Protein 6QZY (pdb70)

Radius of gyration: 25.64 Å; Cα contacts (8 Å, |Δi|>4): 672; chains: 2; bounding box: 55×68×58 Å

Sequence (393 aa):
TKAGSLTIVGTGIESIGQMTLQALSYIEAAAKKVFYCVIDPATEAFILTKNKNCVDLYQYYDNGKSRLNTYTQMSSELMVREVRKGLDVVGVFYGHPGVFVNPSHRALAIAKSEGYRRARMLPGVSAEDCLFADLCIDPSNPGCLTYEASDFLIRDRPVSIHSHLVLFQVGCVGIADFNFTGFDNNKFGVLVDRLEQEYGAEHPVVHYIAAMMPHQDPVTDKYTVAQLREPEIAKRVGGVSTFYIPPKARKASNLDIIRRLELLPAGQVPDKKARIYPANQWEPDVPEVEPYRPSDQAAIAQLADHAPPEQYQPLATSKAMSSDVMTKLALDPKALADYKADHRAFAQSVPDLTPQERAALELGDSWAIRCCAMKNNMMPPSSSSLLLLDDAAAARRENGFPWIVGPIG

InterPro domains:
  IPR000878 Tetrapyrrole methylase [PF00590] (12-148)
  IPR014777 Tetrapyrrole methylase, subdomain 1 [G3DSA:3.40.1010.10] (1-129)
  IPR035996 Tetrapyrrole methylase superfamily [SSF53790] (10-252)
  IPR060779 RiPP cyclopeptide precursor peptide region [NF038374] (378-417)

B-factor: mean 39.1, std 14.2, range [20.51, 120.55]

Foldseek 3Di:
DAFFEEEEEACAQAANPQGDLLLLLLLLVWPAEEEEHDDVNNVVVSCVRDVHYHYLVVLADVPAFVVSSLVVSLCVQLVVRNVRTHYYYYYYAFCPVPHDNLVVNQVVCVVVPHHHYYDGTHHPVNLVCVQLVHDCVQPHEAEEALQCCQVVVPDDDLAGKYKYAQLAQHPHRGDDPVFDQSVCSVSSLVSCCVRPNQQFWKFWWAGHRYPVDRIRGDIDGSVCCPPSVNVRVAGNRIMIMGGRADHDDDDVVVCVVVVVDPDDDDDDSLLDDPDDSPRHPPRDHHDPCDVVNVVVVVCVVVDDPDPQDKAWDADPLLVVLVVCCSNHVVLVVVCVVAQLVSLVPRPPHDPQSSVLSNVVDPVSNVVNGIRGDPVVVVVVVD/DPDDDDDDPPD

Solvent-accessible surface area: 21891 Å² total

Secondary structure (DSSP, 8-state):
--S-EEEEEE-BSSTTTTS-HHHHHHHHH-SEEEEE-S-HHHHHHHHHH-SSEEEGGGG--TT--HHHHHHHHHHHHHHHHHTT-EEEEEESB-TTSS-HHHHHHHHHHHHTT-EEEE-----HHHHHHHHHT--TTTT-EEEEEHHHHHHTT----TTSEEEEE-TTSTT--S--TT----TTHHHHHHHHHHHH-TTSEEEEEE--SSTTPPPEEEEEETGGGGSHHHHTT--TT-EEEE--SSPPPPPHHHHHHTT--SSS--S-S--PPSSP-TTSTTPPPPPSS-HHHHHHHHGGGG----TT---B---HHHHHHHHHHHH-HHHHHHHHH-HHHHHHTSTT--HHHHHHHHHT-HHHHHHHHB---GGG--SS--/-----------

Structure (mmCIF, N/CA/C/O backbone):
data_6QZY
#
_entry.id   6QZY
#
_cell.length_a   86.047
_cell.length_b   92.447
_cell.length_c   162.763
_cell.angle_alpha   90.00
_cell.angle_beta   90.00
_cell.angle_gamma   90.00
#
_symmetry.space_group_name_H-M   'I 2 2 2'
#
loop_
_entity.id
_entity.type
_entity.pdbx_description
1 polymer 'Peptide N-methyltransferase'
2 polymer ASN-GLY-PHE-PRO-TRP-MVA-ILE-MVA-VAL-GLY-PRO-ILE-GLY
3 non-polymer S-ADENOSYL-L-HOMOCYSTEINE
4 non-polymer 'THIOCYANATE ION'
5 non-polymer 'MAGNESIUM ION'
6 water water
#
loop_
_atom_site.group_PDB
_atom_site.id
_atom_site.type_symbol
_atom_site.label_atom_id
_atom_site.label_alt_id
_atom_site.label_comp_id
_atom_site.label_asym_id
_atom_site.label_entity_id
_atom_site.label_seq_id
_atom_site.pdbx_PDB_ins_code
_atom_site.Cartn_x
_atom_site.Cartn_y
_atom_site.Cartn_z
_atom_site.occupancy
_atom_site.B_iso_or_equiv
_atom_site.auth_seq_id
_atom_site.auth_comp_id
_atom_site.auth_asym_id
_atom_site.auth_atom_id
_atom_site.pdbx_PDB_model_num
ATOM 1 N N . THR A 1 6 ? 26.351 11.063 39.290 1.00 64.85 7 THR A N 1
ATOM 2 C CA . THR A 1 6 ? 27.162 11.997 40.126 1.00 64.79 7 THR A CA 1
ATOM 3 C C . THR A 1 6 ? 26.425 13.332 40.301 1.00 61.50 7 THR A C 1
ATOM 4 O O . THR A 1 6 ? 26.403 13.837 41.438 1.00 60.88 7 THR A O 1
ATOM 8 N N . LYS A 1 7 ? 25.837 13.869 39.224 1.00 57.69 8 LYS A N 1
ATOM 9 C CA . LYS A 1 7 ? 25.290 15.254 39.146 1.00 53.88 8 LYS A CA 1
ATOM 10 C C . LYS A 1 7 ? 23.954 15.343 39.901 1.00 49.15 8 LYS A C 1
ATOM 11 O O . LYS A 1 7 ? 23.128 14.426 39.758 1.00 45.58 8 LYS A O 1
ATOM 17 N N . ALA A 1 8 ? 23.741 16.411 40.677 1.00 45.82 9 ALA A N 1
ATOM 18 C CA . ALA A 1 8 ? 22.545 16.567 41.532 1.00 42.55 9 ALA A CA 1
ATOM 19 C C . ALA A 1 8 ? 21.331 16.840 40.644 1.00 39.98 9 ALA A C 1
ATOM 20 O O . ALA A 1 8 ? 21.429 17.652 39.706 1.00 39.65 9 ALA A O 1
ATOM 22 N N . GLY A 1 9 ? 20.216 16.204 40.966 1.00 37.95 10 GLY A N 1
ATOM 23 C CA . GLY A 1 9 ? 18.932 16.472 40.299 1.00 35.69 10 GLY A CA 1
ATOM 24 C C . GLY A 1 9 ? 18.567 15.338 39.380 1.00 34.26 10 GLY A C 1
ATOM 25 O O . GLY A 1 9 ? 19.456 14.726 38.758 1.00 34.17 10 GLY A O 1
ATOM 26 N N . SER A 1 10 ? 17.282 15.032 39.308 1.00 31.76 11 SER A N 1
ATOM 27 C CA . SER A 1 10 ? 16.784 13.922 38.474 1.00 30.65 11 SER A CA 1
ATOM 28 C C . SER A 1 10 ? 15.359 14.249 38.047 1.00 28.72 11 SER A C 1
ATOM 29 O O . SER A 1 10 ? 14.678 15.011 38.760 1.00 27.87 11 SER A O 1
ATOM 32 N N . LEU A 1 11 ? 14.973 13.722 36.892 1.00 27.23 12 LEU A N 1
ATOM 33 C CA . LEU A 1 11 ? 13.588 13.821 36.382 1.00 26.29 12 LEU A CA 1
ATOM 34 C C . LEU A 1 11 ? 13.083 12.405 36.143 1.00 25.41 12 LEU A C 1
ATOM 35 O O . LEU A 1 11 ? 13.704 11.652 35.366 1.00 26.15 12 LEU A O 1
ATOM 40 N N . THR A 1 12 ? 12.016 12.043 36.837 1.00 24.91 13 THR A N 1
ATOM 41 C CA . THR A 1 12 ? 11.284 10.783 36.620 1.00 24.60 13 THR A CA 1
ATOM 42 C C . THR A 1 12 ? 9.877 11.165 36.191 1.00 24.43 13 THR A C 1
ATOM 43 O O . THR A 1 12 ? 9.212 11.872 36.946 1.00 24.30 13 THR A O 1
ATOM 47 N N . ILE A 1 13 ? 9.461 10.740 35.002 1.00 23.80 14 ILE A N 1
ATOM 48 C CA . ILE A 1 13 ? 8.085 11.015 34.528 1.00 24.14 14 ILE A CA 1
ATOM 49 C C . ILE A 1 13 ? 7.298 9.721 34.650 1.00 23.18 14 ILE A C 1
ATOM 50 O O . ILE A 1 13 ? 7.782 8.670 34.152 1.00 23.24 14 ILE A O 1
ATOM 55 N N . VAL A 1 14 ? 6.127 9.811 35.269 1.00 22.34 15 VAL A N 1
ATOM 56 C CA . VAL A 1 14 ? 5.273 8.629 35.558 1.00 21.45 15 VAL A CA 1
ATOM 57 C C . VAL A 1 14 ? 3.853 8.898 35.075 1.00 21.16 15 VAL A C 1
ATOM 58 O O . VAL A 1 14 ? 3.489 10.055 34.805 1.00 20.51 15 VAL A O 1
ATOM 62 N N . GLY A 1 15 ? 3.066 7.828 34.997 1.00 21.43 16 GLY A N 1
ATOM 63 C CA . GLY A 1 15 ? 1.659 7.903 34.589 1.00 22.35 16 GLY A CA 1
ATOM 64 C C . GLY A 1 15 ? 0.719 7.599 35.725 1.00 22.62 16 GLY A C 1
ATOM 65 O O . GLY A 1 15 ? 1.156 7.096 36.795 1.00 24.53 16 GLY A O 1
ATOM 66 N N . THR A 1 16 ? -0.550 7.936 35.549 1.00 23.17 17 THR A N 1
ATOM 67 C CA . THR A 1 16 ? -1.604 7.564 36.520 1.00 23.76 17 THR A CA 1
ATOM 68 C C . THR A 1 16 ? -2.495 6.460 35.960 1.00 23.85 17 THR A C 1
ATOM 69 O O . THR A 1 16 ? -3.377 6.016 36.694 1.00 24.65 17 THR A O 1
ATOM 73 N N . GLY A 1 17 ? -2.314 6.055 34.705 1.00 23.41 18 GLY A N 1
ATOM 74 C CA . GLY A 1 17 ? -3.344 5.257 34.027 1.00 23.51 18 GLY A CA 1
ATOM 75 C C . GLY A 1 17 ? -4.593 6.078 33.794 1.00 24.10 18 GLY A C 1
ATOM 76 O O . GLY A 1 17 ? -4.575 7.311 34.016 1.00 23.55 18 GLY A O 1
ATOM 77 N N . ILE A 1 18 ? -5.666 5.450 33.332 1.00 23.97 19 ILE A N 1
ATOM 78 C CA . ILE A 1 18 ? -6.873 6.180 32.857 1.00 23.87 19 ILE A CA 1
ATOM 79 C C . ILE A 1 18 ? -7.920 6.198 33.973 1.00 24.45 19 ILE A C 1
ATOM 80 O O . ILE A 1 18 ? -8.462 7.280 34.280 1.00 26.15 19 ILE A O 1
ATOM 85 N N . GLU A 1 19 ? -8.231 5.041 34.551 1.00 25.10 20 GLU A N 1
ATOM 86 C CA . GLU A 1 19 ? -9.261 4.936 35.609 1.00 25.83 20 GLU A CA 1
ATOM 87 C C . GLU A 1 19 ? -8.687 5.480 36.918 1.00 25.97 20 GLU A C 1
ATOM 88 O O . GLU A 1 19 ? -7.602 5.030 37.342 1.00 26.75 20 GLU A O 1
ATOM 94 N N . SER A 1 20 ? -9.443 6.370 37.557 1.00 26.21 21 SER A N 1
ATOM 95 C CA . SER A 1 20 ? -9.059 7.133 38.767 1.00 27.67 21 SER A CA 1
ATOM 96 C C . SER A 1 20 ? -8.362 6.249 39.801 1.00 27.06 21 SER A C 1
ATOM 97 O O . SER A 1 20 ? -9.002 5.305 40.273 1.00 26.51 21 SER A O 1
ATOM 100 N N . ILE A 1 21 ? -7.096 6.559 40.102 1.00 26.27 22 ILE A N 1
ATOM 101 C CA . ILE A 1 21 ? -6.272 6.035 41.226 1.00 26.66 22 ILE A CA 1
ATOM 102 C C . ILE A 1 21 ? -5.864 4.588 40.956 1.00 26.00 22 ILE A C 1
ATOM 103 O O . ILE A 1 21 ? -4.654 4.308 40.998 1.00 28.00 22 ILE A O 1
ATOM 108 N N . GLY A 1 22 ? -6.828 3.700 40.709 1.00 24.94 23 GLY A N 1
ATOM 109 C CA . GLY A 1 22 ? -6.595 2.246 40.624 1.00 24.97 23 GLY A CA 1
ATOM 110 C C . GLY A 1 22 ? -5.608 1.857 39.536 1.00 23.78 23 GLY A C 1
ATOM 111 O O . GLY A 1 22 ? -4.934 0.812 39.693 1.00 23.99 23 GLY A O 1
ATOM 112 N N . GLN A 1 23 ? -5.484 2.634 38.456 1.00 22.84 24 GLN A N 1
ATOM 113 C CA . GLN A 1 23 ? -4.622 2.241 37.307 1.00 22.52 24 GLN A CA 1
ATOM 114 C C . GLN A 1 23 ? -3.223 2.847 37.427 1.00 22.44 24 GLN A C 1
ATOM 115 O O . GLN A 1 23 ? -2.422 2.663 36.505 1.00 23.37 24 GLN A O 1
ATOM 121 N N . MET A 1 24 ? -2.914 3.479 38.549 1.00 22.81 25 MET A N 1
ATOM 122 C CA . MET A 1 24 ? -1.535 3.906 38.861 1.00 22.28 25 MET A CA 1
ATOM 123 C C . MET A 1 24 ? -0.723 2.650 39.205 1.00 22.34 25 MET A C 1
ATOM 124 O O . MET A 1 24 ? -1.236 1.798 39.935 1.00 22.84 25 MET A O 1
ATOM 129 N N . THR A 1 25 ? 0.517 2.571 38.753 1.00 21.89 26 THR A N 1
ATOM 130 C CA . THR A 1 25 ? 1.416 1.447 39.132 1.00 22.06 26 THR A CA 1
ATOM 131 C C . THR A 1 25 ? 1.986 1.687 40.535 1.00 22.93 26 THR A C 1
ATOM 132 O O . THR A 1 25 ? 2.120 2.852 40.997 1.00 22.34 26 THR A O 1
ATOM 136 N N . LEU A 1 26 ? 2.381 0.604 41.201 1.00 23.06 27 LEU A N 1
ATOM 137 C CA . LEU A 1 26 ? 3.005 0.704 42.530 1.00 23.35 27 LEU A CA 1
ATOM 138 C C . LEU A 1 26 ? 4.261 1.576 42.422 1.00 23.36 27 LEU A C 1
ATOM 139 O O . LEU A 1 26 ? 4.515 2.356 43.364 1.00 23.44 27 LEU A O 1
ATOM 144 N N . GLN A 1 27 ? 5.053 1.436 41.355 1.00 23.46 28 GLN A N 1
ATOM 145 C CA . GLN A 1 27 ? 6.313 2.214 41.250 1.00 24.53 28 GLN A CA 1
ATOM 146 C C . GLN A 1 27 ? 5.979 3.688 40.999 1.00 23.51 28 GLN A C 1
ATOM 147 O O . GLN A 1 27 ? 6.696 4.538 41.543 1.00 24.58 28 GLN A O 1
ATOM 153 N N . ALA A 1 28 ? 4.956 4.001 40.203 1.00 23.14 29 ALA A N 1
ATOM 154 C CA . ALA A 1 28 ? 4.562 5.419 39.986 1.00 23.27 29 ALA A CA 1
ATOM 155 C C . ALA A 1 28 ? 4.262 6.046 41.354 1.00 23.49 29 ALA A C 1
ATOM 156 O O . ALA A 1 28 ? 4.765 7.157 41.640 1.00 23.06 29 ALA A O 1
ATOM 158 N N . LEU A 1 29 ? 3.462 5.372 42.174 1.00 23.22 30 LEU A N 1
ATOM 159 C CA . LEU A 1 29 ? 3.103 5.860 43.531 1.00 25.00 30 LEU A CA 1
ATOM 160 C C . LEU A 1 29 ? 4.376 6.055 44.366 1.00 24.62 30 LEU A C 1
ATOM 161 O O . LEU A 1 29 ? 4.520 7.117 45.008 1.00 25.08 30 LEU A O 1
ATOM 166 N N . SER A 1 30 ? 5.293 5.082 44.378 1.00 24.84 31 SER A N 1
ATOM 167 C CA . SER A 1 30 ? 6.521 5.161 45.207 1.00 25.72 31 SER A CA 1
ATOM 168 C C . SER A 1 30 ? 7.365 6.378 44.788 1.00 25.03 31 SER A C 1
ATOM 169 O O . SER A 1 30 ? 7.899 7.051 45.676 1.00 25.67 31 SER A O 1
ATOM 172 N N . TYR A 1 31 ? 7.473 6.683 43.493 1.00 24.49 32 TYR A N 1
ATOM 173 C CA . TYR A 1 31 ? 8.275 7.840 43.015 1.00 25.05 32 TYR A CA 1
ATOM 174 C C . TYR A 1 31 ? 7.549 9.150 43.366 1.00 24.58 32 TYR A C 1
ATOM 175 O O . TYR A 1 31 ? 8.217 10.104 43.777 1.00 25.33 32 TYR A O 1
ATOM 184 N N . ILE A 1 32 ? 6.223 9.187 43.249 1.00 23.85 33 ILE A N 1
ATOM 185 C CA . ILE A 1 32 ? 5.447 10.396 43.655 1.00 24.63 33 ILE A CA 1
ATOM 186 C C . ILE A 1 32 ? 5.711 10.660 45.147 1.00 25.95 33 ILE A C 1
ATOM 187 O O . ILE A 1 32 ? 5.967 11.826 45.516 1.00 26.57 33 ILE A O 1
ATOM 192 N N . GLU A 1 33 ? 5.700 9.622 45.984 1.00 26.60 34 GLU A N 1
ATOM 193 C CA . GLU A 1 33 ? 5.928 9.795 47.447 1.00 28.95 34 GLU A CA 1
ATOM 194 C C . GLU A 1 33 ? 7.358 10.268 47.726 1.00 29.07 34 GLU A C 1
ATOM 195 O O . GLU A 1 33 ? 7.508 11.102 48.643 1.00 30.17 34 GLU A O 1
ATOM 201 N N . ALA A 1 34 ? 8.360 9.762 46.993 1.00 28.92 35 ALA A N 1
ATOM 202 C CA . ALA A 1 34 ? 9.802 10.027 47.222 1.00 30.18 35 ALA A CA 1
ATOM 203 C C . ALA A 1 34 ? 10.237 11.405 46.700 1.00 29.86 35 ALA A C 1
ATOM 204 O O . ALA A 1 34 ? 11.286 11.910 47.160 1.00 29.88 35 ALA A O 1
ATOM 206 N N . ALA A 1 35 ? 9.497 11.994 45.760 1.00 28.72 36 ALA A N 1
ATOM 207 C CA . ALA A 1 35 ? 9.909 13.217 45.027 1.00 28.96 36 ALA A CA 1
ATOM 208 C C . ALA A 1 35 ? 10.081 14.407 45.976 1.00 29.69 36 ALA A C 1
ATOM 209 O O . ALA A 1 35 ? 9.305 14.535 46.945 1.00 30.22 36 ALA A O 1
ATOM 211 N N . ALA A 1 36 ? 11.008 15.308 45.646 1.00 30.21 37 ALA A N 1
ATOM 212 C CA . ALA A 1 36 ? 11.128 16.639 46.278 1.00 30.79 37 ALA A CA 1
ATOM 213 C C . ALA A 1 36 ? 10.021 17.561 45.751 1.00 30.01 37 ALA A C 1
ATOM 214 O O . ALA A 1 36 ? 9.499 18.371 46.535 1.00 30.53 37 ALA A O 1
ATOM 216 N N A LYS A 1 37 ? 9.691 17.445 44.457 0.50 29.17 38 LYS A N 1
ATOM 217 N N B LYS A 1 37 ? 9.680 17.452 44.465 0.50 29.06 38 LYS A N 1
ATOM 218 C CA A LYS A 1 37 ? 8.682 18.283 43.754 0.50 29.08 38 LYS A CA 1
ATOM 219 C CA B LYS A 1 37 ? 8.598 18.263 43.856 0.50 28.86 38 LYS A CA 1
ATOM 220 C C A LYS A 1 37 ? 7.880 17.387 42.803 0.50 27.11 38 LYS A C 1
ATOM 221 C C B LYS A 1 37 ? 7.881 17.431 42.793 0.50 27.03 38 LYS A C 1
ATOM 222 O O A LYS A 1 37 ? 8.498 16.510 42.168 0.50 26.72 38 LYS A O 1
ATOM 223 O O B LYS A 1 37 ? 8.555 16.670 42.073 0.50 26.78 38 LYS A O 1
ATOM 234 N N . VAL A 1 38 ? 6.558 17.579 42.740 1.00 26.27 39 VAL A N 1
ATOM 235 C CA . VAL A 1 38 ? 5.664 16.830 41.818 1.00 25.36 39 VAL A CA 1
ATOM 236 C C . VAL A 1 38 ? 4.942 17.838 40.921 1.00 25.35 39 VAL A C 1
ATOM 237 O O . VAL A 1 38 ? 4.390 18.820 41.438 1.00 27.20 39 VAL A O 1
ATOM 241 N N . PHE A 1 39 ? 4.988 17.619 39.615 1.00 23.78 40 PHE A N 1
ATOM 242 C CA . PHE A 1 39 ? 4.226 18.394 38.613 1.00 23.70 40 PHE A CA 1
ATOM 243 C C . PHE A 1 39 ? 3.244 17.439 37.960 1.00 23.38 40 PHE A C 1
ATOM 244 O O . PHE A 1 39 ? 3.685 16.362 37.568 1.00 23.98 40 PHE A O 1
ATOM 252 N N . TYR A 1 40 ? 1.962 17.774 37.899 1.00 23.22 41 TYR A N 1
ATOM 253 C CA . TYR A 1 40 ? 0.973 16.779 37.423 1.00 23.20 41 TYR A CA 1
ATOM 254 C C . TYR A 1 40 ? 0.015 17.391 36.409 1.00 22.74 41 TYR A C 1
ATOM 255 O O . TYR A 1 40 ? -0.259 18.586 36.438 1.00 23.04 41 TYR A O 1
ATOM 264 N N . CYS A 1 41 ? -0.486 16.525 35.534 1.00 23.47 42 CYS A N 1
ATOM 265 C CA . CYS A 1 41 ? -1.511 16.847 34.515 1.00 24.23 42 CYS A CA 1
ATOM 266 C C . CYS A 1 41 ? -2.458 15.649 34.409 1.00 23.69 42 CYS A C 1
ATOM 267 O O . CYS A 1 41 ? -2.088 14.665 33.768 1.00 23.94 42 CYS A O 1
ATOM 270 N N . VAL A 1 42 ? -3.587 15.692 35.107 1.00 24.27 43 VAL A N 1
ATOM 271 C CA . VAL A 1 42 ? -4.476 14.501 35.219 1.00 25.53 43 VAL A CA 1
ATOM 272 C C . VAL A 1 42 ? -5.886 14.845 34.756 1.00 28.79 43 VAL A C 1
ATOM 273 O O . VAL A 1 42 ? -6.151 16.025 34.510 1.00 31.37 43 VAL A O 1
ATOM 277 N N . ILE A 1 43 ? -6.721 13.806 34.686 1.00 32.38 44 ILE A N 1
ATOM 278 C CA . ILE A 1 43 ? -8.006 13.737 33.934 1.00 36.31 44 ILE A CA 1
ATOM 279 C C . ILE A 1 43 ? -9.188 13.578 34.905 1.00 35.93 44 ILE A C 1
ATOM 280 O O . ILE A 1 43 ? -10.331 13.478 34.408 1.00 39.35 44 ILE A O 1
ATOM 285 N N . ASP A 1 44 ? -8.957 13.542 36.223 1.00 31.16 45 ASP A N 1
ATOM 286 C CA . ASP A 1 44 ? -10.079 13.534 37.197 1.00 30.77 45 ASP A CA 1
ATOM 287 C C . ASP A 1 44 ? -9.612 14.047 38.552 1.00 28.73 45 ASP A C 1
ATOM 288 O O . ASP A 1 44 ? -8.464 13.859 38.945 1.00 27.35 45 ASP A O 1
ATOM 293 N N . PRO A 1 45 ? -10.518 14.694 39.310 1.00 28.60 46 PRO A N 1
ATOM 294 C CA . PRO A 1 45 ? -10.156 15.297 40.594 1.00 29.04 46 PRO A CA 1
ATOM 295 C C . PRO A 1 45 ? -9.863 14.313 41.731 1.00 27.21 46 PRO A C 1
ATOM 296 O O . PRO A 1 45 ? -9.177 14.696 42.660 1.00 27.01 46 PRO A O 1
ATOM 300 N N . ALA A 1 46 ? -10.374 13.079 41.676 1.00 26.43 47 ALA A N 1
ATOM 301 C CA . ALA A 1 46 ? -10.076 12.078 42.720 1.00 26.10 47 ALA A CA 1
ATOM 302 C C . ALA A 1 46 ? -8.599 11.682 42.597 1.00 25.31 47 ALA A C 1
ATOM 303 O O . ALA A 1 46 ? -7.905 11.607 43.630 1.00 24.99 47 ALA A O 1
ATOM 305 N N . THR A 1 47 ? -8.098 11.502 41.372 1.00 24.52 48 THR A N 1
ATOM 306 C CA . THR A 1 47 ? -6.648 11.238 41.157 1.00 24.38 48 THR A CA 1
ATOM 307 C C . THR A 1 47 ? -5.820 12.437 41.637 1.00 24.05 48 THR A C 1
ATOM 308 O O . THR A 1 47 ? -4.805 12.237 42.321 1.00 23.56 48 THR A O 1
ATOM 312 N N . GLU A 1 48 ? -6.251 13.654 41.318 1.00 23.63 49 GLU A N 1
ATOM 313 C CA . GLU A 1 48 ? -5.527 14.873 41.765 1.00 24.18 49 GLU A CA 1
ATOM 314 C C . GLU A 1 48 ? -5.478 14.896 43.298 1.00 24.12 49 GLU A C 1
ATOM 315 O O . GLU A 1 48 ? -4.401 15.111 43.859 1.00 24.13 49 GLU A O 1
ATOM 321 N N . ALA A 1 49 ? -6.614 14.695 43.963 1.00 25.10 50 ALA A N 1
ATOM 322 C CA . ALA A 1 49 ? -6.704 14.712 45.440 1.00 25.60 50 ALA A CA 1
ATOM 323 C C . ALA A 1 49 ? -5.766 13.645 46.022 1.00 25.61 50 ALA A C 1
ATOM 324 O O . ALA A 1 49 ? -5.040 13.937 46.997 1.00 25.99 50 ALA A O 1
ATOM 326 N N . PHE A 1 50 ? -5.770 12.451 45.428 1.00 25.10 51 PHE A N 1
ATOM 327 C CA . PHE A 1 50 ? -4.920 11.309 45.842 1.00 25.27 51 PHE A CA 1
ATOM 328 C C . PHE A 1 50 ? -3.447 11.732 45.779 1.00 24.80 51 PHE A C 1
ATOM 329 O O . PHE A 1 50 ? -2.732 11.565 46.777 1.00 25.91 51 PHE A O 1
ATOM 337 N N . ILE A 1 51 ? -3.007 12.299 44.653 1.00 24.01 52 ILE A N 1
ATOM 338 C CA . ILE A 1 51 ? -1.598 12.757 44.487 1.00 24.08 52 ILE A CA 1
ATOM 339 C C . ILE A 1 51 ? -1.245 13.757 45.600 1.00 25.66 52 ILE A C 1
ATOM 340 O O . ILE A 1 51 ? -0.157 13.631 46.208 1.00 26.08 52 ILE A O 1
ATOM 345 N N . LEU A 1 52 ? -2.120 14.723 45.868 1.00 26.39 53 LEU A N 1
ATOM 346 C CA . LEU A 1 52 ? -1.847 15.771 46.885 1.00 28.51 53 LEU A CA 1
ATOM 347 C C . LEU A 1 52 ? -1.744 15.157 48.285 1.00 29.35 53 LEU A C 1
ATOM 348 O O . LEU A 1 52 ? -1.070 15.786 49.105 1.00 31.05 53 LEU A O 1
ATOM 353 N N . THR A 1 53 ? -2.343 13.991 48.552 1.00 29.22 54 THR A N 1
ATOM 354 C CA . THR A 1 53 ? -2.183 13.286 49.862 1.00 30.60 54 THR A CA 1
ATOM 355 C C . THR A 1 53 ? -0.817 12.593 49.939 1.00 30.56 54 THR A C 1
ATOM 356 O O . THR A 1 53 ? -0.407 12.240 51.062 1.00 30.83 54 THR A O 1
ATOM 360 N N . LYS A 1 54 ? -0.132 12.391 48.808 1.00 28.84 55 LYS A N 1
ATOM 361 C CA . LYS A 1 54 ? 1.099 11.559 48.743 1.00 29.66 55 LYS A CA 1
ATOM 362 C C . LYS A 1 54 ? 2.363 12.422 48.721 1.00 29.65 55 LYS A C 1
ATOM 363 O O . LYS A 1 54 ? 3.455 11.874 48.979 1.00 29.95 55 LYS A O 1
ATOM 369 N N . ASN A 1 55 ? 2.255 13.707 48.395 1.00 29.21 56 ASN A N 1
ATOM 370 C CA . ASN A 1 55 ? 3.421 14.620 48.357 1.00 29.68 56 ASN A CA 1
ATOM 371 C C . ASN A 1 55 ? 2.960 16.028 48.742 1.00 30.63 56 ASN A C 1
ATOM 372 O O . ASN A 1 55 ? 1.882 16.449 48.294 1.00 30.60 56 ASN A O 1
ATOM 377 N N . LYS A 1 56 ? 3.761 16.709 49.556 1.00 33.18 57 LYS A N 1
ATOM 378 C CA . LYS A 1 56 ? 3.421 18.043 50.113 1.00 35.14 57 LYS A CA 1
ATOM 379 C C . LYS A 1 56 ? 3.741 19.162 49.118 1.00 33.67 57 LYS A C 1
ATOM 380 O O . LYS A 1 56 ? 3.338 20.301 49.393 1.00 32.96 57 LYS A O 1
ATOM 386 N N . ASN A 1 57 ? 4.443 18.875 48.019 1.00 31.59 58 ASN A N 1
ATOM 387 C CA . ASN A 1 57 ? 4.980 19.907 47.093 1.00 32.11 58 ASN A CA 1
ATOM 388 C C . ASN A 1 57 ? 4.563 19.575 45.661 1.00 31.02 58 ASN A C 1
ATOM 389 O O . ASN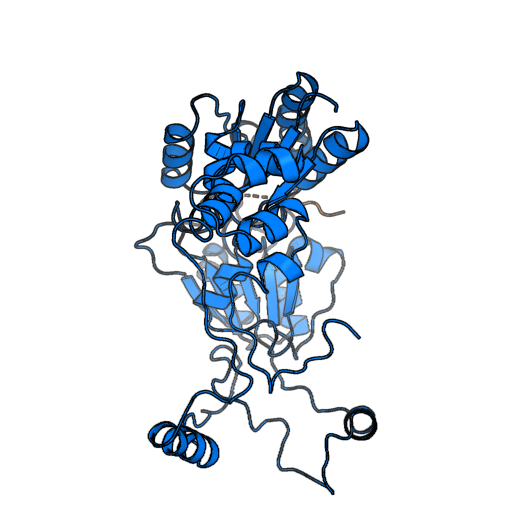 A 1 57 ? 5.406 19.076 44.916 1.00 31.16 58 ASN A O 1
ATOM 394 N N . CYS A 1 58 ? 3.305 19.850 45.317 1.00 28.99 59 CYS A N 1
ATOM 395 C CA . CYS A 1 58 ? 2.719 19.524 43.994 1.00 28.13 59 CYS A CA 1
ATOM 396 C C . CYS A 1 58 ? 2.310 20.805 43.273 1.00 27.71 59 CYS A C 1
ATOM 397 O O . CYS A 1 58 ? 1.853 21.767 43.934 1.00 28.83 59 CYS A O 1
ATOM 400 N N . VAL A 1 59 ? 2.463 20.792 41.952 1.00 26.63 60 VAL A N 1
ATOM 401 C CA . VAL A 1 59 ? 2.038 21.883 41.038 1.00 26.49 60 VAL A CA 1
ATOM 402 C C . VAL A 1 59 ? 1.162 21.293 39.939 1.00 25.72 60 VAL A C 1
ATOM 403 O O . VAL A 1 59 ? 1.604 20.356 39.266 1.00 24.94 60 VAL A O 1
ATOM 407 N N . ASP A 1 60 ? -0.022 21.859 39.746 1.00 25.55 61 ASP A N 1
ATOM 408 C CA . ASP A 1 60 ? -0.914 21.471 38.624 1.00 25.65 61 ASP A CA 1
ATOM 409 C C . ASP A 1 60 ? -0.426 22.145 37.336 1.00 25.49 61 ASP A C 1
ATOM 410 O O . ASP A 1 60 ? -0.514 23.378 37.236 1.00 26.53 61 ASP A O 1
ATOM 415 N N . LEU A 1 61 ? 0.005 21.356 36.357 1.00 24.79 62 LEU A N 1
ATOM 416 C CA . LEU A 1 61 ? 0.444 21.854 35.031 1.00 25.26 62 LEU A CA 1
ATOM 417 C C . LEU A 1 61 ? -0.752 22.329 34.198 1.00 26.33 62 LEU A C 1
ATOM 418 O O . LEU A 1 61 ? -0.537 23.093 33.259 1.00 25.94 62 LEU A O 1
ATOM 423 N N . TYR A 1 62 ? -1.983 21.921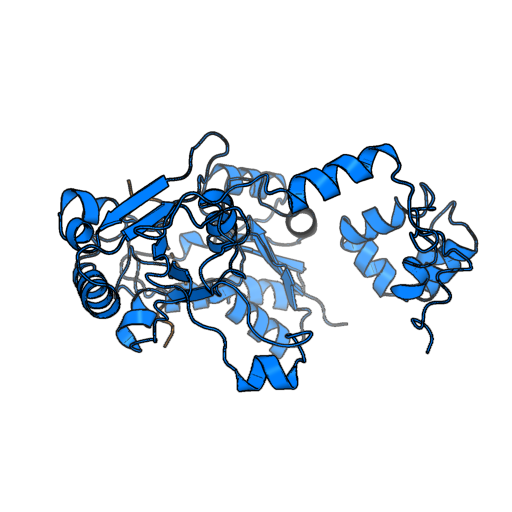 34.516 1.00 26.22 63 TYR A N 1
ATOM 424 C CA . TYR A 1 62 ? -3.161 22.281 33.683 1.00 27.24 63 TYR A CA 1
ATOM 425 C C . TYR A 1 62 ? -3.372 23.802 33.667 1.00 28.18 63 TYR A C 1
ATOM 426 O O . TYR A 1 62 ? -3.930 24.309 32.683 1.00 28.71 63 TYR A O 1
ATOM 435 N N . GLN A 1 63 ? -2.927 24.523 34.705 1.00 27.75 64 GLN A N 1
ATOM 436 C CA . GLN A 1 63 ? -3.100 25.997 34.791 1.00 28.62 64 GLN A CA 1
ATOM 437 C C . GLN A 1 63 ? -2.293 26.718 33.701 1.00 28.47 64 GLN A C 1
ATOM 438 O O . GLN A 1 63 ? -2.490 27.939 33.564 1.00 28.77 64 GLN A O 1
ATOM 444 N N . TYR A 1 64 ? -1.426 26.022 32.949 1.00 27.70 65 TYR A N 1
ATOM 445 C CA . TYR A 1 64 ? -0.581 26.651 31.895 1.00 28.55 65 TYR A CA 1
ATOM 446 C C . TYR A 1 64 ? -1.231 26.554 30.514 1.00 29.07 65 TYR A C 1
ATOM 447 O O . TYR A 1 64 ? -0.641 27.082 29.539 1.00 30.30 65 TYR A O 1
ATOM 456 N N . TYR A 1 65 ? -2.410 25.939 30.407 1.00 28.38 66 TYR A N 1
ATOM 457 C CA . TYR A 1 65 ? -3.287 26.108 29.222 1.00 28.66 66 TYR A CA 1
ATOM 458 C C . TYR A 1 65 ? -3.992 27.464 29.333 1.00 30.09 66 TYR A C 1
ATOM 459 O O . TYR A 1 65 ? -4.161 27.991 30.448 1.00 29.31 66 TYR A O 1
ATOM 468 N N . ASP A 1 66 ? -4.421 28.009 28.196 1.00 31.51 67 ASP A N 1
ATOM 469 C CA . ASP A 1 66 ? -5.337 29.175 28.180 1.00 33.75 67 ASP A CA 1
ATOM 470 C C . ASP A 1 66 ? -6.068 29.235 26.840 1.00 35.03 67 ASP A C 1
ATOM 471 O O . ASP A 1 66 ? -5.590 28.649 25.844 1.00 34.63 67 ASP A O 1
ATOM 476 N N . ASN A 1 67 ? -7.222 29.899 26.836 1.00 36.64 68 ASN A N 1
ATOM 477 C CA . ASN A 1 67 ? -8.055 30.078 25.622 1.00 38.14 68 ASN A CA 1
ATOM 478 C C . ASN A 1 67 ? -7.210 30.735 24.527 1.00 38.57 68 ASN A C 1
ATOM 479 O O . ASN A 1 67 ? -6.561 31.751 24.816 1.00 39.99 68 ASN A O 1
ATOM 484 N N . GLY A 1 68 ? -7.208 30.136 23.333 1.00 40.24 69 GLY A N 1
ATOM 485 C CA . GLY A 1 68 ? -6.501 30.616 22.131 1.00 42.15 69 GLY A CA 1
ATOM 486 C C . GLY A 1 68 ? -4.983 30.577 22.259 1.00 43.66 69 GLY A C 1
ATOM 487 O O . GLY A 1 68 ? -4.323 31.071 21.328 1.00 44.13 69 GLY A O 1
ATOM 488 N N . LYS A 1 69 ? -4.441 30.014 23.352 1.00 42.30 70 LYS A N 1
ATOM 489 C CA . LYS A 1 69 ? -2.975 29.847 23.581 1.00 41.96 70 LYS A CA 1
ATOM 490 C C . LYS A 1 69 ? -2.528 28.569 22.871 1.00 39.68 70 LYS A C 1
ATOM 491 O O . LYS A 1 69 ? -3.141 27.512 23.123 1.00 40.18 70 LYS A O 1
ATOM 497 N N . SER A 1 70 ? -1.534 28.670 21.982 1.00 39.12 71 SER A N 1
ATOM 498 C CA . SER A 1 70 ? -0.950 27.521 21.251 1.00 38.74 71 SER A CA 1
ATOM 499 C C . SER A 1 70 ? -0.610 26.445 22.280 1.00 35.48 71 SER A C 1
ATOM 500 O O . SER A 1 70 ? -0.002 26.810 23.291 1.00 34.98 71 SER A O 1
ATOM 503 N N . ARG A 1 71 ? -1.010 25.197 22.037 1.00 35.39 72 ARG A N 1
ATOM 504 C CA . ARG A 1 71 ? -0.647 24.072 22.933 1.00 33.36 72 ARG A CA 1
ATOM 505 C C . ARG A 1 71 ? 0.884 23.957 22.944 1.00 33.41 72 ARG A C 1
ATOM 506 O O . ARG A 1 71 ? 1.428 23.643 24.006 1.00 31.47 72 ARG A O 1
ATOM 514 N N . LEU A 1 72 ? 1.561 24.258 21.830 1.00 34.27 73 LEU A N 1
ATOM 515 C CA . LEU A 1 72 ? 3.050 24.202 21.762 1.00 35.51 73 LEU A CA 1
ATOM 516 C C . LEU A 1 72 ? 3.658 25.120 22.835 1.00 34.35 73 LEU A C 1
ATOM 517 O O . LEU A 1 72 ? 4.642 24.714 23.472 1.00 33.85 73 LEU A O 1
ATOM 522 N N . ASN A 1 73 ? 3.106 26.315 23.050 1.00 34.12 74 ASN A N 1
ATOM 523 C CA . ASN A 1 73 ? 3.626 27.255 24.077 1.00 33.78 74 ASN A CA 1
ATOM 524 C C . ASN A 1 73 ? 3.385 26.680 25.477 1.00 31.87 74 ASN A C 1
ATOM 525 O O . ASN A 1 73 ? 4.293 26.774 26.333 1.00 30.94 74 ASN A O 1
ATOM 530 N N . THR A 1 74 ? 2.207 26.109 25.710 1.00 30.55 75 THR A N 1
ATOM 531 C CA . THR A 1 74 ? 1.893 25.414 26.984 1.00 29.88 75 THR A CA 1
ATOM 532 C C . THR A 1 74 ? 2.926 24.302 27.211 1.00 28.95 75 THR A C 1
ATOM 533 O O . THR A 1 74 ? 3.422 24.197 28.353 1.00 29.47 75 THR A O 1
ATOM 537 N N . TYR A 1 75 ? 3.219 23.481 26.200 1.00 29.66 76 TYR A N 1
ATOM 538 C CA . TYR A 1 75 ? 4.117 22.304 26.354 1.00 29.17 76 TYR A CA 1
ATOM 539 C C . TYR A 1 75 ? 5.520 22.802 26.734 1.00 28.83 76 TYR A C 1
ATOM 540 O O . TYR A 1 75 ? 6.188 22.195 27.598 1.00 27.77 76 TYR A O 1
ATOM 549 N N . THR A 1 76 ? 5.988 23.868 26.094 1.00 28.65 77 THR A N 1
ATOM 550 C CA . THR A 1 76 ? 7.323 24.441 26.396 1.00 29.69 77 THR A CA 1
ATOM 551 C C . THR A 1 76 ? 7.368 24.856 27.869 1.00 29.17 77 THR A C 1
ATOM 552 O O . THR A 1 76 ? 8.364 24.545 28.542 1.00 29.42 77 THR A O 1
ATOM 556 N N . GLN A 1 77 ? 6.318 25.518 28.352 1.00 29.04 78 GLN A N 1
ATOM 557 C CA . GLN A 1 77 ? 6.225 26.020 29.744 1.00 28.59 78 GLN A CA 1
ATOM 558 C C . GLN A 1 77 ? 6.178 24.832 30.712 1.00 27.80 78 GLN A C 1
ATOM 559 O O . GLN A 1 77 ? 6.933 24.862 31.692 1.00 27.94 78 GLN A O 1
ATOM 565 N N . MET A 1 78 ? 5.337 23.829 30.451 1.00 27.03 79 MET A N 1
ATOM 566 C CA . MET A 1 78 ? 5.217 22.624 31.316 1.00 26.40 79 MET A CA 1
ATOM 567 C C . MET A 1 78 ? 6.605 21.989 31.473 1.00 26.67 79 MET A C 1
ATOM 568 O O . MET A 1 78 ? 7.025 21.705 32.606 1.00 27.29 79 MET A O 1
ATOM 573 N N A SER A 1 79 ? 7.305 21.774 30.358 0.50 26.47 80 SER A N 1
ATOM 574 N N B SER A 1 79 ? 7.294 21.767 30.356 0.50 26.76 80 SER A N 1
ATOM 575 C CA A SER A 1 79 ? 8.648 21.140 30.332 0.50 26.71 80 SER A CA 1
ATOM 576 C CA B SER A 1 79 ? 8.639 21.145 30.334 0.50 27.17 80 SER A CA 1
ATOM 577 C C A SER A 1 79 ? 9.636 21.999 31.134 0.50 27.33 80 SER A C 1
ATOM 578 C C B SER A 1 79 ? 9.608 22.001 31.160 0.50 27.58 80 SER A C 1
ATOM 579 O O A SER A 1 79 ? 10.432 21.435 31.907 0.50 27.64 80 SER A O 1
ATOM 580 O O B SER A 1 79 ? 10.351 21.439 31.985 0.50 27.87 80 SER A O 1
ATOM 585 N N . GLU A 1 80 ? 9.587 23.317 30.960 1.00 27.45 81 GLU A N 1
ATOM 586 C CA . GLU A 1 80 ? 10.564 24.226 31.612 1.00 28.88 81 GLU A CA 1
ATOM 587 C C . GLU A 1 80 ? 10.335 24.259 33.129 1.00 28.80 81 GLU A C 1
ATOM 588 O O . GLU A 1 80 ? 11.318 24.305 33.864 1.00 28.86 81 GLU A O 1
ATOM 594 N N . LEU A 1 81 ? 9.089 24.215 33.588 1.00 28.44 82 LEU A N 1
ATOM 595 C CA . LEU A 1 81 ? 8.804 24.222 35.045 1.00 29.34 82 LEU A CA 1
ATOM 596 C C . LEU A 1 81 ? 9.480 23.004 35.691 1.00 28.56 82 LEU A C 1
ATOM 597 O O . LEU A 1 81 ? 10.041 23.163 36.781 1.00 29.31 82 LEU A O 1
ATOM 602 N N . MET A 1 82 ? 9.462 21.846 35.034 1.00 27.24 83 MET A N 1
ATOM 603 C CA . MET A 1 82 ? 10.061 20.610 35.590 1.00 27.22 83 MET A CA 1
ATOM 604 C C . MET A 1 82 ? 11.590 20.721 35.534 1.00 27.99 83 MET A C 1
ATOM 605 O O . MET A 1 82 ? 12.234 20.475 36.560 1.00 28.50 83 MET A O 1
ATOM 610 N N . VAL A 1 83 ? 12.154 21.087 34.387 1.00 27.95 84 VAL A N 1
ATOM 611 C CA . VAL A 1 83 ? 13.633 21.088 34.192 1.00 29.05 84 VAL A CA 1
ATOM 612 C C . VAL A 1 83 ? 14.261 22.167 35.090 1.00 29.95 84 VAL A C 1
ATOM 613 O O . VAL A 1 83 ? 15.364 21.928 35.596 1.00 31.32 84 VAL A O 1
ATOM 617 N N . ARG A 1 84 ? 13.607 23.310 35.306 1.00 29.95 85 ARG A N 1
ATOM 618 C CA . ARG A 1 84 ? 14.115 24.338 36.255 1.00 31.52 85 ARG A CA 1
ATOM 619 C C . ARG A 1 84 ? 14.425 23.714 37.620 1.00 32.21 85 ARG A C 1
ATOM 620 O O . ARG A 1 84 ? 15.476 24.066 38.196 1.00 33.50 85 ARG A O 1
ATOM 628 N N . GLU A 1 85 ? 13.548 22.849 38.134 1.00 31.73 86 GLU A N 1
ATOM 629 C CA . GLU A 1 85 ? 13.693 22.246 39.489 1.00 31.95 86 GLU A CA 1
ATOM 630 C C . GLU A 1 85 ? 14.774 21.162 39.448 1.00 31.82 86 GLU A C 1
ATOM 631 O O . GLU A 1 85 ? 15.513 21.004 40.449 1.00 32.49 86 GLU A O 1
ATOM 637 N N . VAL A 1 86 ? 14.912 20.465 38.323 1.00 30.94 87 VAL A N 1
ATOM 638 C CA . VAL A 1 86 ? 16.009 19.476 38.123 1.00 30.94 87 VAL A CA 1
ATOM 639 C C . VAL A 1 86 ? 17.347 20.219 38.223 1.00 32.18 87 VAL A C 1
ATOM 640 O O . VAL A 1 86 ? 18.245 19.741 38.936 1.00 32.84 87 VAL A O 1
ATOM 644 N N . ARG A 1 87 ? 17.474 21.357 37.545 1.00 32.52 88 ARG A N 1
ATOM 645 C CA . ARG A 1 87 ? 18.748 22.127 37.483 1.00 35.21 88 ARG A CA 1
ATOM 646 C C . ARG A 1 87 ? 19.136 22.612 38.890 1.00 36.70 88 ARG A C 1
ATOM 647 O O . ARG A 1 87 ? 20.342 22.802 39.125 1.00 39.15 88 ARG A O 1
ATOM 655 N N . LYS A 1 88 ? 18.163 22.785 39.793 1.00 37.32 89 LYS A N 1
ATOM 656 C CA . LYS A 1 88 ? 18.371 23.216 41.206 1.00 39.17 89 LYS A CA 1
ATOM 657 C C . LYS A 1 88 ? 18.794 22.025 42.081 1.00 39.11 89 LYS A C 1
ATOM 658 O O . LYS A 1 88 ? 19.026 22.240 43.290 1.00 40.45 89 LYS A O 1
ATOM 664 N N . GLY A 1 89 ? 18.890 20.826 41.505 1.00 37.53 90 GLY A N 1
ATOM 665 C CA . GLY A 1 89 ? 19.389 19.610 42.173 1.00 37.52 90 GLY A CA 1
ATOM 666 C C . GLY A 1 89 ? 18.290 18.829 42.873 1.00 36.90 90 GLY A C 1
ATOM 667 O O . GLY A 1 89 ? 18.620 17.982 43.714 1.00 37.34 90 GLY A O 1
ATOM 668 N N . LEU A 1 90 ? 17.024 19.052 42.519 1.00 35.22 91 LEU A N 1
ATOM 669 C CA . LEU A 1 90 ? 15.884 18.334 43.146 1.00 35.34 91 LEU A CA 1
ATOM 670 C C . LEU A 1 90 ? 15.577 17.039 42.384 1.00 33.60 91 LEU A C 1
ATOM 671 O O . LEU A 1 90 ? 15.826 16.978 41.160 1.00 32.89 91 LEU A O 1
ATOM 676 N N . ASP A 1 91 ? 15.069 16.043 43.108 1.00 32.57 92 ASP A N 1
ATOM 677 C CA . ASP A 1 91 ? 14.452 14.830 42.524 1.00 32.25 92 ASP A CA 1
ATOM 678 C C . ASP A 1 91 ? 13.013 15.210 42.162 1.00 30.10 92 ASP A C 1
ATOM 679 O O . ASP A 1 91 ? 12.173 15.341 43.058 1.00 30.04 92 ASP A O 1
ATOM 684 N N . VAL A 1 92 ? 12.773 15.429 40.877 1.00 28.37 93 VAL A N 1
ATOM 685 C CA . VAL A 1 92 ? 11.486 15.952 40.339 1.00 26.99 93 VAL A CA 1
ATOM 686 C C . VAL A 1 92 ? 10.716 14.788 39.730 1.00 25.60 93 VAL A C 1
ATOM 687 O O . VAL A 1 92 ? 11.333 13.974 39.019 1.00 25.06 93 VAL A O 1
ATOM 691 N N . VAL A 1 93 ? 9.417 14.718 39.999 1.00 25.53 94 VAL A N 1
ATOM 692 C CA . VAL A 1 93 ? 8.536 13.730 39.331 1.00 24.77 94 VAL A CA 1
ATOM 693 C C . VAL A 1 93 ? 7.473 14.509 38.558 1.00 24.37 94 VAL A C 1
ATOM 694 O O . VAL A 1 93 ? 6.847 15.400 39.137 1.00 25.18 94 VAL A O 1
ATOM 698 N N . GLY A 1 94 ? 7.342 14.217 37.267 1.00 23.49 95 GLY A N 1
ATOM 699 C CA . GLY A 1 94 ? 6.226 14.690 36.441 1.00 23.28 95 GLY A CA 1
ATOM 700 C C . GLY A 1 94 ? 5.210 13.583 36.306 1.00 23.13 95 GLY A C 1
ATOM 701 O O . GLY A 1 94 ? 5.614 12.410 36.216 1.00 24.26 95 GLY A O 1
ATOM 702 N N . VAL A 1 95 ? 3.931 13.920 36.360 1.00 22.38 96 VAL A N 1
ATOM 703 C CA . VAL A 1 95 ? 2.843 12.913 36.383 1.00 22.42 96 VAL A CA 1
ATOM 704 C C . VAL A 1 95 ? 1.876 13.299 35.271 1.00 22.57 96 VAL A C 1
ATOM 705 O O . VAL A 1 95 ? 1.340 14.416 35.312 1.00 22.75 96 VAL A O 1
ATOM 709 N N . PHE A 1 96 ? 1.651 12.404 34.319 1.00 22.15 97 PHE A N 1
ATOM 710 C CA . PHE A 1 96 ? 0.677 12.624 33.231 1.00 22.24 97 PHE A CA 1
ATOM 711 C C . PHE A 1 96 ? -0.296 11.463 33.251 1.00 22.92 97 PHE A C 1
ATOM 712 O O . PHE A 1 96 ? 0.106 10.317 33.548 1.00 24.21 97 PHE A O 1
ATOM 720 N N . TYR A 1 97 ? -1.544 11.744 32.973 1.00 22.96 98 TYR A N 1
ATOM 721 C CA . TYR A 1 97 ? -2.527 10.647 32.990 1.00 22.77 98 TYR A CA 1
ATOM 722 C C . TYR A 1 97 ? -2.225 9.645 31.875 1.00 22.18 98 TYR A C 1
ATOM 723 O O . TYR A 1 97 ? -1.599 9.935 30.825 1.00 21.29 98 TYR A O 1
ATOM 732 N N . GLY A 1 98 ? -2.702 8.433 32.123 1.00 21.77 99 GLY A N 1
ATOM 733 C CA . GLY A 1 98 ? -2.438 7.268 31.266 1.00 22.03 99 GLY A CA 1
ATOM 734 C C . GLY A 1 98 ? -0.982 6.862 31.321 1.00 21.01 99 GLY A C 1
ATOM 735 O O . GLY A 1 98 ? -0.435 6.693 32.413 1.00 20.94 99 GLY A O 1
ATOM 736 N N . HIS A 1 99 ? -0.403 6.647 30.150 1.00 21.31 100 HIS A N 1
ATOM 737 C CA . HIS A 1 99 ? 1.046 6.456 29.929 1.00 21.45 100 HIS A CA 1
ATOM 738 C C . HIS A 1 99 ? 1.620 7.831 29.625 1.00 21.34 100 HIS A C 1
ATOM 739 O O . HIS A 1 99 ? 1.140 8.502 28.702 1.00 21.79 100 HIS A O 1
ATOM 746 N N . PRO A 1 100 ? 2.652 8.283 30.362 1.00 21.80 101 PRO A N 1
ATOM 747 C CA . PRO A 1 100 ? 3.100 9.670 30.221 1.00 21.90 101 PRO A CA 1
ATOM 748 C C . PRO A 1 100 ? 3.886 9.961 28.943 1.00 23.42 101 PRO A C 1
ATOM 749 O O . PRO A 1 100 ? 4.240 11.099 28.730 1.00 23.50 101 PRO A O 1
ATOM 753 N N . GLY A 1 101 ? 4.147 8.936 28.121 1.00 23.27 102 GLY A N 1
ATOM 754 C CA . GLY A 1 101 ? 4.856 9.079 26.837 1.00 24.65 102 GLY A CA 1
ATOM 755 C C . GLY A 1 101 ? 3.991 8.731 25.639 1.00 24.90 102 GLY A C 1
ATOM 756 O O . GLY A 1 101 ? 4.515 8.759 24.510 1.00 26.36 102 GLY A O 1
ATOM 757 N N . VAL A 1 102 ? 2.719 8.419 25.860 1.00 24.57 103 VAL A N 1
ATOM 758 C CA . VAL A 1 102 ? 1.776 8.007 24.778 1.00 25.69 103 VAL A CA 1
ATOM 759 C C . VAL A 1 102 ? 0.892 9.213 24.506 1.00 25.52 103 VAL A C 1
ATOM 760 O O . VAL A 1 102 ? 0.058 9.582 25.353 1.00 24.78 103 VAL A O 1
ATOM 764 N N . PHE A 1 103 ? 1.106 9.849 23.361 1.00 26.08 104 PHE A N 1
ATOM 765 C CA . PHE A 1 103 ? 0.361 11.060 22.962 1.00 26.05 104 PHE A CA 1
ATOM 766 C C . PHE A 1 103 ? 0.601 12.157 24.010 1.00 26.07 104 PHE A C 1
ATOM 767 O O . PHE A 1 103 ? -0.362 12.786 24.435 1.00 26.36 104 PHE A O 1
ATOM 775 N N . VAL A 1 104 ? 1.861 12.387 24.391 1.00 26.12 105 VAL A N 1
ATOM 776 C CA . VAL A 1 104 ? 2.264 13.480 25.321 1.00 26.17 105 VAL A CA 1
ATOM 777 C C . VAL A 1 104 ? 3.531 14.152 24.773 1.00 27.36 105 VAL A C 1
ATOM 778 O O . VAL A 1 104 ? 4.550 13.481 24.635 1.00 28.85 105 VAL A O 1
ATOM 782 N N . ASN A 1 105 ? 3.483 15.466 24.553 1.00 27.19 106 ASN A N 1
ATOM 783 C CA . ASN A 1 105 ? 4.641 16.246 24.052 1.00 29.15 106 ASN A CA 1
ATOM 784 C C . ASN A 1 105 ? 5.610 16.605 25.185 1.00 27.97 106 ASN A C 1
ATOM 785 O O . ASN A 1 105 ? 6.808 16.340 25.060 1.00 28.73 106 ASN A O 1
ATOM 790 N N . PRO A 1 106 ? 5.175 17.282 26.275 1.00 26.52 107 PRO A N 1
ATOM 791 C CA . PRO A 1 106 ? 6.112 17.880 27.237 1.00 26.55 107 PRO A CA 1
ATOM 792 C C . PRO A 1 106 ? 6.961 16.897 28.058 1.00 25.95 107 PRO A C 1
ATOM 793 O O . PRO A 1 106 ? 8.043 17.275 28.488 1.00 26.48 107 PRO A O 1
ATOM 797 N N . SER A 1 107 ? 6.500 15.661 28.240 1.00 25.26 108 SER A N 1
ATOM 798 C CA . SER A 1 107 ? 7.295 14.620 28.938 1.00 25.48 108 SER A CA 1
ATOM 799 C C . SER A 1 107 ? 8.559 14.332 28.129 1.00 26.15 108 SER A C 1
ATOM 800 O O . SER A 1 107 ? 9.660 14.398 28.690 1.00 26.49 108 SER A O 1
ATOM 803 N N . HIS A 1 108 ? 8.413 13.994 26.845 1.00 26.86 109 HIS A N 1
ATOM 804 C CA . HIS A 1 108 ? 9.556 13.682 25.950 1.00 27.61 109 HIS A CA 1
ATOM 805 C C . HIS A 1 108 ? 10.483 14.901 25.876 1.00 27.42 109 HIS A C 1
ATOM 806 O O . HIS A 1 108 ? 11.709 14.725 25.885 1.00 27.54 109 HIS A O 1
ATOM 813 N N . ARG A 1 109 ? 9.921 16.103 25.776 1.00 27.35 110 ARG A N 1
ATOM 814 C CA . ARG A 1 109 ? 10.724 17.351 25.701 1.00 27.91 110 ARG A CA 1
ATOM 815 C C . ARG A 1 109 ? 11.579 17.490 26.971 1.00 27.53 110 ARG A C 1
ATOM 816 O O . ARG A 1 109 ? 12.801 17.700 26.843 1.00 28.56 110 ARG A O 1
ATOM 824 N N . ALA A 1 110 ? 10.959 17.421 28.144 1.00 26.72 111 ALA A N 1
ATOM 825 C CA . ALA A 1 110 ? 11.615 17.657 29.449 1.00 26.32 111 ALA A CA 1
ATOM 826 C C . ALA A 1 110 ? 12.693 16.596 29.688 1.00 27.09 111 ALA A C 1
ATOM 827 O O . ALA A 1 110 ? 13.807 16.932 30.132 1.00 28.13 111 ALA A O 1
ATOM 829 N N . LEU A 1 111 ? 12.395 15.341 29.374 1.00 25.94 112 LEU A N 1
ATOM 830 C CA . LEU A 1 111 ? 13.381 14.248 29.567 1.00 27.22 112 LEU A CA 1
ATOM 831 C C . LEU A 1 111 ? 14.572 14.429 28.630 1.00 28.02 112 LEU A C 1
ATOM 832 O O . LEU A 1 111 ? 15.706 14.184 29.073 1.00 28.64 112 LEU A O 1
ATOM 837 N N . ALA A 1 112 ? 14.349 14.823 27.373 1.00 28.24 113 ALA A N 1
ATOM 838 C CA . ALA A 1 112 ? 15.451 14.986 26.397 1.00 29.09 113 ALA A CA 1
ATOM 839 C C . ALA A 1 112 ? 16.365 16.129 26.856 1.00 29.97 113 ALA A C 1
ATOM 840 O O . ALA A 1 112 ? 17.597 15.991 26.741 1.00 30.79 113 ALA A O 1
ATOM 842 N N . ILE A 1 113 ? 15.788 17.222 27.357 1.00 29.64 114 ILE A N 1
ATOM 843 C CA . ILE A 1 113 ? 16.579 18.393 27.840 1.00 30.95 114 ILE A CA 1
ATOM 844 C C . ILE A 1 113 ? 17.395 17.953 29.060 1.00 31.76 114 ILE A C 1
ATOM 845 O O . ILE A 1 113 ? 18.627 18.174 29.051 1.00 33.29 114 ILE A O 1
ATOM 850 N N . ALA A 1 114 ? 16.748 17.328 30.048 1.00 31.70 115 ALA A N 1
ATOM 851 C CA . ALA A 1 114 ? 17.401 16.813 31.274 1.00 33.05 115 ALA A CA 1
ATOM 852 C C . ALA A 1 114 ? 18.553 15.873 30.896 1.00 35.09 115 ALA A C 1
ATOM 853 O O . ALA A 1 114 ? 19.671 16.056 31.430 1.00 35.28 115 ALA A O 1
ATOM 855 N N . LYS A 1 115 ? 18.303 14.918 29.999 1.00 35.94 116 LYS A N 1
ATOM 856 C CA . LYS A 1 115 ? 19.334 13.934 29.575 1.00 38.54 116 LYS A CA 1
ATOM 857 C C . LYS A 1 115 ? 20.496 14.672 28.898 1.00 39.59 116 LYS A C 1
ATOM 858 O O . LYS A 1 115 ? 21.660 14.358 29.228 1.00 40.64 116 LYS A O 1
ATOM 864 N N . SER A 1 116 ? 20.205 15.620 28.002 1.00 39.62 117 SER A N 1
ATOM 865 C CA . SER A 1 116 ? 21.210 16.356 27.190 1.00 41.65 117 SER A CA 1
ATOM 866 C C . SER A 1 116 ? 22.117 17.203 28.095 1.00 42.02 117 SER A C 1
ATOM 867 O O . SER A 1 116 ? 23.271 17.458 27.689 1.00 44.18 117 SER A O 1
ATOM 870 N N . GLU A 1 117 ? 21.616 17.638 29.259 1.00 39.97 118 GLU A N 1
ATOM 871 C CA . GLU A 1 117 ? 22.353 18.499 30.223 1.00 40.73 118 GLU A CA 1
ATOM 872 C C . GLU A 1 117 ? 23.056 17.646 31.292 1.00 40.46 118 GLU A C 1
ATOM 873 O O . GLU A 1 117 ? 23.729 18.243 32.157 1.00 40.68 118 GLU A O 1
ATOM 879 N N . GLY A 1 118 ? 22.907 16.322 31.240 1.00 39.64 119 GLY A N 1
ATOM 880 C CA . GLY A 1 118 ? 23.682 15.362 32.048 1.00 39.97 119 GLY A CA 1
ATOM 881 C C . GLY A 1 118 ? 23.010 14.993 33.356 1.00 39.43 119 GLY A C 1
ATOM 882 O O . GLY A 1 118 ? 23.704 14.460 34.237 1.00 40.44 119 GLY A O 1
ATOM 883 N N . TYR A 1 119 ? 21.698 15.212 33.489 1.00 36.93 120 TYR A N 1
ATOM 884 C CA . TYR A 1 119 ? 20.920 14.793 34.683 1.00 35.72 120 TYR A CA 1
ATOM 885 C C . TYR A 1 119 ? 20.343 13.399 34.454 1.00 34.82 120 TYR A C 1
ATOM 886 O O . TYR A 1 119 ? 20.121 13.015 33.293 1.00 34.10 120 TYR A O 1
ATOM 895 N N A ARG A 1 120 ? 20.070 12.681 35.542 0.50 34.76 121 ARG A N 1
ATOM 896 N N B ARG A 1 120 ? 20.130 12.651 35.544 0.50 34.81 121 ARG A N 1
ATOM 897 C CA A ARG A 1 120 ? 19.380 11.367 35.519 0.50 33.94 121 ARG A CA 1
ATOM 898 C CA B ARG A 1 120 ? 19.369 11.374 35.536 0.50 33.95 121 ARG A CA 1
ATOM 899 C C A ARG A 1 120 ? 17.930 11.595 35.081 0.50 32.24 121 ARG A C 1
ATOM 900 C C B ARG A 1 120 ? 17.979 11.686 34.979 0.50 32.22 121 ARG A C 1
ATOM 901 O O A ARG A 1 120 ? 17.256 12.456 35.669 0.50 31.74 121 ARG A O 1
ATOM 902 O O B ARG A 1 120 ? 17.415 12.726 35.351 0.50 31.63 121 ARG A O 1
ATOM 917 N N . ALA A 1 121 ? 17.483 10.850 34.071 1.00 30.98 122 ALA A N 1
ATOM 918 C CA . ALA A 1 121 ? 16.198 11.092 33.383 1.00 29.95 122 ALA A CA 1
ATOM 919 C C . ALA A 1 121 ? 15.593 9.738 33.055 1.00 29.22 122 ALA A C 1
ATOM 920 O O . ALA A 1 121 ? 16.311 8.893 32.502 1.00 31.02 122 ALA A O 1
ATOM 922 N N . ARG A 1 122 ? 14.362 9.496 33.474 1.00 27.38 123 ARG A N 1
ATOM 923 C CA . ARG A 1 122 ? 13.699 8.207 33.173 1.00 27.61 123 ARG A CA 1
ATOM 924 C C . ARG A 1 122 ? 12.202 8.444 33.014 1.00 26.27 123 ARG A C 1
ATOM 925 O O . ARG A 1 122 ? 11.635 9.260 33.747 1.00 25.33 123 ARG A O 1
ATOM 933 N N . MET A 1 123 ? 11.599 7.718 32.085 1.00 25.31 124 MET A N 1
ATOM 934 C CA . MET A 1 123 ? 10.134 7.588 32.005 1.00 24.67 124 MET A CA 1
ATOM 935 C C . MET A 1 123 ? 9.735 6.187 32.493 1.00 24.77 124 MET A C 1
ATOM 936 O O . MET A 1 123 ? 10.345 5.178 32.061 1.00 24.30 124 MET A O 1
ATOM 941 N N . LEU A 1 124 ? 8.770 6.131 33.404 1.00 24.11 125 LEU A N 1
ATOM 942 C CA . LEU A 1 124 ? 8.132 4.871 33.840 1.00 24.28 125 LEU A CA 1
ATOM 943 C C . LEU A 1 124 ? 6.852 4.735 33.039 1.00 24.35 125 LEU A C 1
ATOM 944 O O . LEU A 1 124 ? 6.042 5.658 32.994 1.00 24.68 125 LEU A O 1
ATOM 949 N N . PRO A 1 125 ? 6.643 3.578 32.380 1.00 22.78 126 PRO A N 1
ATOM 950 C CA . PRO A 1 125 ? 5.441 3.370 31.595 1.00 22.51 126 PRO A CA 1
ATOM 951 C C . PRO A 1 125 ? 4.204 3.316 32.488 1.00 22.62 126 PRO A C 1
ATOM 952 O O . PRO A 1 125 ? 4.311 3.013 33.675 1.00 23.57 126 PRO A O 1
ATOM 956 N N . GLY A 1 126 ? 3.056 3.605 31.888 1.00 21.79 127 GLY A N 1
ATOM 957 C CA . GLY A 1 126 ? 1.753 3.481 32.540 1.00 21.87 127 GLY A CA 1
ATOM 958 C C . GLY A 1 126 ? 0.739 2.880 31.602 1.00 21.73 127 GLY A C 1
ATOM 959 O O . GLY A 1 126 ? 1.080 2.582 30.435 1.00 21.91 127 GLY A O 1
ATOM 960 N N . VAL A 1 127 ? -0.461 2.699 32.123 1.00 21.75 128 VAL A N 1
ATOM 961 C CA . VAL A 1 127 ? -1.611 2.134 31.380 1.00 21.95 128 VAL A CA 1
ATOM 962 C C . VAL A 1 127 ? -2.205 3.233 30.498 1.00 21.95 128 VAL A C 1
ATOM 963 O O . VAL A 1 127 ? -2.706 4.219 31.032 1.00 22.47 128 VAL A O 1
ATOM 967 N N . SER A 1 128 ? -2.150 3.062 29.188 1.00 21.54 129 SER A N 1
ATOM 968 C CA . SER A 1 128 ? -2.691 4.036 28.209 1.00 22.21 129 SER A CA 1
ATOM 969 C C . SER A 1 128 ? -4.176 3.800 27.920 1.00 21.93 129 SER A C 1
ATOM 970 O O . SER A 1 128 ? -4.752 2.737 28.275 1.00 22.28 129 SER A O 1
ATOM 973 N N . ALA A 1 129 ? -4.792 4.752 27.232 1.00 22.52 130 ALA A N 1
ATOM 974 C CA . ALA A 1 129 ? -6.177 4.622 26.740 1.00 23.00 130 ALA A CA 1
ATOM 975 C C . ALA A 1 129 ? -6.263 3.445 25.765 1.00 22.84 130 ALA A C 1
ATOM 976 O O . ALA A 1 129 ? -7.329 2.810 25.695 1.00 22.89 130 ALA A O 1
ATOM 978 N N . GLU A 1 130 ? -5.194 3.165 25.024 1.00 23.17 131 GLU A N 1
ATOM 979 C CA . GLU A 1 130 ? -5.186 2.026 24.079 1.00 24.28 131 GLU A CA 1
ATOM 980 C C . GLU A 1 130 ? -5.171 0.713 24.877 1.00 23.77 131 GLU A C 1
ATOM 981 O O . GLU A 1 130 ? -5.881 -0.237 24.492 1.00 23.14 131 GLU A O 1
ATOM 987 N N . ASP A 1 131 ? -4.390 0.654 25.954 1.00 22.38 132 ASP A N 1
ATOM 988 C CA . ASP A 1 131 ? -4.395 -0.509 26.883 1.00 21.88 132 ASP A CA 1
ATOM 989 C C . ASP A 1 131 ? -5.819 -0.739 27.395 1.00 22.05 132 ASP A C 1
ATOM 990 O O . ASP A 1 131 ? -6.267 -1.902 27.442 1.00 21.86 132 ASP A O 1
ATOM 995 N N . CYS A 1 132 ? -6.511 0.319 27.817 1.00 21.77 133 CYS A N 1
ATOM 996 C CA . CYS A 1 132 ? -7.913 0.223 28.287 1.00 22.60 133 CYS A CA 1
ATOM 997 C C . CYS A 1 132 ? -8.792 -0.296 27.152 1.00 22.71 133 CYS A C 1
ATOM 998 O O . CYS A 1 132 ? -9.644 -1.158 27.413 1.00 22.47 133 CYS A O 1
ATOM 1001 N N . LEU A 1 133 ? -8.610 0.224 25.939 1.00 22.41 134 LEU A N 1
ATOM 1002 C CA . LEU A 1 133 ? -9.405 -0.162 24.751 1.00 23.71 134 LEU A CA 1
ATOM 1003 C C . LEU A 1 133 ? -9.290 -1.674 24.532 1.00 23.39 134 LEU A C 1
ATOM 1004 O O . LEU A 1 133 ? -10.332 -2.331 24.364 1.00 23.96 134 LEU A O 1
ATOM 1009 N N . PHE A 1 134 ? -8.086 -2.231 24.553 1.00 23.34 135 PHE A N 1
ATOM 1010 C CA . PHE A 1 134 ? -7.915 -3.689 24.322 1.00 24.46 135 PHE A CA 1
ATOM 1011 C C . PHE A 1 134 ? -8.709 -4.456 25.383 1.00 24.86 135 PHE A C 1
ATOM 1012 O O . PHE A 1 134 ? -9.409 -5.436 25.046 1.00 25.26 135 PHE A O 1
ATOM 1020 N N . ALA A 1 135 ? -8.614 -4.028 26.644 1.00 23.28 136 ALA A N 1
ATOM 1021 C CA . ALA A 1 135 ? -9.279 -4.704 27.783 1.00 23.61 136 ALA A CA 1
ATOM 1022 C C . ALA A 1 135 ? -10.805 -4.626 27.657 1.00 25.18 136 ALA A C 1
ATOM 1023 O O . ALA A 1 135 ? -11.475 -5.637 27.943 1.00 26.33 136 ALA A O 1
ATOM 1025 N N . ASP A 1 136 ? -11.349 -3.461 27.307 1.00 24.55 137 ASP A N 1
ATOM 1026 C CA . ASP A 1 136 ? -12.814 -3.198 27.333 1.00 26.59 137 ASP A CA 1
ATOM 1027 C C . ASP A 1 136 ? -13.482 -3.712 26.053 1.00 28.17 137 ASP A C 1
ATOM 1028 O O . ASP A 1 136 ? -14.679 -4.102 26.113 1.00 30.10 137 ASP A O 1
ATOM 1033 N N . LEU A 1 137 ? -12.782 -3.682 24.918 1.00 27.74 138 LEU A N 1
ATOM 1034 C CA . LEU A 1 137 ? -13.380 -4.119 23.632 1.00 29.10 138 LEU A CA 1
ATOM 1035 C C . LEU A 1 137 ? -13.066 -5.601 23.416 1.00 30.07 138 LEU A C 1
ATOM 1036 O O . LEU A 1 137 ? -13.609 -6.169 22.463 1.00 30.63 138 LEU A O 1
ATOM 1041 N N . CYS A 1 138 ? -12.275 -6.216 24.303 1.00 30.36 139 CYS A N 1
ATOM 1042 C CA . CYS A 1 138 ? -11.954 -7.663 24.270 1.00 31.72 139 CYS A CA 1
ATOM 1043 C C . CYS A 1 138 ? -11.278 -7.996 22.943 1.00 30.75 139 CYS A C 1
ATOM 1044 O O . CYS A 1 138 ? -11.731 -8.915 22.248 1.00 31.28 139 CYS A O 1
ATOM 1047 N N . ILE A 1 139 ? -10.232 -7.254 22.608 1.00 29.09 140 ILE A N 1
ATOM 1048 C CA . ILE A 1 139 ? -9.412 -7.512 21.400 1.00 28.91 140 ILE A CA 1
ATOM 1049 C C . ILE A 1 139 ? -7.958 -7.581 21.832 1.00 27.78 140 ILE A C 1
ATOM 1050 O O . ILE A 1 139 ? -7.608 -7.054 22.921 1.00 27.18 140 ILE A O 1
ATOM 1055 N N . ASP A 1 140 ? -7.159 -8.251 21.015 1.00 27.36 141 ASP A N 1
ATOM 1056 C CA . ASP A 1 140 ? -5.708 -8.422 21.219 1.00 27.65 141 ASP A CA 1
ATOM 1057 C C . ASP A 1 140 ? -5.029 -7.757 20.037 1.00 27.58 141 ASP A C 1
ATOM 1058 O O . ASP A 1 140 ? -5.311 -8.151 18.904 1.00 28.48 141 ASP A O 1
ATOM 1063 N N . PRO A 1 141 ? -4.111 -6.786 20.239 1.00 26.59 142 PRO A N 1
ATOM 1064 C CA . PRO A 1 141 ? -3.434 -6.150 19.106 1.00 27.30 142 PRO A CA 1
ATOM 1065 C C . PRO A 1 141 ? -2.717 -7.156 18.194 1.00 28.07 142 PRO A C 1
ATOM 1066 O O . PRO A 1 141 ? -2.595 -6.876 17.010 1.00 28.60 142 PRO A O 1
ATOM 1070 N N . SER A 1 142 ? -2.287 -8.304 18.743 1.00 27.41 143 SER A N 1
ATOM 1071 C CA . SER A 1 142 ? -1.585 -9.387 18.004 1.00 28.85 143 SER A CA 1
ATOM 1072 C C . SER A 1 142 ? -2.490 -10.001 16.932 1.00 28.80 143 SER A C 1
ATOM 1073 O O . SER A 1 142 ? -1.959 -10.540 15.946 1.00 29.87 143 SER A O 1
ATOM 1076 N N . ASN A 1 143 ? -3.809 -9.949 17.111 1.00 29.25 144 ASN A N 1
ATOM 1077 C CA . ASN A 1 143 ? -4.776 -10.680 16.256 1.00 30.72 144 ASN A CA 1
ATOM 1078 C C . ASN A 1 143 ? -5.822 -9.699 15.745 1.00 31.02 144 ASN A C 1
ATOM 1079 O O . ASN A 1 143 ? -6.870 -9.555 16.367 1.00 29.61 144 ASN A O 1
ATOM 1084 N N . PRO A 1 144 ? -5.629 -9.044 14.571 1.00 30.81 145 PRO A N 1
ATOM 1085 C CA . PRO A 1 144 ? -4.576 -9.343 13.595 1.00 31.11 145 PRO A CA 1
ATOM 1086 C C . PRO A 1 144 ? -3.597 -8.205 13.236 1.00 30.72 145 PRO A C 1
ATOM 1087 O O . PRO A 1 144 ? -3.450 -7.849 12.054 1.00 31.70 145 PRO A O 1
ATOM 1091 N N . GLY A 1 145 ? -2.931 -7.653 14.250 1.00 28.74 146 GLY A N 1
ATOM 1092 C CA . GLY A 1 145 ? -2.012 -6.512 14.095 1.00 28.06 146 GLY A CA 1
ATOM 1093 C C . GLY A 1 145 ? -2.740 -5.221 14.407 1.00 27.09 146 GLY A C 1
ATOM 1094 O O . GLY A 1 145 ? -3.972 -5.209 14.333 1.00 27.02 146 GLY A O 1
ATOM 1095 N N . CYS A 1 146 ? -2.017 -4.162 14.761 1.00 26.88 147 CYS A N 1
ATOM 1096 C CA . CYS A 1 146 ? -2.657 -2.915 15.241 1.00 27.43 147 CYS A CA 1
ATOM 1097 C C . CYS A 1 146 ? -1.935 -1.688 14.686 1.00 27.60 147 CYS A C 1
ATOM 1098 O O . CYS A 1 146 ? -0.702 -1.617 14.806 1.00 28.02 147 CYS A O 1
ATOM 1101 N N . LEU A 1 147 ? -2.704 -0.790 14.061 1.00 27.92 148 LEU A N 1
ATOM 1102 C CA . LEU A 1 147 ? -2.249 0.540 13.584 1.00 28.67 148 LEU A CA 1
ATOM 1103 C C . LEU A 1 147 ? -2.842 1.599 14.507 1.00 27.75 148 LEU A C 1
ATOM 1104 O O . LEU A 1 147 ? -4.055 1.544 14.768 1.00 28.72 148 LEU A O 1
ATOM 1109 N N . THR A 1 148 ? -2.001 2.482 15.025 1.00 27.28 149 THR A N 1
ATOM 1110 C CA . THR A 1 148 ? -2.406 3.509 16.015 1.00 27.42 149 THR A CA 1
ATOM 1111 C C . THR A 1 148 ? -1.949 4.872 15.509 1.00 26.62 149 THR A C 1
ATOM 1112 O O . THR A 1 148 ? -0.740 5.040 15.275 1.00 26.86 149 THR A O 1
ATOM 1116 N N . TYR A 1 149 ? -2.885 5.812 15.384 1.00 27.57 150 TYR A N 1
ATOM 1117 C CA . TYR A 1 149 ? -2.606 7.177 14.881 1.00 27.45 150 TYR A CA 1
ATOM 1118 C C . TYR A 1 149 ? -3.340 8.244 15.702 1.00 27.79 150 TYR A C 1
ATOM 1119 O O . TYR A 1 149 ? -4.385 7.964 16.302 1.00 28.03 150 TYR A O 1
ATOM 1128 N N . GLU A 1 150 ? -2.780 9.451 15.694 1.00 28.55 151 GLU A N 1
ATOM 1129 C CA . GLU A 1 150 ? -3.472 10.716 16.058 1.00 29.27 151 GLU A CA 1
ATOM 1130 C C . GLU A 1 150 ? -4.366 11.108 14.866 1.00 28.96 151 GLU A C 1
ATOM 1131 O O . GLU A 1 150 ? -3.869 11.101 13.742 1.00 28.96 151 GLU A O 1
ATOM 1137 N N . ALA A 1 151 ? -5.642 11.422 15.103 1.00 29.08 152 ALA A N 1
ATOM 1138 C CA . ALA A 1 151 ? -6.684 11.596 14.059 1.00 30.61 152 ALA A CA 1
ATOM 1139 C C . ALA A 1 151 ? -6.308 12.713 13.076 1.00 31.34 152 ALA A C 1
ATOM 1140 O O . ALA A 1 151 ? -6.490 12.500 11.865 1.00 31.83 152 ALA A O 1
ATOM 1142 N N . SER A 1 152 ? -5.802 13.855 13.550 1.00 31.08 153 SER A N 1
ATOM 1143 C CA . SER A 1 152 ? -5.426 14.988 12.660 1.00 32.13 153 SER A CA 1
ATOM 1144 C C . SER A 1 152 ? -4.214 14.589 11.810 1.00 32.29 153 SER A C 1
ATOM 1145 O O . SER A 1 152 ? -4.253 14.810 10.578 1.00 32.65 153 SER A O 1
ATOM 1148 N N . ASP A 1 153 ? -3.207 13.967 12.426 1.00 31.18 154 ASP A N 1
ATOM 1149 C CA . ASP A 1 153 ? -1.977 13.497 11.738 1.00 32.07 154 ASP A CA 1
ATOM 1150 C C . ASP A 1 153 ? -2.358 12.440 10.693 1.00 32.10 154 ASP A C 1
ATOM 1151 O O . ASP A 1 153 ? -1.781 12.457 9.580 1.00 32.64 154 ASP A O 1
ATOM 1156 N N . PHE A 1 154 ? -3.274 11.539 11.048 1.00 31.11 155 PHE A N 1
ATOM 1157 C CA . PHE A 1 154 ? -3.831 10.487 10.159 1.00 31.77 155 PHE A CA 1
ATOM 1158 C C . PHE A 1 154 ? -4.294 11.125 8.842 1.00 33.48 155 PHE A C 1
ATOM 1159 O O . PHE A 1 154 ? -3.983 10.590 7.746 1.00 32.69 155 PHE A O 1
ATOM 1167 N N . LEU A 1 155 ? -5.008 12.250 8.949 1.00 33.25 156 LEU A N 1
ATOM 1168 C CA . LEU A 1 155 ? -5.593 12.967 7.779 1.00 35.01 156 LEU A CA 1
ATOM 1169 C C . LEU A 1 155 ? -4.520 13.786 7.057 1.00 35.31 156 LEU A C 1
ATOM 1170 O O . LEU A 1 155 ? -4.408 13.647 5.822 1.00 35.21 156 LEU A O 1
ATOM 1175 N N . ILE A 1 156 ? -3.759 14.598 7.792 1.00 35.30 157 ILE A N 1
ATOM 1176 C CA . ILE A 1 156 ? -2.818 15.605 7.214 1.00 36.41 157 ILE A CA 1
ATOM 1177 C C . ILE A 1 156 ? -1.693 14.873 6.477 1.00 36.99 157 ILE A C 1
ATOM 1178 O O . ILE A 1 156 ? -1.288 15.349 5.404 1.00 37.32 157 ILE A O 1
ATOM 1183 N N . ARG A 1 157 ? -1.206 13.752 7.014 1.00 36.00 158 ARG A N 1
ATOM 1184 C CA . ARG A 1 157 ? -0.102 12.981 6.390 1.00 37.76 158 ARG A CA 1
ATOM 1185 C C . ARG A 1 157 ? -0.666 11.793 5.601 1.00 37.78 158 ARG A C 1
ATOM 1186 O O . ARG A 1 157 ? 0.149 10.995 5.130 1.00 38.99 158 ARG A O 1
ATOM 1194 N N . ASP A 1 158 ? -1.991 11.678 5.478 1.00 37.97 159 ASP A N 1
ATOM 1195 C CA . ASP A 1 158 ? -2.661 10.604 4.696 1.00 39.54 159 ASP A CA 1
ATOM 1196 C C . ASP A 1 158 ? -2.020 9.265 5.083 1.00 38.91 159 ASP A C 1
ATOM 1197 O O . ASP A 1 158 ? -1.527 8.546 4.198 1.00 39.05 159 ASP A O 1
ATOM 1202 N N . ARG A 1 159 ? -1.994 8.958 6.382 1.00 36.42 160 ARG A N 1
ATOM 1203 C CA . ARG A 1 159 ? -1.364 7.720 6.918 1.00 36.51 160 ARG A CA 1
ATOM 1204 C C . ARG A 1 159 ? -2.147 6.518 6.399 1.00 36.63 160 ARG A C 1
ATOM 1205 O O . ARG A 1 159 ? -3.374 6.558 6.340 1.00 36.21 160 ARG A O 1
ATOM 1213 N N . PRO A 1 160 ? -1.467 5.419 6.005 1.00 37.64 161 PRO A N 1
ATOM 1214 C CA . PRO A 1 160 ? -2.160 4.254 5.449 1.00 38.15 161 PRO A CA 1
ATOM 1215 C C . PRO A 1 160 ? -3.000 3.499 6.489 1.00 37.15 161 PRO A C 1
ATOM 1216 O O . PRO A 1 160 ? -2.613 3.445 7.657 1.00 35.58 161 PRO A O 1
ATOM 1220 N N . VAL A 1 161 ? -4.132 2.936 6.058 1.00 37.04 162 VAL A N 1
ATOM 1221 C CA . VAL A 1 161 ? -4.884 1.948 6.882 1.00 36.84 162 VAL A CA 1
ATOM 1222 C C . VAL A 1 161 ? -4.648 0.566 6.279 1.00 36.27 162 VAL A C 1
ATOM 1223 O O . VAL A 1 161 ? -4.298 0.481 5.078 1.00 35.66 162 VAL A O 1
ATOM 1227 N N . SER A 1 162 ? -4.797 -0.458 7.113 1.00 35.01 163 SER A N 1
ATOM 1228 C CA . SER A 1 162 ? -4.861 -1.880 6.700 1.00 35.68 163 SER A CA 1
ATOM 1229 C C . SER A 1 162 ? -6.256 -2.403 7.037 1.00 36.16 163 SER A C 1
ATOM 1230 O O . SER A 1 162 ? -6.592 -2.468 8.246 1.00 34.61 163 SER A O 1
ATOM 1233 N N . ILE A 1 163 ? -7.033 -2.778 6.022 1.00 36.47 164 ILE A N 1
ATOM 1234 C CA . ILE A 1 163 ? -8.413 -3.328 6.194 1.00 37.84 164 ILE A CA 1
ATOM 1235 C C . ILE A 1 163 ? -8.350 -4.701 6.879 1.00 36.83 164 ILE A C 1
ATOM 1236 O O . ILE A 1 163 ? -9.427 -5.237 7.213 1.00 37.98 164 ILE A O 1
ATOM 1241 N N . HIS A 1 164 ? -7.155 -5.270 7.037 1.00 35.70 165 HIS A N 1
ATOM 1242 C CA . HIS A 1 164 ? -6.955 -6.622 7.627 1.00 35.16 165 HIS A CA 1
ATOM 1243 C C . HIS A 1 164 ? -6.497 -6.525 9.084 1.00 33.71 165 HIS A C 1
ATOM 1244 O O . HIS A 1 164 ? -6.390 -7.577 9.720 1.00 33.56 165 HIS A O 1
ATOM 1251 N N . SER A 1 165 ? -6.216 -5.329 9.596 1.00 32.46 166 SER A N 1
ATOM 1252 C CA . SER A 1 165 ? -5.713 -5.146 10.982 1.00 30.95 166 SER A CA 1
ATOM 1253 C C . SER A 1 165 ? -6.630 -4.199 11.757 1.00 30.17 166 SER A C 1
ATOM 1254 O O . SER A 1 165 ? -7.486 -3.507 11.136 1.00 30.72 166 SER A O 1
ATOM 1257 N N . HIS A 1 166 ? -6.469 -4.165 13.077 1.00 28.70 167 HIS A N 1
ATOM 1258 C CA . HIS A 1 166 ? -7.102 -3.157 13.958 1.00 28.06 167 HIS A CA 1
ATOM 1259 C C . HIS A 1 166 ? -6.634 -1.751 13.563 1.00 27.59 167 HIS A C 1
ATOM 1260 O O . HIS A 1 166 ? -5.447 -1.595 13.196 1.00 28.11 167 HIS A O 1
ATOM 1267 N N . LEU A 1 167 ? -7.519 -0.763 13.689 1.00 27.33 168 LEU A N 1
ATOM 1268 C CA . LEU A 1 167 ? -7.145 0.668 13.579 1.00 27.58 168 LEU A CA 1
ATOM 1269 C C . LEU A 1 167 ? -7.644 1.388 14.830 1.00 26.80 168 LEU A C 1
ATOM 1270 O O . LEU A 1 167 ? -8.829 1.231 15.205 1.00 27.27 168 LEU A O 1
ATOM 1275 N N . VAL A 1 168 ? -6.744 2.103 15.478 1.00 26.62 169 VAL A N 1
ATOM 1276 C CA . VAL A 1 168 ? -7.078 2.941 16.655 1.00 26.63 169 VAL A CA 1
ATOM 1277 C C . VAL A 1 168 ? -6.724 4.399 16.353 1.00 26.87 169 VAL A C 1
ATOM 1278 O O . VAL A 1 168 ? -5.549 4.674 16.027 1.00 26.80 169 VAL A O 1
ATOM 1282 N N . LEU A 1 169 ? -7.695 5.300 16.526 1.00 27.13 170 LEU A N 1
ATOM 1283 C CA . LEU A 1 169 ? -7.507 6.759 16.315 1.00 27.60 170 LEU A CA 1
ATOM 1284 C C . LEU A 1 169 ? -7.761 7.519 17.621 1.00 26.44 170 LEU A C 1
ATOM 1285 O O . LEU A 1 169 ? -8.891 7.477 18.126 1.00 27.47 170 LEU A O 1
ATOM 1290 N N . PHE A 1 170 ? -6.743 8.231 18.100 1.00 26.86 171 PHE A N 1
ATOM 1291 C CA . PHE A 1 170 ? -6.797 9.115 19.287 1.00 26.53 171 PHE A CA 1
ATOM 1292 C C . PHE A 1 170 ? -7.162 10.535 18.822 1.00 27.33 171 PHE A C 1
ATOM 1293 O O . PHE A 1 170 ? -6.842 10.895 17.678 1.00 28.60 171 PHE A O 1
ATOM 1301 N N . GLN A 1 171 ? -7.757 11.330 19.706 1.00 27.72 172 GLN A N 1
ATOM 1302 C CA . GLN A 1 171 ? -7.971 12.797 19.507 1.00 28.43 172 GLN A CA 1
ATOM 1303 C C . GLN A 1 171 ? -8.942 13.015 18.345 1.00 30.15 172 GLN A C 1
ATOM 1304 O O . GLN A 1 171 ? -8.824 14.042 17.646 1.00 30.68 172 GLN A O 1
ATOM 1310 N N . VAL A 1 172 ? -9.942 12.149 18.210 1.00 30.02 173 VAL A N 1
ATOM 1311 C CA . VAL A 1 172 ? -10.986 12.266 17.157 1.00 31.36 173 VAL A CA 1
ATOM 1312 C C . VAL A 1 172 ? -11.947 13.415 17.502 1.00 33.26 173 VAL A C 1
ATOM 1313 O O . VAL A 1 172 ? -12.706 13.826 16.595 1.00 34.06 173 VAL A O 1
ATOM 1317 N N . GLY A 1 173 ? -11.915 13.929 18.736 1.00 33.13 174 GLY A N 1
ATOM 1318 C CA . GLY A 1 173 ? -12.765 15.058 19.167 1.00 34.76 174 GLY A CA 1
ATOM 1319 C C . GLY A 1 173 ? -12.170 16.426 18.875 1.00 35.15 174 GLY A C 1
ATOM 1320 O O . GLY A 1 173 ? -12.849 17.417 19.188 1.00 37.03 174 GLY A O 1
ATOM 1321 N N . CYS A 1 174 ? -10.945 16.525 18.351 1.00 35.53 175 CYS A N 1
ATOM 1322 C CA . CYS A 1 174 ? -10.301 17.834 18.067 1.00 38.09 175 CYS A CA 1
ATOM 1323 C C . CYS A 1 174 ? -9.536 17.797 16.734 1.00 35.76 175 CYS A C 1
ATOM 1324 O O . CYS A 1 174 ? -8.377 18.262 16.679 1.00 36.00 175 CYS A O 1
ATOM 1327 N N . VAL A 1 175 ? -10.221 17.364 15.682 1.00 35.15 176 VAL A N 1
ATOM 1328 C CA . VAL A 1 175 ? -9.677 17.300 14.292 1.00 35.91 176 VAL A CA 1
ATOM 1329 C C . VAL A 1 175 ? -9.299 18.714 13.830 1.00 36.49 176 VAL A C 1
ATOM 1330 O O . VAL A 1 175 ? -10.201 19.588 13.767 1.00 37.02 176 VAL A O 1
ATOM 1334 N N . GLY A 1 176 ? -8.010 18.937 13.552 1.00 36.67 177 GLY A N 1
ATOM 1335 C CA . GLY A 1 176 ? -7.481 20.185 12.966 1.00 37.71 177 GLY A CA 1
ATOM 1336 C C . GLY A 1 176 ? -7.331 21.313 13.975 1.00 38.22 177 GLY A C 1
ATOM 1337 O O . GLY A 1 176 ? -7.156 22.454 13.541 1.00 38.67 177 GLY A O 1
ATOM 1338 N N . ILE A 1 177 ? -7.362 21.019 15.279 1.00 38.44 178 ILE A N 1
ATOM 1339 C CA . ILE A 1 177 ? -7.326 22.058 16.356 1.00 39.52 178 ILE A CA 1
ATOM 1340 C C . ILE A 1 177 ? -5.977 21.997 17.081 1.00 39.19 178 ILE A C 1
ATOM 1341 O O . ILE A 1 177 ? -5.706 20.967 17.734 1.00 38.49 178 ILE A O 1
ATOM 1346 N N . ALA A 1 178 ? -5.196 23.079 17.018 1.00 39.12 179 ALA A N 1
ATOM 1347 C CA . ALA A 1 178 ? -3.812 23.156 17.553 1.00 39.99 179 ALA A CA 1
ATOM 1348 C C . ALA A 1 178 ? -3.767 24.004 18.832 1.00 39.35 179 ALA A C 1
ATOM 1349 O O . ALA A 1 178 ? -2.695 24.051 19.473 1.00 39.14 179 ALA A O 1
ATOM 1351 N N . ASP A 1 179 ? -4.874 24.653 19.190 1.00 38.78 180 ASP A N 1
ATOM 1352 C CA . ASP A 1 179 ? -4.945 25.522 20.394 1.00 39.54 180 ASP A CA 1
ATOM 1353 C C . ASP A 1 179 ? -5.836 24.846 21.445 1.00 36.79 180 ASP A C 1
ATOM 1354 O O . ASP A 1 179 ? -5.880 23.589 21.502 1.00 36.00 180 ASP A O 1
ATOM 1359 N N . PHE A 1 180 ? -6.490 25.646 22.280 1.00 35.20 181 PHE A N 1
ATOM 1360 C CA . PHE A 1 180 ? -7.121 25.192 23.537 1.00 34.48 181 PHE A CA 1
ATOM 1361 C C . PHE A 1 180 ? -8.298 26.106 23.868 1.00 34.94 181 PHE A C 1
ATOM 1362 O O . PHE A 1 180 ? -8.245 27.299 23.560 1.00 34.16 181 PHE A O 1
ATOM 1370 N N . ASN A 1 181 ? -9.319 25.533 24.490 1.00 36.62 182 ASN A N 1
ATOM 1371 C CA . ASN A 1 181 ? -10.448 26.290 25.079 1.00 38.63 182 ASN A CA 1
ATOM 1372 C C . ASN A 1 181 ? -10.937 25.518 26.297 1.00 37.12 182 ASN A C 1
ATOM 1373 O O . ASN A 1 181 ? -11.134 24.298 26.176 1.00 36.37 182 ASN A O 1
ATOM 1378 N N . PHE A 1 182 ? -11.131 26.202 27.423 1.00 38.20 183 PHE A N 1
ATOM 1379 C CA . PHE A 1 182 ? -11.508 25.554 28.706 1.00 38.87 183 PHE A CA 1
ATOM 1380 C C . PHE A 1 182 ? -12.846 24.825 28.538 1.00 39.29 183 PHE A C 1
ATOM 1381 O O . PHE A 1 182 ? -13.020 23.789 29.199 1.00 39.33 183 PHE A O 1
ATOM 1389 N N . THR A 1 183 ? -13.725 25.322 27.662 1.00 41.02 184 THR A N 1
ATOM 1390 C CA . THR A 1 183 ? -15.085 24.761 27.416 1.00 43.82 184 THR A CA 1
ATOM 1391 C C . THR A 1 183 ? -15.075 23.709 26.293 1.00 44.26 184 THR A C 1
ATOM 1392 O O . THR A 1 183 ? -16.176 23.267 25.921 1.00 44.97 184 THR A O 1
ATOM 1396 N N . GLY A 1 184 ? -13.901 23.290 25.806 1.00 43.84 185 GLY A N 1
ATOM 1397 C CA . GLY A 1 184 ? -13.762 22.287 24.730 1.00 44.27 185 GLY A CA 1
ATOM 1398 C C . GLY A 1 184 ? -13.955 22.907 23.357 1.00 45.77 185 GLY A C 1
ATOM 1399 O O . GLY A 1 184 ? -14.031 24.136 23.282 1.00 42.48 185 GLY A O 1
ATOM 1400 N N . PHE A 1 185 ? -14.044 22.095 22.300 1.00 48.86 186 PHE A N 1
ATOM 1401 C CA . PHE A 1 185 ? -14.305 22.571 20.912 1.00 51.90 186 PHE A CA 1
ATOM 1402 C C . PHE A 1 185 ? -15.517 21.851 20.314 1.00 51.80 186 PHE A C 1
ATOM 1403 O O . PHE A 1 185 ? -15.858 20.745 20.775 1.00 50.86 186 PHE A O 1
ATOM 1411 N N . ASP A 1 186 ? -16.149 22.489 19.318 1.00 52.12 187 ASP A N 1
ATOM 1412 C CA . ASP A 1 186 ? -17.361 21.983 18.616 1.00 53.07 187 ASP A CA 1
ATOM 1413 C C . ASP A 1 186 ? -16.963 20.866 17.642 1.00 50.29 187 ASP A C 1
ATOM 1414 O O . ASP A 1 186 ? -17.846 20.058 17.293 1.00 52.01 187 ASP A O 1
ATOM 1419 N N . ASN A 1 187 ? -15.694 20.816 17.220 1.00 46.25 188 ASN A N 1
ATOM 1420 C CA . ASN A 1 187 ? -15.161 19.730 16.350 1.00 43.82 188 ASN A CA 1
ATOM 1421 C C . ASN A 1 187 ? -15.801 19.870 14.965 1.00 43.86 188 ASN A C 1
ATOM 1422 O O . ASN A 1 187 ? -16.381 18.893 14.449 1.00 42.75 188 ASN A O 1
ATOM 1427 N N . ASN A 1 188 ? -15.709 21.067 14.386 1.00 43.71 189 ASN A N 1
ATOM 1428 C CA . ASN A 1 188 ? -16.449 21.439 13.153 1.00 45.38 189 ASN A CA 1
ATOM 1429 C C . ASN A 1 188 ? -15.859 20.736 11.926 1.00 44.47 189 ASN A C 1
ATOM 1430 O O . ASN A 1 188 ? -16.552 20.723 10.896 1.00 44.50 189 ASN A O 1
ATOM 1435 N N . LYS A 1 189 ? -14.638 20.195 12.018 1.00 42.53 190 LYS A N 1
ATOM 1436 C CA . LYS A 1 189 ? -13.938 19.528 10.881 1.00 42.39 190 LYS A CA 1
ATOM 1437 C C . LYS A 1 189 ? -14.029 18.002 11.017 1.00 41.13 190 LYS A C 1
ATOM 1438 O O . LYS A 1 189 ? -13.325 17.306 10.260 1.00 40.68 190 LYS A O 1
ATOM 1444 N N . PHE A 1 190 ? -14.889 17.498 11.909 1.00 39.93 191 PHE A N 1
ATOM 1445 C CA . PHE A 1 190 ? -15.103 16.044 12.144 1.00 39.08 191 PHE A CA 1
ATOM 1446 C C . PHE A 1 190 ? -15.483 15.347 10.828 1.00 39.21 191 PHE A C 1
ATOM 1447 O O . PHE A 1 190 ? -15.043 14.212 10.595 1.00 38.35 191 PHE A O 1
ATOM 1455 N N . GLY A 1 191 ? -16.259 16.012 9.964 1.00 39.11 192 GLY A N 1
ATOM 1456 C CA . GLY A 1 191 ? -16.727 15.435 8.691 1.00 39.05 192 GLY A CA 1
ATOM 1457 C C . GLY A 1 191 ? -15.582 15.062 7.762 1.00 38.29 192 GLY A C 1
ATOM 1458 O O . GLY A 1 191 ? -15.789 14.190 6.910 1.00 39.26 192 GLY A O 1
ATOM 1459 N N . VAL A 1 192 ? -14.420 15.705 7.902 1.00 38.17 193 VAL A N 1
ATOM 1460 C CA . VAL A 1 192 ? -13.205 15.412 7.083 1.00 38.05 193 VAL A CA 1
ATOM 1461 C C . VAL A 1 192 ? -12.702 14.017 7.474 1.00 37.10 193 VAL A C 1
ATOM 1462 O O . VAL A 1 192 ? -12.323 13.240 6.572 1.00 37.06 193 VAL A O 1
ATOM 1466 N N . LEU A 1 193 ? -12.715 13.707 8.771 1.00 36.26 194 LEU A N 1
ATOM 1467 C CA . LEU A 1 193 ? -12.333 12.358 9.274 1.00 36.11 194 LEU A CA 1
ATOM 1468 C C . LEU A 1 193 ? -13.331 11.327 8.739 1.00 36.88 194 LEU A C 1
ATOM 1469 O O . LEU A 1 193 ? -12.894 10.288 8.217 1.00 37.85 194 LEU A O 1
ATOM 1474 N N . VAL A 1 194 ? -14.630 11.601 8.846 1.00 38.04 195 VAL A N 1
ATOM 1475 C CA . VAL A 1 194 ? -15.691 10.653 8.399 1.00 38.98 195 VAL A CA 1
ATOM 1476 C C . VAL A 1 194 ? -15.513 10.375 6.899 1.00 40.32 195 VAL A C 1
ATOM 1477 O O . VAL A 1 194 ? -15.704 9.223 6.493 1.00 39.95 195 VAL A O 1
ATOM 1481 N N . ASP A 1 195 ? -15.165 11.391 6.101 1.00 41.55 196 ASP A N 1
ATOM 1482 C CA . ASP A 1 195 ? -14.947 11.232 4.637 1.00 42.36 196 ASP A CA 1
ATOM 1483 C C . ASP A 1 195 ? -13.816 10.232 4.392 1.00 41.30 196 ASP A C 1
ATOM 1484 O O . ASP A 1 195 ? -13.986 9.352 3.520 1.00 40.87 196 ASP A O 1
ATOM 1489 N N . ARG A 1 196 ? -12.705 10.371 5.122 1.00 39.75 197 ARG A N 1
ATOM 1490 C CA . ARG A 1 196 ? -11.543 9.457 4.998 1.00 39.70 197 ARG A CA 1
ATOM 1491 C C . ARG A 1 196 ? -11.987 8.039 5.379 1.00 38.99 197 ARG A C 1
ATOM 1492 O O . ARG A 1 196 ? -11.635 7.102 4.647 1.00 39.51 197 ARG A O 1
ATOM 1500 N N . LEU A 1 197 ? -12.734 7.867 6.475 1.00 38.49 198 LEU A N 1
ATOM 1501 C CA . LEU A 1 197 ? -13.158 6.507 6.917 1.00 38.78 198 LEU A CA 1
ATOM 1502 C C . LEU A 1 197 ? -14.078 5.899 5.852 1.00 40.28 198 LEU A C 1
ATOM 1503 O O . LEU A 1 197 ? -13.952 4.700 5.591 1.00 39.15 198 LEU A O 1
ATOM 1508 N N . GLU A 1 198 ? -14.936 6.705 5.221 1.00 41.18 199 GLU A N 1
ATOM 1509 C CA . GLU A 1 198 ? -15.830 6.222 4.133 1.00 43.03 199 GLU A CA 1
ATOM 1510 C C . GLU A 1 198 ? -14.987 5.729 2.952 1.00 43.24 199 GLU A C 1
ATOM 1511 O O . GLU A 1 198 ? -15.286 4.628 2.435 1.00 42.52 199 GLU A O 1
ATOM 1517 N N . GLN A 1 199 ? -13.980 6.502 2.540 1.00 43.43 200 GLN A N 1
ATOM 1518 C CA . GLN A 1 199 ? -13.071 6.135 1.421 1.00 45.19 200 GLN A CA 1
ATOM 1519 C C . GLN A 1 199 ? -12.402 4.791 1.738 1.00 44.07 200 GLN A C 1
ATOM 1520 O O . GLN A 1 199 ? -12.365 3.934 0.860 1.00 44.11 200 GLN A O 1
ATOM 1526 N N . GLU A 1 200 ? -11.900 4.613 2.961 1.00 42.51 201 GLU A N 1
ATOM 1527 C CA . GLU A 1 200 ? -11.039 3.454 3.312 1.00 41.92 201 GLU A CA 1
ATOM 1528 C C . GLU A 1 200 ? -11.881 2.198 3.573 1.00 41.14 201 GLU A C 1
ATOM 1529 O O . GLU A 1 200 ? -11.381 1.105 3.247 1.00 41.38 201 GLU A O 1
ATOM 1535 N N . TYR A 1 201 ? -13.079 2.330 4.158 1.00 40.22 202 TYR A N 1
ATOM 1536 C CA . TYR A 1 201 ? -13.840 1.189 4.738 1.00 40.16 202 TYR A CA 1
ATOM 1537 C C . TYR A 1 201 ? -15.241 1.025 4.143 1.00 41.64 202 TYR A C 1
ATOM 1538 O O . TYR A 1 201 ? -15.746 -0.111 4.196 1.00 41.67 202 TYR A O 1
ATOM 1547 N N . GLY A 1 202 ? -15.856 2.086 3.615 1.00 42.62 203 GLY A N 1
ATOM 1548 C CA . GLY A 1 202 ? -17.252 2.046 3.145 1.00 43.77 203 GLY A CA 1
ATOM 1549 C C . GLY A 1 202 ? -18.226 2.571 4.186 1.00 44.08 203 GLY A C 1
ATOM 1550 O O . GLY A 1 202 ? -17.893 2.548 5.395 1.00 42.22 203 GLY A O 1
ATOM 1551 N N . ALA A 1 203 ? -19.407 3.010 3.731 1.00 45.50 204 ALA A N 1
ATOM 1552 C CA . ALA A 1 203 ? -20.429 3.724 4.535 1.00 46.14 204 ALA A CA 1
ATOM 1553 C C . ALA A 1 203 ? -21.037 2.805 5.606 1.00 46.26 204 ALA A C 1
ATOM 1554 O O . ALA A 1 203 ? -21.495 3.333 6.638 1.00 46.12 204 ALA A O 1
ATOM 1556 N N . GLU A 1 204 ? -21.030 1.488 5.387 1.00 46.64 205 GLU A N 1
ATOM 1557 C CA . GLU A 1 204 ? -21.721 0.502 6.260 1.00 47.75 205 GLU A CA 1
ATOM 1558 C C . GLU A 1 204 ? -20.738 -0.147 7.247 1.00 44.53 205 GLU A C 1
ATOM 1559 O O . GLU A 1 204 ? -21.186 -0.995 8.026 1.00 44.63 205 GLU A O 1
ATOM 1565 N N . HIS A 1 205 ? -19.453 0.206 7.208 1.00 42.63 206 HIS A N 1
ATOM 1566 C CA . HIS A 1 205 ? -18.420 -0.419 8.079 1.00 40.65 206 HIS A CA 1
ATOM 1567 C C . HIS A 1 205 ? -18.569 0.107 9.504 1.00 39.24 206 HIS A C 1
ATOM 1568 O O . HIS A 1 205 ? -18.810 1.293 9.704 1.00 37.98 206 HIS A O 1
ATOM 1575 N N . PRO A 1 206 ? -18.444 -0.756 10.543 1.00 39.54 207 PRO A N 1
ATOM 1576 C CA . PRO A 1 206 ? -18.535 -0.302 11.930 1.00 38.78 207 PRO A CA 1
ATOM 1577 C C . PRO A 1 206 ? -17.331 0.524 12.408 1.00 37.96 207 PRO A C 1
ATOM 1578 O O . PRO A 1 206 ? -16.204 0.256 12.019 1.00 37.69 207 PRO A O 1
ATOM 1582 N N . VAL A 1 207 ? -17.627 1.538 13.218 1.00 36.90 208 VAL A N 1
ATOM 1583 C CA . VAL A 1 207 ? -16.653 2.350 13.992 1.00 36.00 208 VAL A CA 1
ATOM 1584 C C . VAL A 1 207 ? -17.116 2.295 15.445 1.00 35.45 208 VAL A C 1
ATOM 1585 O O . VAL A 1 207 ? -18.307 2.543 15.691 1.00 36.30 208 VAL A O 1
ATOM 1589 N N . VAL A 1 208 ? -16.221 1.952 16.370 1.00 33.57 209 VAL A N 1
ATOM 1590 C CA . VAL A 1 208 ? -16.589 1.862 17.808 1.00 33.59 209 VAL A CA 1
ATOM 1591 C C . VAL A 1 208 ? -16.140 3.153 18.472 1.00 32.28 209 VAL A C 1
ATOM 1592 O O . VAL A 1 208 ? -14.923 3.435 18.447 1.00 31.50 209 VAL A O 1
ATOM 1596 N N . HIS A 1 209 ? -17.097 3.908 19.012 1.00 32.50 210 HIS A N 1
ATOM 1597 C CA . HIS A 1 209 ? -16.837 5.083 19.875 1.00 31.97 210 HIS A CA 1
ATOM 1598 C C . HIS A 1 209 ? -16.483 4.553 21.261 1.00 30.99 210 HIS A C 1
ATOM 1599 O O . HIS A 1 209 ? -17.366 3.948 21.908 1.00 31.26 210 HIS A O 1
ATOM 1606 N N . TYR A 1 210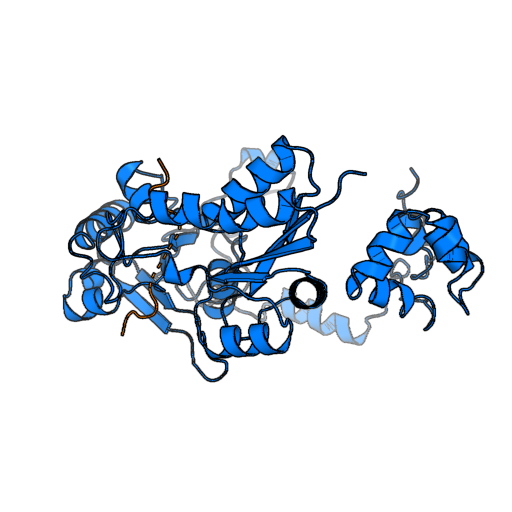 ? -15.232 4.744 21.672 1.00 28.86 211 TYR A N 1
ATOM 1607 C CA . TYR A 1 210 ? -14.710 4.193 22.938 1.00 27.89 211 TYR A CA 1
ATOM 1608 C C . TYR A 1 210 ? -14.365 5.327 23.900 1.00 27.60 211 TYR A C 1
ATOM 1609 O O . TYR A 1 210 ? -13.551 6.217 23.566 1.00 28.25 211 TYR A O 1
ATOM 1618 N N . ILE A 1 211 ? -14.931 5.260 25.108 1.00 27.85 212 ILE A N 1
ATOM 1619 C CA . ILE A 1 211 ? -14.480 6.081 26.262 1.00 27.46 212 ILE A CA 1
ATOM 1620 C C . ILE A 1 211 ? -14.322 5.138 27.452 1.00 27.22 212 ILE A C 1
ATOM 1621 O O . ILE A 1 211 ? -15.330 4.554 27.899 1.00 27.77 212 ILE A O 1
ATOM 1626 N N . ALA A 1 212 ? -13.083 4.961 27.895 1.00 26.36 213 ALA A N 1
ATOM 1627 C CA . ALA A 1 212 ? -12.753 4.211 29.118 1.00 26.66 213 ALA A CA 1
ATOM 1628 C C . ALA A 1 212 ? -13.398 4.931 30.304 1.00 27.81 213 ALA A C 1
ATOM 1629 O O . ALA A 1 212 ? -13.358 6.196 30.351 1.00 27.17 213 ALA A O 1
ATOM 1631 N N . ALA A 1 213 ? -13.948 4.155 31.240 1.00 28.43 214 ALA A N 1
ATOM 1632 C CA . ALA A 1 213 ? -14.450 4.671 32.532 1.00 29.19 214 ALA A CA 1
ATOM 1633 C C . ALA A 1 213 ? -13.288 5.372 33.243 1.00 28.81 214 ALA A C 1
ATOM 1634 O O . ALA A 1 213 ? -12.190 4.798 33.315 1.00 27.36 214 ALA A O 1
ATOM 1636 N N . MET A 1 214 ? -13.499 6.592 33.729 1.00 29.86 215 MET A N 1
ATOM 1637 C CA . MET A 1 214 ? -12.450 7.313 34.487 1.00 31.07 215 MET A CA 1
ATOM 1638 C C . MET A 1 214 ? -12.717 7.188 35.985 1.00 33.41 215 MET A C 1
ATOM 1639 O O . MET A 1 214 ? -11.780 7.336 36.760 1.00 37.31 215 MET A O 1
ATOM 1644 N N . MET A 1 215 ? -13.948 6.913 36.376 1.00 34.95 216 MET A N 1
ATOM 1645 C CA . MET A 1 215 ? -14.255 6.660 37.801 1.00 37.34 216 MET A CA 1
ATOM 1646 C C . MET A 1 215 ? -14.558 5.182 37.983 1.00 36.29 216 MET A C 1
ATOM 1647 O O . MET A 1 215 ? -15.058 4.540 37.072 1.00 35.11 216 MET A O 1
ATOM 1652 N N . PRO A 1 216 ? -14.207 4.612 39.154 1.00 35.60 217 PRO A N 1
ATOM 1653 C CA . PRO A 1 216 ? -14.227 3.164 39.338 1.00 35.47 217 PRO A CA 1
ATOM 1654 C C . PRO A 1 216 ? -15.599 2.497 39.139 1.00 35.62 217 PRO A C 1
ATOM 1655 O O . PRO A 1 216 ? -15.623 1.334 38.795 1.00 35.98 217 PRO A O 1
ATOM 1659 N N . HIS A 1 217 ? -16.697 3.221 39.359 1.00 35.50 218 HIS A N 1
ATOM 1660 C CA . HIS A 1 217 ? -18.079 2.671 39.270 1.00 37.21 218 HIS A CA 1
ATOM 1661 C C . HIS A 1 217 ? -18.674 2.822 37.861 1.00 37.61 218 HIS A C 1
ATOM 1662 O O . HIS A 1 217 ? -19.716 2.176 37.606 1.00 38.19 218 HIS A O 1
ATOM 1669 N N . GLN A 1 218 ? -18.051 3.639 37.004 1.00 37.60 219 GLN A N 1
ATOM 1670 C CA . GLN A 1 218 ? -18.520 3.992 35.632 1.00 38.97 219 GLN A CA 1
ATOM 1671 C C . GLN A 1 218 ? -18.352 2.777 34.720 1.00 37.46 219 GLN A C 1
ATOM 1672 O O . GLN A 1 218 ? -17.377 2.019 34.904 1.00 36.44 219 GLN A O 1
ATOM 1678 N N . ASP A 1 219 ? -19.239 2.621 33.741 1.00 38.08 220 ASP A N 1
ATOM 1679 C CA . ASP A 1 219 ? -19.053 1.639 32.644 1.00 38.20 220 ASP A CA 1
ATOM 1680 C C . ASP A 1 219 ? -18.358 2.360 31.498 1.00 34.89 220 ASP A C 1
ATOM 1681 O O . ASP A 1 219 ? -18.536 3.563 31.324 1.00 34.19 220 ASP A O 1
ATOM 1686 N N . PRO A 1 220 ? -17.560 1.649 30.680 1.00 32.52 221 PRO A N 1
ATOM 1687 C CA . PRO A 1 220 ? -16.971 2.262 29.499 1.00 32.14 221 PRO A CA 1
ATOM 1688 C C . PRO A 1 220 ? -18.070 2.506 28.464 1.00 32.58 221 PRO A C 1
ATOM 1689 O O . PRO A 1 220 ? -19.084 1.816 28.485 1.00 33.19 221 PRO A O 1
ATOM 1693 N N . VAL A 1 221 ? -17.855 3.490 27.601 1.00 31.99 222 VAL A N 1
ATOM 1694 C CA . VAL A 1 221 ? -18.674 3.684 26.376 1.00 32.54 222 VAL A CA 1
ATOM 1695 C C . VAL A 1 221 ? -18.070 2.780 25.297 1.00 31.61 222 VAL A C 1
ATOM 1696 O O . VAL A 1 221 ? -16.864 2.892 25.042 1.00 29.20 222 VAL A O 1
ATOM 1700 N N . THR A 1 222 ? -18.861 1.855 24.757 1.00 32.53 223 THR A N 1
ATOM 1701 C CA . THR A 1 222 ? -18.448 0.923 23.672 1.00 33.21 223 THR A CA 1
ATOM 1702 C C . THR A 1 222 ? -19.553 0.926 22.608 1.00 34.89 223 THR A C 1
ATOM 1703 O O . THR A 1 222 ? -20.190 -0.119 22.419 1.00 35.97 223 THR A O 1
ATOM 1707 N N . ASP A 1 223 ? -19.765 2.070 21.957 1.00 35.75 224 ASP A N 1
ATOM 1708 C CA . ASP A 1 223 ? -20.938 2.319 21.071 1.00 37.41 224 ASP A CA 1
ATOM 1709 C C . ASP A 1 223 ? -20.508 2.139 19.614 1.00 38.45 224 ASP A C 1
ATOM 1710 O O . ASP A 1 223 ? -19.708 2.959 19.119 1.00 38.23 224 ASP A O 1
ATOM 1715 N N . LYS A 1 224 ? -21.029 1.100 18.967 1.00 39.60 225 LYS A N 1
ATOM 1716 C CA . LYS A 1 224 ? -20.785 0.775 17.541 1.00 41.40 225 LYS A CA 1
ATOM 1717 C C . LYS A 1 224 ? -21.710 1.631 16.663 1.00 41.95 225 LYS A C 1
ATOM 1718 O O . LYS A 1 224 ? -22.931 1.611 16.890 1.00 42.11 225 LYS A O 1
ATOM 1724 N N . TYR A 1 225 ? -21.139 2.352 15.700 1.00 40.90 226 TYR A N 1
ATOM 1725 C CA . TYR A 1 225 ? -21.872 3.112 14.654 1.00 42.10 226 TYR A CA 1
ATOM 1726 C C . TYR A 1 225 ? -21.351 2.662 13.287 1.00 42.84 226 TYR A C 1
ATOM 1727 O O . TYR A 1 225 ? -20.214 2.176 13.206 1.00 43.08 226 TYR A O 1
ATOM 1736 N N . THR A 1 226 ? -22.145 2.816 12.228 1.00 42.55 227 THR A N 1
ATOM 1737 C CA . THR A 1 226 ? -21.629 2.734 10.839 1.00 42.56 227 THR A CA 1
ATOM 1738 C C . THR A 1 226 ? -20.872 4.036 10.571 1.00 41.32 227 THR A C 1
ATOM 1739 O O . THR A 1 226 ? -21.153 5.035 11.263 1.00 41.27 227 THR A O 1
ATOM 1743 N N . VAL A 1 227 ? -19.948 4.031 9.614 1.00 41.17 228 VAL A N 1
ATOM 1744 C CA . VAL A 1 227 ? -19.292 5.278 9.131 1.00 41.45 228 VAL A CA 1
ATOM 1745 C C . VAL A 1 227 ? -20.400 6.290 8.794 1.00 42.32 228 VAL A C 1
ATOM 1746 O O . VAL A 1 227 ? -20.262 7.460 9.195 1.00 42.42 228 VAL A O 1
ATOM 1750 N N . ALA A 1 228 ? -21.482 5.852 8.142 1.00 44.16 229 ALA A N 1
ATOM 1751 C CA . ALA A 1 228 ? -22.610 6.718 7.709 1.00 45.82 229 ALA A CA 1
ATOM 1752 C C . ALA A 1 228 ? -23.263 7.402 8.917 1.00 46.12 229 ALA A C 1
ATOM 1753 O O . ALA A 1 228 ? -23.596 8.592 8.808 1.00 45.32 229 ALA A O 1
ATOM 1755 N N . GLN A 1 229 ? -23.425 6.687 10.037 1.00 46.51 230 GLN A N 1
ATOM 1756 C CA . GLN A 1 229 ? -24.123 7.214 11.243 1.00 46.98 230 GLN A CA 1
ATOM 1757 C C . GLN A 1 229 ? -23.317 8.359 11.871 1.00 46.08 230 GLN A C 1
ATOM 1758 O O . GLN A 1 229 ? -23.943 9.224 12.511 1.00 45.86 230 GLN A O 1
ATOM 1764 N N . LEU A 1 230 ? -21.992 8.393 11.680 1.00 45.29 231 LEU A N 1
ATOM 1765 C CA . LEU A 1 230 ? -21.109 9.474 12.208 1.00 45.11 231 LEU A CA 1
ATOM 1766 C C . LEU A 1 230 ? -21.465 10.829 11.571 1.00 46.89 231 LEU A C 1
ATOM 1767 O O . LEU A 1 230 ? -21.026 11.862 12.104 1.00 47.33 231 LEU A O 1
ATOM 1772 N N . ARG A 1 231 ? -22.215 10.838 10.467 1.00 49.50 232 ARG A N 1
ATOM 1773 C CA . ARG A 1 231 ? -22.643 12.087 9.778 1.00 51.60 232 ARG A CA 1
ATOM 1774 C C . ARG A 1 231 ? -23.888 12.678 10.452 1.00 52.70 232 ARG A C 1
ATOM 1775 O O . ARG A 1 231 ? -24.182 13.855 10.183 1.00 52.70 232 ARG A O 1
ATOM 1783 N N . GLU A 1 232 ? -24.598 11.905 11.281 1.00 53.29 233 GLU A N 1
ATOM 1784 C CA . GLU A 1 232 ? -25.797 12.383 12.020 1.00 54.65 233 GLU A CA 1
ATOM 1785 C C . GLU A 1 232 ? -25.339 13.337 13.119 1.00 54.21 233 GLU A C 1
ATOM 1786 O O . GLU A 1 232 ? -24.514 12.962 13.951 1.00 51.17 233 GLU A O 1
ATOM 1792 N N . PRO A 1 233 ? -25.823 14.603 13.142 1.00 54.77 234 PRO A N 1
ATOM 1793 C CA . PRO A 1 233 ? -25.379 15.585 14.135 1.00 55.07 234 PRO A CA 1
ATOM 1794 C C . PRO A 1 233 ? -25.476 15.108 15.595 1.00 55.56 234 PRO A C 1
ATOM 1795 O O . PRO A 1 233 ? -24.587 15.422 16.353 1.00 55.95 234 PRO A O 1
ATOM 1799 N N . GLU A 1 234 ? -26.534 14.374 15.956 1.00 56.57 235 GLU A N 1
ATOM 1800 C CA . GLU A 1 234 ? -26.779 13.924 17.356 1.00 57.80 235 GLU A CA 1
ATOM 1801 C C . GLU A 1 234 ? -25.733 12.876 17.767 1.00 55.86 235 GLU A C 1
ATOM 1802 O O . GLU A 1 234 ? -25.489 12.733 18.982 1.00 56.11 235 GLU A O 1
ATOM 1808 N N . ILE A 1 235 ? -25.156 12.155 16.801 1.00 53.53 236 ILE A N 1
ATOM 1809 C CA . ILE A 1 235 ? -24.084 11.141 17.037 1.00 50.82 236 ILE A CA 1
ATOM 1810 C C . ILE A 1 235 ? -22.725 11.855 17.040 1.00 48.85 236 ILE A C 1
ATOM 1811 O O . ILE A 1 235 ? -21.947 11.645 17.994 1.00 46.18 236 ILE A O 1
ATOM 1816 N N . ALA A 1 236 ? -22.447 12.681 16.028 1.00 46.83 237 ALA A N 1
ATOM 1817 C CA . ALA A 1 236 ? -21.191 13.463 15.915 1.00 46.96 237 ALA A CA 1
ATOM 1818 C C . ALA A 1 236 ? -20.936 14.243 17.213 1.00 46.75 237 ALA A C 1
ATOM 1819 O O . ALA A 1 236 ? -19.764 14.307 17.653 1.00 45.06 237 ALA A O 1
ATOM 1821 N N . LYS A 1 237 ? -21.999 14.791 17.814 1.00 47.21 238 LYS A N 1
ATOM 1822 C CA . LYS A 1 237 ? -21.937 15.693 18.996 1.00 48.13 238 LYS A CA 1
ATOM 1823 C C . LYS A 1 237 ? -21.421 14.937 20.230 1.00 45.67 238 LYS A C 1
ATOM 1824 O O . LYS A 1 237 ? -20.922 15.610 21.150 1.00 45.30 238 LYS A O 1
ATOM 1830 N N . ARG A 1 238 ? -21.534 13.607 20.251 1.00 43.66 239 ARG A N 1
ATOM 1831 C CA . ARG A 1 238 ? -21.179 12.756 21.422 1.00 43.51 239 ARG A CA 1
ATOM 1832 C C . ARG A 1 238 ? -19.659 12.580 21.525 1.00 41.19 239 ARG A C 1
ATOM 1833 O O . ARG A 1 238 ? -19.195 12.116 22.578 1.00 39.79 239 ARG A O 1
ATOM 1841 N N . VAL A 1 239 ? -18.918 12.905 20.466 1.00 39.92 240 VAL A N 1
ATOM 1842 C CA . VAL A 1 239 ? -17.439 12.732 20.392 1.00 38.76 240 VAL A CA 1
ATOM 1843 C C . VAL A 1 239 ? -16.793 13.949 21.063 1.00 38.47 240 VAL A C 1
ATOM 1844 O O . VAL A 1 239 ? -17.049 15.093 20.608 1.00 39.43 240 VAL A O 1
ATOM 1848 N N . GLY A 1 240 ? -15.993 13.719 22.109 1.00 35.78 241 GLY A N 1
ATOM 1849 C CA . GLY A 1 240 ? -15.367 14.780 22.915 1.00 34.62 241 GLY A CA 1
ATOM 1850 C C . GLY A 1 240 ? -13.880 14.566 23.124 1.00 33.26 241 GLY A C 1
ATOM 1851 O O . GLY A 1 240 ? -13.265 13.791 22.369 1.00 32.87 241 GLY A O 1
ATOM 1852 N N . GLY A 1 241 ? -13.335 15.210 24.154 1.00 32.96 242 GLY A N 1
ATOM 1853 C CA . GLY A 1 241 ? -11.892 15.305 24.436 1.00 31.78 242 GLY A CA 1
ATOM 1854 C C . GLY A 1 241 ? -11.278 13.969 24.813 1.00 31.58 242 GLY A C 1
ATOM 1855 O O . GLY A 1 241 ? -10.053 13.831 24.658 1.00 32.23 242 GLY A O 1
ATOM 1856 N N . VAL A 1 242 ? -12.071 13.026 25.321 1.00 30.46 243 VAL A N 1
ATOM 1857 C CA . VAL A 1 242 ? -11.534 11.719 25.811 1.00 29.18 243 VAL A CA 1
ATOM 1858 C C . VAL A 1 242 ? -12.084 10.584 24.933 1.00 29.28 243 VAL A C 1
ATOM 1859 O O . VAL A 1 242 ? -12.032 9.412 25.369 1.00 30.08 243 VAL A O 1
ATOM 1863 N N . SER A 1 243 ? -12.568 10.911 23.734 1.00 29.28 244 SER A N 1
ATOM 1864 C CA . SER A 1 243 ? -13.112 9.941 22.751 1.00 29.26 244 SER A CA 1
ATOM 1865 C C . SER A 1 243 ? -11.979 9.347 21.913 1.00 28.65 244 SER A C 1
ATOM 1866 O O . SER A 1 243 ? -11.125 10.106 21.409 1.00 28.02 244 SER A O 1
ATOM 1869 N N . THR A 1 244 ? -12.021 8.028 21.738 1.00 27.80 245 THR A N 1
ATOM 1870 C CA . THR A 1 244 ? -11.106 7.268 20.856 1.00 27.70 245 THR A CA 1
ATOM 1871 C C . THR A 1 244 ? -11.969 6.453 19.905 1.00 27.90 245 THR A C 1
ATOM 1872 O O . THR A 1 244 ? -13.044 5.987 20.329 1.00 28.50 245 THR A O 1
ATOM 1876 N N . PHE A 1 245 ? -11.529 6.282 18.660 1.00 28.20 246 PHE A N 1
ATOM 1877 C CA . PHE A 1 245 ? -12.210 5.374 17.711 1.00 28.47 246 PHE A CA 1
ATOM 1878 C C . PHE A 1 245 ? -11.406 4.095 17.523 1.00 28.21 246 PHE A C 1
ATOM 1879 O O . PHE A 1 245 ? -10.180 4.147 17.364 1.00 27.19 246 PHE A O 1
ATOM 1887 N N . TYR A 1 246 ? -12.130 2.983 17.533 1.00 28.47 247 TYR A N 1
ATOM 1888 C CA . TYR A 1 246 ? -11.639 1.647 17.132 1.00 28.98 247 TYR A CA 1
ATOM 1889 C C . TYR A 1 246 ? -12.371 1.239 15.858 1.00 30.19 247 TYR A C 1
ATOM 1890 O O . TYR A 1 246 ? -13.627 1.226 15.837 1.00 31.26 247 TYR A O 1
ATOM 1899 N N . ILE A 1 247 ? -11.613 0.939 14.808 1.00 30.43 248 ILE A N 1
ATOM 1900 C CA . ILE A 1 247 ? -12.184 0.447 13.527 1.00 31.61 248 ILE A CA 1
ATOM 1901 C C . ILE A 1 247 ? -11.694 -0.978 13.324 1.00 31.19 248 ILE A C 1
ATOM 1902 O O . ILE A 1 247 ? -10.508 -1.204 13.124 1.00 30.25 248 ILE A O 1
ATOM 1907 N N . PRO A 1 248 ? -12.599 -1.976 13.356 1.00 31.90 249 PRO A N 1
ATOM 1908 C CA . PRO A 1 248 ? -12.195 -3.367 13.185 1.00 32.35 249 PRO A CA 1
ATOM 1909 C C . PRO A 1 248 ? -11.845 -3.697 11.741 1.00 33.69 249 PRO A C 1
ATOM 1910 O O . PRO A 1 248 ? -12.249 -2.989 10.815 1.00 33.78 249 PRO A O 1
ATOM 1914 N N . PRO A 1 249 ? -11.093 -4.794 11.508 1.00 34.82 250 PRO A N 1
ATOM 1915 C CA . PRO A 1 249 ? -10.809 -5.249 10.151 1.00 36.74 250 PRO A CA 1
ATOM 1916 C C . PRO A 1 249 ? -12.106 -5.534 9.381 1.00 39.20 250 PRO A C 1
ATOM 1917 O O . PRO A 1 249 ? -13.107 -5.839 9.994 1.00 38.60 250 PRO A O 1
ATOM 1921 N N . LYS A 1 250 ? -12.068 -5.433 8.054 1.00 42.17 251 LYS A N 1
ATOM 1922 C CA . LYS A 1 250 ? -13.244 -5.804 7.221 1.00 45.79 251 LYS A CA 1
ATOM 1923 C C . LYS A 1 250 ? -12.996 -7.159 6.560 1.00 47.37 251 LYS A C 1
ATOM 1924 O O . LYS A 1 250 ? -13.973 -7.724 6.057 1.00 50.40 251 LYS A O 1
ATOM 1930 N N . ALA A 1 251 ? -11.768 -7.686 6.584 1.00 46.45 252 ALA A N 1
ATOM 1931 C CA . ALA A 1 251 ? -11.447 -8.988 5.952 1.00 47.13 252 ALA A CA 1
ATOM 1932 C C . ALA A 1 251 ? -10.304 -9.701 6.686 1.00 46.01 252 ALA A C 1
ATOM 1933 O O . ALA A 1 251 ? -9.513 -9.039 7.382 1.00 42.29 252 ALA A O 1
ATOM 1935 N N . ARG A 1 252 ? -10.243 -11.025 6.533 1.00 47.51 253 ARG A N 1
ATOM 1936 C CA . ARG A 1 252 ? -9.112 -11.873 6.992 1.00 48.34 253 ARG A CA 1
ATOM 1937 C C . ARG A 1 252 ? -8.094 -11.979 5.855 1.00 46.45 253 ARG A C 1
ATOM 1938 O O . ARG A 1 252 ? -8.515 -12.219 4.710 1.00 48.96 253 ARG A O 1
ATOM 1946 N N . LYS A 1 253 ? -6.811 -11.798 6.161 1.00 43.43 254 LYS A N 1
ATOM 1947 C CA . LYS A 1 253 ? -5.711 -11.853 5.169 1.00 43.55 254 LYS A CA 1
ATOM 1948 C C . LYS A 1 253 ? -5.276 -13.311 5.012 1.00 42.74 254 LYS A C 1
ATOM 1949 O O . LYS A 1 253 ? -5.159 -14.029 6.029 1.00 40.37 254 LYS A O 1
ATOM 1955 N N . ALA A 1 254 ? -5.068 -13.737 3.771 1.00 42.42 255 ALA A N 1
ATOM 1956 C CA . ALA A 1 254 ? -4.637 -15.109 3.434 1.00 43.12 255 ALA A CA 1
ATOM 1957 C C . ALA A 1 254 ? -3.161 -15.282 3.792 1.00 41.71 255 ALA A C 1
ATOM 1958 O O . ALA A 1 254 ? -2.444 -14.280 3.891 1.00 41.84 255 ALA A O 1
ATOM 1960 N N . SER A 1 255 ? -2.722 -16.529 3.946 1.00 41.58 256 SER A N 1
ATOM 1961 C CA . SER A 1 255 ? -1.306 -16.882 4.186 1.00 41.41 256 SER A CA 1
ATOM 1962 C C . SER A 1 255 ? -0.527 -16.934 2.870 1.00 42.48 256 SER A C 1
ATOM 1963 O O . SER A 1 255 ? -1.098 -17.292 1.810 1.00 43.70 256 SER A O 1
ATOM 1966 N N . ASN A 1 256 ? 0.744 -16.557 2.958 1.00 42.58 257 ASN A N 1
ATOM 1967 C CA . ASN A 1 256 ? 1.735 -16.489 1.854 1.00 43.80 257 ASN A CA 1
ATOM 1968 C C . ASN A 1 256 ? 2.347 -17.889 1.704 1.00 44.29 257 ASN A C 1
ATOM 1969 O O . ASN A 1 256 ? 2.918 -18.377 2.676 1.00 42.23 257 ASN A O 1
ATOM 1974 N N . LEU A 1 257 ? 2.231 -18.525 0.533 1.00 45.53 258 LEU A N 1
ATOM 1975 C CA . LEU A 1 257 ? 2.684 -19.930 0.321 1.00 47.50 258 LEU A CA 1
ATOM 1976 C C . LEU A 1 257 ? 4.208 -20.056 0.476 1.00 47.58 258 LEU A C 1
ATOM 1977 O O . LEU A 1 257 ? 4.660 -21.092 1.006 1.00 47.11 258 LEU A O 1
ATOM 1982 N N . ASP A 1 258 ? 4.976 -19.076 -0.003 1.00 47.90 259 ASP A N 1
ATOM 1983 C CA . ASP A 1 258 ? 6.462 -19.067 0.062 1.00 48.72 259 ASP A CA 1
ATOM 1984 C C . ASP A 1 258 ? 6.905 -19.090 1.530 1.00 46.26 259 ASP A C 1
ATOM 1985 O O . ASP A 1 258 ? 7.873 -19.798 1.841 1.00 45.49 259 ASP A O 1
ATOM 1990 N N . ILE A 1 259 ? 6.240 -18.324 2.396 1.00 44.91 260 ILE A N 1
ATOM 1991 C CA . ILE A 1 259 ? 6.595 -18.259 3.844 1.00 43.61 260 ILE A CA 1
ATOM 1992 C C . ILE A 1 259 ? 6.190 -19.579 4.505 1.00 44.35 260 ILE A C 1
ATOM 1993 O O . ILE A 1 259 ? 6.989 -20.096 5.312 1.00 44.57 260 ILE A O 1
ATOM 1998 N N . ILE A 1 260 ? 4.991 -20.086 4.209 1.00 45.13 261 ILE A N 1
ATOM 1999 C CA . ILE A 1 260 ? 4.514 -21.409 4.712 1.00 46.23 261 ILE A CA 1
ATOM 2000 C C . ILE A 1 260 ? 5.605 -22.452 4.443 1.00 47.74 261 ILE A C 1
ATOM 2001 O O . ILE A 1 260 ? 5.899 -23.243 5.366 1.00 46.28 261 ILE A O 1
ATOM 2006 N N . ARG A 1 261 ? 6.180 -22.444 3.237 1.00 49.05 262 ARG A N 1
ATOM 2007 C CA . ARG A 1 261 ? 7.241 -23.395 2.802 1.00 51.71 262 ARG A CA 1
ATOM 2008 C C . ARG A 1 261 ? 8.540 -23.156 3.577 1.00 51.22 262 ARG A C 1
ATOM 2009 O O . ARG A 1 261 ? 9.102 -24.137 4.095 1.00 49.65 262 ARG A O 1
ATOM 2017 N N . ARG A 1 262 ? 9.001 -21.904 3.643 1.00 50.36 263 ARG A N 1
ATOM 2018 C CA . ARG A 1 262 ? 10.299 -21.532 4.272 1.00 51.21 263 ARG A CA 1
ATOM 2019 C C . ARG A 1 262 ? 10.251 -21.745 5.792 1.00 49.31 263 ARG A C 1
ATOM 2020 O O . ARG A 1 262 ? 11.325 -21.995 6.363 1.00 49.89 263 ARG A O 1
ATOM 2028 N N . LEU A 1 263 ? 9.077 -21.624 6.423 1.00 47.74 264 LEU A N 1
ATOM 2029 C CA . LEU A 1 263 ? 8.889 -21.860 7.886 1.00 47.55 264 LEU A CA 1
ATOM 2030 C C . LEU A 1 263 ? 8.494 -23.325 8.136 1.00 49.20 264 LEU A C 1
ATOM 2031 O O . LEU A 1 263 ? 8.397 -23.714 9.318 1.00 47.79 264 LEU A O 1
ATOM 2036 N N . GLU A 1 264 ? 8.261 -24.099 7.071 1.00 52.32 265 GLU A N 1
ATOM 2037 C CA . GLU A 1 264 ? 7.952 -25.553 7.121 1.00 55.78 265 GLU A CA 1
ATOM 2038 C C . GLU A 1 264 ? 6.701 -25.776 7.978 1.00 56.82 265 GLU A C 1
ATOM 2039 O O . GLU A 1 264 ? 6.762 -26.603 8.909 1.00 55.19 265 GLU A O 1
ATOM 2045 N N . LEU A 1 265 ? 5.611 -25.061 7.686 1.00 57.72 266 LEU A N 1
ATOM 2046 C CA . LEU A 1 265 ? 4.363 -25.117 8.495 1.00 60.87 266 LEU A CA 1
ATOM 2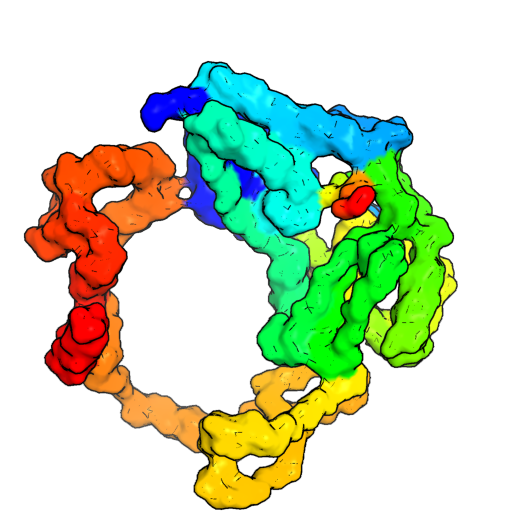047 C C . LEU A 1 265 ? 3.438 -26.233 7.999 1.00 65.16 266 LEU A C 1
ATOM 2048 O O . LEU A 1 265 ? 2.451 -26.512 8.706 1.00 66.42 266 LEU A O 1
ATOM 2053 N N . LEU A 1 266 ? 3.721 -26.834 6.840 1.00 70.44 267 LEU A N 1
ATOM 2054 C CA . LEU A 1 266 ? 2.872 -27.909 6.261 1.00 75.79 267 LEU A CA 1
ATOM 2055 C C . LEU A 1 266 ? 3.579 -29.253 6.401 1.00 80.87 267 LEU A C 1
ATOM 2056 O O . LEU A 1 266 ? 4.613 -29.486 5.777 1.00 81.99 267 LEU A O 1
ATOM 2061 N N . PRO A 1 267 ? 3.029 -30.164 7.240 1.00 85.81 268 PRO A N 1
ATOM 2062 C CA . PRO A 1 267 ? 3.610 -31.491 7.452 1.00 88.99 268 PRO A CA 1
ATOM 2063 C C . PRO A 1 267 ? 3.778 -32.261 6.132 1.00 92.19 268 PRO A C 1
ATOM 2064 O O . PRO A 1 267 ? 4.853 -32.790 5.894 1.00 92.11 268 PRO A O 1
ATOM 2068 N N . ALA A 1 268 ? 2.722 -32.286 5.311 1.00 95.50 269 ALA A N 1
ATOM 2069 C CA . ALA A 1 268 ? 2.688 -32.920 3.971 1.00 99.36 269 ALA A CA 1
ATOM 2070 C C . ALA A 1 268 ? 2.126 -31.931 2.939 1.00 102.52 269 ALA A C 1
ATOM 2071 O O . ALA A 1 268 ? 2.919 -31.434 2.112 1.00 103.20 269 ALA A O 1
ATOM 207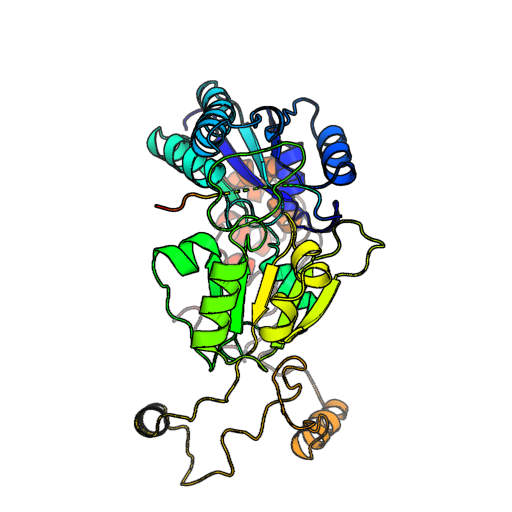3 N N . GLY A 1 269 ? 0.818 -31.648 2.996 1.00 105.20 270 GLY A N 1
ATOM 2074 C CA . GLY A 1 269 ? 0.089 -30.866 1.976 1.00 108.05 270 GLY A CA 1
ATOM 2075 C C . GLY A 1 269 ? -0.926 -29.903 2.577 1.00 109.51 270 GLY A C 1
ATOM 2076 O O . GLY A 1 269 ? -0.565 -29.168 3.517 1.00 107.53 270 GLY A O 1
ATOM 2077 N N . GLN A 1 270 ? -2.162 -29.930 2.064 1.00 113.24 271 GLN A N 1
ATOM 2078 C CA . GLN A 1 270 ? -3.188 -28.857 2.210 1.00 114.44 271 GLN A CA 1
ATOM 2079 C C . GLN A 1 270 ? -3.832 -28.867 3.603 1.00 114.16 271 GLN A C 1
ATOM 2080 O O . GLN A 1 270 ? -3.511 -29.763 4.408 1.00 115.92 271 GLN A O 1
ATOM 2086 N N . VAL A 1 271 ? -4.694 -27.875 3.864 1.00 113.90 272 VAL A N 1
ATOM 2087 C CA . VAL A 1 271 ? -5.489 -27.707 5.121 1.00 114.06 272 VAL A CA 1
ATOM 2088 C C . VAL A 1 271 ? -6.862 -27.152 4.731 1.00 115.93 272 VAL A C 1
ATOM 2089 O O . VAL A 1 271 ? -7.077 -26.836 3.561 1.00 115.03 272 VAL A O 1
ATOM 2093 N N . PRO A 1 272 ? -7.847 -27.057 5.661 1.00 117.54 273 PRO A N 1
ATOM 2094 C CA . PRO A 1 272 ? -9.149 -26.452 5.356 1.00 116.82 273 PRO A CA 1
ATOM 2095 C C . PRO A 1 272 ? -9.121 -24.995 4.849 1.00 114.62 273 PRO A C 1
ATOM 2096 O O . PRO A 1 272 ? -9.283 -24.827 3.653 1.00 116.62 273 PRO A O 1
ATOM 2100 N N . ASP A 1 273 ? -8.932 -23.994 5.724 1.00 110.21 274 ASP A N 1
ATOM 2101 C CA . ASP A 1 273 ? -9.233 -22.567 5.407 1.00 107.09 274 ASP A CA 1
ATOM 2102 C C . ASP A 1 273 ? -8.317 -21.607 6.185 1.00 104.36 274 AS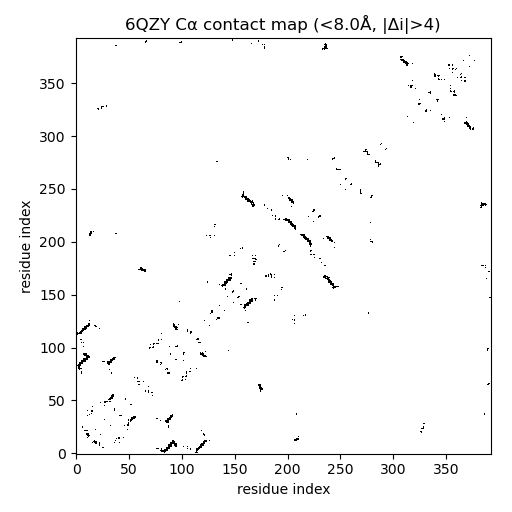P A C 1
ATOM 2103 O O . ASP A 1 273 ? -7.532 -22.079 7.035 1.00 102.25 274 ASP A O 1
ATOM 2108 N N . LYS A 1 274 ? -8.421 -20.308 5.863 1.00 102.20 275 LYS A N 1
ATOM 2109 C CA . LYS A 1 274 ? -7.783 -19.156 6.562 1.00 99.12 275 LYS A CA 1
ATOM 2110 C C . LYS A 1 274 ? -8.783 -18.527 7.546 1.00 97.83 275 LYS A C 1
ATOM 2111 O O . LYS A 1 274 ? -8.388 -17.583 8.263 1.00 96.74 275 LYS A O 1
ATOM 2117 N N . LYS A 1 275 ? -10.034 -19.007 7.546 1.00 95.76 276 LYS A N 1
ATOM 2118 C CA . LYS A 1 275 ? -11.183 -18.403 8.276 1.00 92.29 276 LYS A CA 1
ATOM 2119 C C . LYS A 1 275 ? -11.575 -19.276 9.478 1.00 88.26 276 LYS A C 1
ATOM 2120 O O . LYS A 1 275 ? -12.386 -18.796 10.298 1.00 89.79 276 LYS A O 1
ATOM 2126 N N . ALA A 1 276 ? -11.026 -20.496 9.591 1.00 83.09 277 ALA A N 1
ATOM 2127 C CA . ALA A 1 276 ? -11.198 -21.405 10.754 1.00 76.23 277 ALA A CA 1
ATOM 2128 C C . ALA A 1 276 ? -10.529 -20.775 11.986 1.00 68.71 277 ALA A C 1
ATOM 2129 O O . ALA A 1 276 ? -9.443 -21.241 12.390 1.00 66.19 277 ALA A O 1
ATOM 2131 N N . ARG A 1 277 ? -11.168 -19.750 12.556 1.00 62.13 278 ARG A N 1
ATOM 2132 C CA . ARG A 1 277 ? -10.582 -18.846 13.582 1.00 58.42 278 ARG A CA 1
ATOM 2133 C C . ARG A 1 277 ? -10.310 -19.591 14.891 1.00 52.85 278 ARG A C 1
ATOM 2134 O O . ARG A 1 277 ? -11.024 -20.565 15.207 1.00 50.41 278 ARG A O 1
ATOM 2142 N N . ILE A 1 278 ? -9.304 -19.118 15.621 1.00 48.00 279 ILE A N 1
ATOM 2143 C CA . ILE A 1 278 ? -9.075 -19.451 17.055 1.00 45.90 279 ILE A CA 1
ATOM 2144 C C . ILE A 1 278 ? -10.152 -18.709 17.855 1.00 42.73 279 ILE A C 1
ATOM 2145 O O . ILE A 1 278 ? -10.355 -17.509 17.607 1.00 41.75 279 ILE A O 1
ATOM 2150 N N . TYR A 1 279 ? -10.831 -19.405 18.764 1.00 39.76 280 TYR A N 1
ATOM 2151 C CA . TYR A 1 279 ? -11.859 -18.816 19.657 1.00 37.83 280 TYR A CA 1
ATOM 2152 C C . TYR A 1 279 ? -11.166 -17.895 20.660 1.00 36.16 280 TYR A C 1
ATOM 2153 O O . TYR A 1 279 ? -10.125 -18.255 21.206 1.00 36.45 280 TYR A O 1
ATOM 2162 N N . PRO A 1 280 ? -11.704 -16.695 20.983 1.00 35.73 281 PRO A N 1
ATOM 2163 C CA . PRO A 1 280 ? -12.929 -16.162 20.394 1.00 36.50 281 PRO A CA 1
ATOM 2164 C C . PRO A 1 280 ? -12.709 -15.219 19.205 1.00 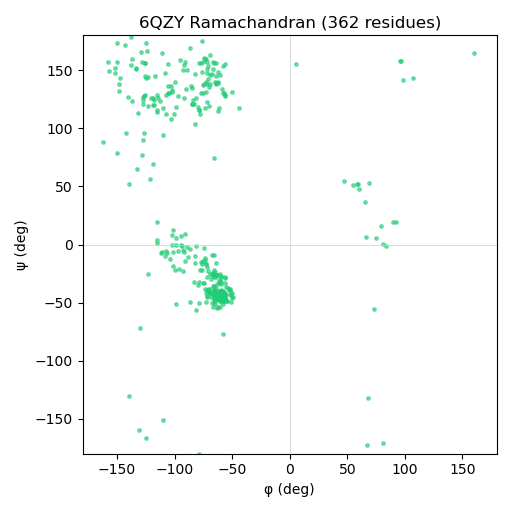37.36 281 PRO A C 1
ATOM 2165 O O . PRO A 1 280 ? -11.654 -14.621 19.130 1.00 37.13 281 PRO A O 1
ATOM 2169 N N . ALA A 1 281 ? -13.742 -15.055 18.386 1.00 38.83 282 ALA A N 1
ATOM 2170 C CA . ALA A 1 281 ? -13.774 -14.110 17.250 1.00 40.33 282 ALA A CA 1
ATOM 2171 C C . ALA A 1 281 ? -13.872 -12.688 17.803 1.00 39.90 282 ALA A C 1
ATOM 2172 O O . ALA A 1 281 ? -14.406 -12.499 18.914 1.00 39.59 282 ALA A O 1
ATOM 2174 N N . ASN A 1 282 ? -13.328 -11.728 17.062 1.00 39.51 283 ASN A N 1
ATOM 2175 C CA . ASN A 1 282 ? -13.537 -10.281 17.297 1.00 38.82 283 ASN A CA 1
ATOM 2176 C C . ASN A 1 282 ? -15.027 -9.979 17.113 1.00 39.56 283 ASN A C 1
ATOM 2177 O O . ASN A 1 282 ? -15.509 -10.079 15.973 1.00 39.00 283 ASN A O 1
ATOM 2182 N N . GLN A 1 283 ? -15.717 -9.576 18.184 1.00 40.31 284 GLN A N 1
ATOM 2183 C CA . GLN A 1 283 ? -17.192 -9.363 18.188 1.00 42.41 284 GLN A CA 1
ATOM 2184 C C . GLN A 1 283 ? -17.572 -8.085 17.429 1.00 41.17 284 GLN A C 1
ATOM 2185 O O . GLN A 1 283 ? -18.766 -7.911 17.153 1.00 42.64 284 GLN A O 1
ATOM 2191 N N . TRP A 1 284 ? -16.603 -7.235 17.088 1.00 39.21 285 TRP A N 1
ATOM 2192 C CA . TRP A 1 284 ? -16.847 -5.926 16.425 1.00 38.84 285 TRP A CA 1
ATOM 2193 C C . TRP A 1 284 ? -16.766 -6.055 14.902 1.00 40.79 285 TRP A C 1
ATOM 2194 O O . TRP A 1 284 ? -17.307 -5.162 14.213 1.00 39.84 285 TRP A O 1
ATOM 2205 N N . GLU A 1 285 ? -16.073 -7.080 14.401 1.00 42.27 286 GLU A N 1
ATOM 2206 C CA . GLU A 1 285 ? -15.878 -7.306 12.946 1.00 45.49 286 GLU A CA 1
ATOM 2207 C C . GLU A 1 285 ? -17.241 -7.536 12.307 1.00 47.27 286 GLU A C 1
ATOM 2208 O O . GLU A 1 285 ? -18.067 -8.257 12.866 1.00 47.24 286 GLU A O 1
ATOM 2214 N N . PRO A 1 286 ? -17.505 -6.967 11.109 1.00 47.97 287 PRO A N 1
ATOM 2215 C CA . PRO A 1 286 ? -18.766 -7.219 10.415 1.00 50.26 287 PRO A CA 1
ATOM 2216 C C . PRO A 1 286 ? -18.825 -8.666 9.900 1.00 52.36 287 PRO A C 1
ATOM 2217 O O . PRO A 1 286 ? -17.830 -9.149 9.385 1.00 51.02 287 PRO A O 1
ATOM 2221 N N . ASP A 1 287 ? -19.968 -9.327 10.092 1.00 56.93 288 ASP A N 1
ATOM 2222 C CA . ASP A 1 287 ? -20.308 -10.627 9.452 1.00 61.21 288 ASP A CA 1
ATOM 2223 C C . ASP A 1 287 ? -19.209 -11.656 9.738 1.00 62.92 288 ASP A C 1
ATOM 2224 O O . ASP A 1 287 ? -18.701 -12.265 8.772 1.00 64.58 288 ASP A O 1
ATOM 2229 N N . VAL A 1 288 ? -18.843 -11.827 11.010 1.00 63.01 289 VAL A N 1
ATOM 2230 C CA . VAL A 1 288 ? -17.912 -12.902 11.461 1.00 64.26 289 VAL A CA 1
ATOM 2231 C C . VAL A 1 288 ? -18.745 -14.015 12.090 1.00 63.87 289 VAL A C 1
ATOM 2232 O O . VAL A 1 288 ? -19.606 -13.747 12.924 1.00 61.98 289 VAL A O 1
ATOM 2236 N N . PRO A 1 289 ? -18.524 -15.291 11.700 1.00 66.35 290 PRO A N 1
ATOM 2237 C CA . PRO A 1 289 ? -19.346 -16.394 12.193 1.00 66.28 290 PRO A CA 1
ATOM 2238 C C . PRO A 1 289 ? -19.061 -16.707 13.670 1.00 63.32 290 PRO A C 1
ATOM 2239 O O . PRO A 1 289 ? -17.994 -16.367 14.143 1.00 61.19 290 PRO A O 1
ATOM 2243 N N . GLU A 1 290 ? -20.033 -17.329 14.347 1.00 62.44 291 GLU A N 1
ATOM 2244 C CA . GLU A 1 290 ? -19.878 -17.941 15.694 1.00 60.35 291 GLU A CA 1
ATOM 2245 C C . GLU A 1 290 ? -18.745 -18.969 15.626 1.00 56.27 291 GLU A C 1
ATOM 2246 O O . GLU A 1 290 ? -18.792 -19.832 14.730 1.00 57.08 291 GLU A O 1
ATOM 2252 N N . VAL A 1 291 ? -17.766 -18.875 16.527 1.00 50.31 292 VAL A N 1
ATOM 2253 C CA . VAL A 1 291 ? -16.619 -19.825 16.614 1.00 47.30 292 VAL A CA 1
ATOM 2254 C C . VAL A 1 291 ? -16.891 -20.782 17.780 1.00 44.50 292 VAL A C 1
ATOM 2255 O O . VAL A 1 291 ? -17.279 -20.305 18.861 1.00 41.91 292 VAL A O 1
ATOM 2259 N N . GLU A 1 292 ? -16.706 -22.083 17.567 1.00 44.08 293 GLU A N 1
ATOM 2260 C CA . GLU A 1 292 ? -16.944 -23.116 18.606 1.00 43.28 293 GLU A CA 1
ATOM 2261 C C . GLU A 1 292 ? -15.825 -23.059 19.643 1.00 41.17 293 GLU A C 1
ATOM 2262 O O . GLU A 1 292 ? -14.667 -23.288 19.300 1.00 40.65 293 GLU A O 1
ATOM 2268 N N . PRO A 1 293 ? -16.121 -22.750 20.929 1.00 39.69 294 PRO A N 1
ATOM 2269 C CA . PRO A 1 293 ? -15.102 -22.788 21.978 1.00 38.03 294 PRO A CA 1
ATOM 2270 C C . PRO A 1 293 ? -14.659 -24.204 22.379 1.00 37.80 294 PRO A C 1
ATOM 2271 O O . PRO A 1 293 ? -13.541 -24.363 22.797 1.00 36.96 294 PRO A O 1
ATOM 2275 N N . TYR A 1 294 ? -15.522 -25.212 22.230 1.00 37.57 295 TYR A N 1
ATOM 2276 C CA . TYR A 1 294 ? -15.207 -26.591 22.677 1.00 38.37 295 TYR A CA 1
ATOM 2277 C C . TYR A 1 294 ? -15.236 -27.537 21.471 1.00 40.49 295 TYR A C 1
ATOM 2278 O O . TYR A 1 294 ? -16.137 -28.383 21.378 1.00 41.06 295 TYR A O 1
ATOM 2287 N N . ARG A 1 295 ? -14.257 -27.387 20.571 1.00 41.81 296 ARG A N 1
ATOM 2288 C CA . ARG A 1 295 ? -14.002 -28.350 19.463 1.00 44.00 296 ARG A CA 1
ATOM 2289 C C . ARG A 1 295 ? -13.477 -29.648 20.066 1.00 43.66 296 ARG A C 1
ATOM 2290 O O . ARG A 1 295 ? -13.042 -29.661 21.214 1.00 42.23 296 ARG A O 1
ATOM 2298 N N . PRO A 1 296 ? -13.495 -30.781 19.329 1.00 45.23 297 PRO A N 1
ATOM 2299 C CA . PRO A 1 296 ? -12.962 -32.040 19.858 1.00 45.33 297 PRO A CA 1
ATOM 2300 C C . PRO A 1 296 ? -11.535 -31.938 20.423 1.00 43.69 297 PRO A C 1
ATOM 2301 O O . PRO A 1 296 ? -11.271 -32.575 21.425 1.00 43.36 297 PRO A O 1
ATOM 2305 N N . SER A 1 297 ? -10.661 -31.157 19.778 1.00 44.33 298 SER A N 1
ATOM 2306 C CA . SER A 1 297 ? -9.268 -30.881 20.227 1.00 43.08 298 SER A CA 1
ATOM 2307 C C . SER A 1 297 ? -9.285 -30.229 21.618 1.00 40.77 298 SER A C 1
ATOM 2308 O O . SER A 1 297 ? -8.465 -30.623 22.474 1.00 39.97 298 SER A O 1
ATOM 2311 N N . ASP A 1 298 ? -10.195 -29.278 21.844 1.00 39.57 299 ASP A N 1
ATOM 2312 C CA . ASP A 1 298 ? -10.350 -28.587 23.155 1.00 37.63 299 ASP A CA 1
ATOM 2313 C C . ASP A 1 298 ? -10.804 -29.614 24.198 1.00 37.36 299 ASP A C 1
ATOM 2314 O O . ASP A 1 298 ? -10.226 -29.663 25.291 1.00 36.03 299 ASP A O 1
ATOM 2319 N N . GLN A 1 299 ? -11.797 -30.435 23.862 1.00 38.67 300 GLN A N 1
ATOM 2320 C CA . GLN A 1 299 ? -12.362 -31.439 24.799 1.00 38.94 300 GLN A CA 1
ATOM 2321 C C . GLN A 1 299 ? -11.259 -32.432 25.197 1.00 38.57 300 GLN A C 1
ATOM 2322 O O . GLN A 1 299 ? -11.182 -32.781 26.391 1.00 37.58 300 GLN A O 1
ATOM 2328 N N . ALA A 1 300 ? -10.413 -32.839 24.246 1.00 38.81 301 ALA A N 1
ATOM 2329 C CA . ALA A 1 300 ? -9.303 -33.793 24.483 1.00 39.51 301 ALA A CA 1
ATOM 2330 C C . ALA A 1 300 ? -8.275 -33.171 25.438 1.00 37.36 301 ALA A C 1
ATOM 2331 O O . ALA A 1 300 ? -7.814 -33.904 26.350 1.00 37.29 301 ALA A O 1
ATOM 2333 N N . ALA A 1 301 ? -7.927 -31.891 25.243 1.00 36.96 302 ALA A N 1
ATOM 2334 C CA . ALA A 1 301 ? -6.952 -31.162 26.090 1.00 34.68 302 ALA A CA 1
ATOM 2335 C C . ALA A 1 301 ? -7.494 -31.112 27.523 1.00 34.25 302 ALA A C 1
ATOM 2336 O O . ALA A 1 301 ? -6.733 -31.365 28.459 1.00 33.84 302 ALA A O 1
ATOM 2338 N N . ILE A 1 302 ? -8.795 -30.861 27.681 1.00 34.45 303 ILE A N 1
ATOM 2339 C CA . ILE A 1 302 ? -9.445 -30.731 29.017 1.00 34.27 303 ILE A CA 1
ATOM 2340 C C . ILE A 1 302 ? -9.482 -32.108 29.692 1.00 35.04 303 ILE A C 1
ATOM 2341 O O . ILE A 1 302 ? -9.174 -32.179 30.885 1.00 34.41 303 ILE A O 1
ATOM 2346 N N . ALA A 1 303 ? -9.782 -33.180 28.953 1.00 37.61 304 ALA A N 1
ATOM 2347 C CA . ALA A 1 303 ? -9.766 -34.564 29.476 1.00 39.04 304 ALA A CA 1
ATOM 2348 C C . ALA A 1 303 ? -8.390 -34.907 30.076 1.00 39.58 304 ALA A C 1
ATOM 2349 O O . ALA A 1 303 ? -8.362 -35.666 31.056 1.00 39.54 304 ALA A O 1
ATOM 2351 N N . GLN A 1 304 ? -7.292 -34.363 29.533 1.00 40.55 305 GLN A N 1
ATOM 2352 C CA . GLN A 1 304 ? -5.907 -34.678 29.995 1.00 42.00 305 GLN A CA 1
ATOM 2353 C C . GLN A 1 304 ? -5.625 -34.029 31.356 1.00 41.05 305 GLN A C 1
ATOM 2354 O O . GLN A 1 304 ? -4.662 -34.457 32.006 1.00 41.82 305 GLN A O 1
ATOM 2360 N N . LEU A 1 305 ? -6.415 -33.038 31.788 1.00 39.31 306 LEU A N 1
ATOM 2361 C CA . LEU A 1 305 ? -6.200 -32.349 33.090 1.00 38.73 306 LEU A CA 1
ATOM 2362 C C . LEU A 1 305 ? -6.281 -33.332 34.260 1.00 39.63 306 LEU A C 1
ATOM 2363 O O . LEU A 1 305 ? -5.552 -33.118 35.244 1.00 39.19 306 LEU A O 1
ATOM 2368 N N . ALA A 1 306 ? -7.136 -34.357 34.174 1.00 41.62 307 ALA A N 1
ATOM 2369 C CA . ALA A 1 306 ? -7.372 -35.329 35.268 1.00 43.23 307 ALA A CA 1
ATOM 2370 C C . ALA A 1 306 ? -6.053 -35.991 35.692 1.00 44.39 307 ALA A C 1
ATOM 2371 O O . ALA A 1 306 ? -5.831 -36.134 36.903 1.00 46.56 307 ALA A O 1
ATOM 2373 N N . ASP A 1 307 ? -5.211 -36.368 34.727 1.00 44.49 308 ASP A N 1
ATOM 2374 C CA . ASP A 1 307 ? -3.964 -37.142 34.966 1.00 45.66 308 ASP A CA 1
ATOM 2375 C C . ASP A 1 307 ? -2.743 -36.215 34.911 1.00 43.00 308 ASP A C 1
ATOM 2376 O O . ASP A 1 307 ? -1.617 -36.731 34.937 1.00 42.47 308 ASP A O 1
ATOM 2381 N N . HIS A 1 308 ? -2.932 -34.894 34.844 1.00 40.03 309 HIS A N 1
ATOM 2382 C CA . HIS A 1 308 ? -1.803 -33.937 34.711 1.00 38.32 309 HIS A CA 1
ATOM 2383 C C . HIS A 1 308 ? -0.911 -33.996 35.951 1.00 38.83 309 HIS A C 1
ATOM 2384 O O . HIS A 1 308 ? -1.436 -34.039 37.079 1.00 39.68 309 HIS A O 1
ATOM 2391 N N . ALA A 1 309 ? 0.403 -33.958 35.729 1.00 38.98 310 ALA A N 1
ATOM 2392 C CA . ALA A 1 309 ? 1.425 -33.687 36.761 1.00 38.65 310 ALA A CA 1
ATOM 2393 C C . ALA A 1 309 ? 2.409 -32.667 36.200 1.00 36.99 310 ALA A C 1
ATOM 2394 O O . ALA A 1 309 ? 2.631 -32.629 34.993 1.00 36.06 310 ALA A O 1
ATOM 2396 N N . PRO A 1 310 ? 3.041 -31.829 37.048 1.00 37.04 311 PRO A N 1
ATOM 2397 C CA . PRO A 1 310 ? 4.019 -30.857 36.569 1.00 36.55 311 PRO A CA 1
ATOM 2398 C C . PRO A 1 310 ? 5.126 -31.591 35.819 1.00 35.52 311 PRO A C 1
ATOM 2399 O O . PRO A 1 310 ? 5.620 -32.608 36.308 1.00 35.36 311 PRO A O 1
ATOM 2403 N N . PRO A 1 311 ? 5.501 -31.157 34.594 1.00 34.61 312 PRO A N 1
ATOM 2404 C CA . PRO A 1 311 ? 6.617 -31.770 33.881 1.00 35.23 312 PRO A CA 1
ATOM 2405 C C . PRO A 1 311 ? 7.908 -31.742 34.713 1.00 35.67 312 PRO A C 1
ATOM 2406 O O . PRO A 1 311 ? 8.052 -30.907 35.591 1.00 32.83 312 PRO A O 1
ATOM 2410 N N . GLU A 1 312 ? 8.824 -32.666 34.423 1.00 37.60 313 GLU A N 1
ATOM 2411 C CA . GLU A 1 312 ? 10.088 -32.810 35.191 1.00 40.14 313 GLU A CA 1
ATOM 2412 C C . GLU A 1 312 ? 10.896 -31.508 35.120 1.00 38.21 313 GLU A C 1
ATOM 2413 O O . GLU A 1 312 ? 11.562 -31.213 36.118 1.00 39.09 313 GLU A O 1
ATOM 2419 N N . GLN A 1 313 ? 10.811 -30.763 34.011 1.00 36.96 314 GLN A N 1
ATOM 2420 C CA . GLN A 1 313 ? 11.627 -29.547 33.735 1.00 36.21 314 GLN A CA 1
ATOM 2421 C C . GLN A 1 313 ? 10.937 -28.286 34.284 1.00 34.32 314 GLN A C 1
ATOM 2422 O O . GLN A 1 313 ? 11.527 -27.187 34.154 1.00 32.98 314 GLN A O 1
ATOM 2428 N N . TYR A 1 314 ? 9.745 -28.415 34.870 1.00 32.13 315 TYR A N 1
ATOM 2429 C CA . TYR A 1 314 ? 9.053 -27.282 35.546 1.00 31.34 315 TYR A CA 1
ATOM 2430 C C . TYR A 1 314 ? 9.897 -26.841 36.749 1.00 31.71 315 TYR A C 1
ATOM 2431 O O . TYR A 1 314 ? 10.445 -27.704 37.452 1.00 30.43 315 TYR A O 1
ATOM 2440 N N . GLN A 1 315 ? 10.010 -25.528 36.973 1.00 32.39 316 GLN A N 1
ATOM 2441 C CA . GLN A 1 315 ? 10.881 -24.948 38.027 1.00 34.04 316 GLN A CA 1
ATOM 2442 C C . GLN A 1 315 ? 10.008 -24.356 39.132 1.00 33.46 316 GLN A C 1
ATOM 2443 O O . GLN A 1 315 ? 9.601 -23.200 39.048 1.00 31.62 316 GLN A O 1
ATOM 2449 N N . PRO A 1 316 ? 9.712 -25.097 40.220 1.00 33.54 317 PRO A N 1
ATOM 2450 C CA . PRO A 1 316 ? 8.884 -24.550 41.287 1.00 33.74 317 PRO A CA 1
ATOM 2451 C C . PRO A 1 316 ? 9.609 -23.412 42.019 1.00 32.79 317 PRO A C 1
ATOM 2452 O O . PRO A 1 316 ? 10.823 -23.455 42.157 1.00 32.12 317 PRO A O 1
ATOM 2456 N N . LEU A 1 317 ? 8.849 -22.421 42.480 1.00 31.42 318 LEU A N 1
ATOM 2457 C CA . LEU A 1 317 ? 9.371 -21.362 43.369 1.00 31.66 318 LEU A CA 1
ATOM 2458 C C . LEU A 1 317 ? 9.916 -22.022 44.636 1.00 31.98 318 LEU A C 1
ATOM 2459 O O . LEU A 1 317 ? 9.244 -22.912 45.192 1.00 32.20 318 LEU A O 1
ATOM 2464 N N . ALA A 1 318 ? 11.105 -21.602 45.055 1.00 32.04 319 ALA A N 1
ATOM 2465 C CA . ALA A 1 318 ? 11.801 -22.096 46.259 1.00 34.25 319 ALA A CA 1
ATOM 2466 C C . ALA A 1 318 ? 12.646 -20.947 46.797 1.00 34.58 319 ALA A C 1
ATOM 2467 O O . ALA A 1 318 ? 13.842 -20.875 46.479 1.00 34.13 319 ALA A O 1
ATOM 2469 N N . THR A 1 319 ? 11.995 -20.020 47.490 1.00 34.58 320 THR A N 1
ATOM 2470 C CA . THR A 1 319 ? 12.630 -18.788 48.002 1.00 34.60 320 THR A CA 1
ATOM 2471 C C . THR A 1 319 ? 12.373 -18.731 49.504 1.00 36.16 320 THR A C 1
ATOM 2472 O O . THR A 1 319 ? 12.054 -19.783 50.104 1.00 38.41 320 THR A O 1
ATOM 2476 N N . SER A 1 320 ? 12.615 -17.574 50.095 1.00 36.11 321 SER A N 1
ATOM 2477 C CA . SER A 1 320 ? 12.550 -17.343 51.555 1.00 36.86 321 SER A CA 1
ATOM 2478 C C . SER A 1 320 ? 11.846 -16.012 51.785 1.00 36.39 321 SER A C 1
ATOM 2479 O O . SER A 1 320 ? 11.832 -15.195 50.844 1.00 33.73 321 SER A O 1
ATOM 2482 N N . LYS A 1 321 ? 11.308 -15.792 52.988 1.00 37.09 322 LYS A N 1
ATOM 2483 C CA . LYS A 1 321 ? 10.697 -14.490 53.356 1.00 37.82 322 LYS A CA 1
ATOM 2484 C C . LYS A 1 321 ? 11.750 -13.387 53.183 1.00 36.02 322 LYS A C 1
ATOM 2485 O O . LYS A 1 321 ? 11.409 -12.328 52.647 1.00 34.57 322 LYS A O 1
ATOM 2491 N N . ALA A 1 322 ? 12.996 -13.628 53.595 1.00 35.63 323 ALA A N 1
ATOM 2492 C CA . ALA A 1 322 ? 14.054 -12.593 53.589 1.00 35.22 323 ALA A CA 1
ATOM 2493 C C . ALA A 1 322 ? 14.325 -12.157 52.145 1.00 33.50 323 ALA A C 1
ATOM 2494 O O . ALA A 1 322 ? 14.449 -10.954 51.904 1.00 32.61 323 ALA A O 1
ATOM 2496 N N . MET A 1 323 ? 14.407 -13.104 51.212 1.00 32.31 324 MET A N 1
ATOM 2497 C CA . MET A 1 323 ? 14.716 -12.793 49.790 1.00 32.05 324 MET A CA 1
ATOM 2498 C C . MET A 1 323 ? 13.516 -12.117 49.116 1.00 30.75 324 MET A C 1
ATOM 2499 O O . MET A 1 323 ? 13.696 -11.107 48.419 1.00 29.63 324 MET A O 1
ATOM 2504 N N A SER A 1 324 ? 12.301 -12.637 49.310 0.50 31.37 325 SER A N 1
ATOM 2505 N N B SER A 1 324 ? 12.320 -12.662 49.304 0.50 30.35 325 SER A N 1
ATOM 2506 C CA A SER A 1 324 ? 11.069 -12.016 48.751 0.50 31.44 325 SER A CA 1
ATOM 2507 C CA B SER A 1 324 ? 11.081 -12.042 48.783 0.50 29.75 325 SER A CA 1
ATOM 2508 C C A SER A 1 324 ? 10.899 -10.607 49.338 0.50 31.15 325 SER A C 1
ATOM 2509 C C B SER A 1 324 ? 10.969 -10.609 49.325 0.50 30.18 325 SER A C 1
ATOM 2510 O O A SER A 1 324 ? 10.528 -9.689 48.582 0.50 30.70 325 SER A O 1
ATOM 2511 O O B SER A 1 324 ? 10.728 -9.686 48.523 0.50 29.83 325 SER A O 1
ATOM 2516 N N . ASP A 1 325 ? 11.184 -10.424 50.631 1.00 31.22 326 ASP A N 1
ATOM 2517 C CA . ASP A 1 325 ? 11.129 -9.082 51.268 1.00 31.94 326 ASP A CA 1
ATOM 2518 C C . ASP A 1 325 ? 12.116 -8.130 50.584 1.00 30.77 326 ASP A C 1
ATOM 2519 O O . ASP A 1 325 ? 11.731 -6.978 50.307 1.00 29.93 326 ASP A O 1
ATOM 2524 N N . VAL A 1 326 ? 13.358 -8.546 50.334 1.00 30.05 327 VAL A N 1
ATOM 2525 C CA . VAL A 1 326 ? 14.352 -7.594 49.761 1.00 31.08 327 VAL A CA 1
ATOM 2526 C C . VAL A 1 326 ? 13.982 -7.294 48.303 1.00 29.29 327 VAL A C 1
ATOM 2527 O O . VAL A 1 326 ? 14.079 -6.127 47.899 1.00 28.42 327 VAL A O 1
ATOM 2531 N N . MET A 1 327 ? 13.540 -8.285 47.530 1.00 28.11 328 MET A N 1
ATOM 2532 C CA . MET A 1 327 ? 13.171 -8.037 46.114 1.00 27.85 328 MET A CA 1
ATOM 2533 C C . MET A 1 327 ? 11.939 -7.112 46.061 1.00 27.68 328 MET A C 1
ATOM 2534 O O . MET A 1 327 ? 11.847 -6.294 45.133 1.00 27.18 328 MET A O 1
ATOM 2539 N N . THR A 1 328 ? 11.014 -7.245 47.002 1.00 27.03 329 THR A N 1
ATOM 2540 C CA . THR A 1 328 ? 9.832 -6.343 47.093 1.00 27.18 329 THR A CA 1
ATOM 2541 C C . THR A 1 328 ? 10.315 -4.932 47.437 1.00 27.89 329 THR A C 1
ATOM 2542 O O . THR A 1 328 ? 9.835 -3.965 46.809 1.00 27.07 329 THR A O 1
ATOM 2546 N N . LYS A 1 329 ? 11.228 -4.803 48.402 1.00 28.67 330 LYS A N 1
ATOM 2547 C CA . LYS A 1 329 ? 11.752 -3.485 48.838 1.00 30.55 330 LYS A CA 1
ATOM 2548 C C . LYS A 1 329 ? 12.466 -2.792 47.669 1.00 29.48 330 LYS A C 1
ATOM 2549 O O . LYS A 1 329 ? 12.244 -1.579 47.477 1.00 29.17 330 LYS A O 1
ATOM 2555 N N . LEU A 1 330 ? 13.235 -3.524 46.862 1.00 28.89 331 LEU A N 1
ATOM 2556 C CA . LEU A 1 330 ? 13.955 -2.935 45.704 1.00 29.40 331 LEU A CA 1
ATOM 2557 C C . LEU A 1 330 ? 12.940 -2.393 44.689 1.00 29.31 331 LEU A C 1
ATOM 2558 O O . LEU A 1 330 ? 13.236 -1.377 44.036 1.00 30.44 331 LEU A O 1
ATOM 2563 N N . ALA A 1 331 ? 11.784 -3.042 44.557 1.00 28.25 332 ALA A N 1
ATOM 2564 C CA . ALA A 1 331 ? 10.719 -2.637 43.609 1.00 28.35 332 ALA A CA 1
ATOM 2565 C C . ALA A 1 331 ? 9.913 -1.458 44.172 1.00 28.93 332 ALA A C 1
ATOM 2566 O O . ALA A 1 331 ? 9.408 -0.675 43.349 1.00 29.92 332 ALA A O 1
ATOM 2568 N N . LEU A 1 332 ? 9.732 -1.355 45.494 1.00 28.84 333 LEU A N 1
ATOM 2569 C CA . LEU A 1 332 ? 8.722 -0.416 46.076 1.00 29.42 333 LEU A CA 1
ATOM 2570 C C . LEU A 1 332 ? 9.382 0.743 46.833 1.00 31.22 333 LEU A C 1
ATOM 2571 O O . LEU A 1 332 ? 8.633 1.663 47.227 1.00 30.39 333 LEU A O 1
ATOM 2576 N N . ASP A 1 333 ? 10.703 0.726 47.022 1.00 32.49 334 ASP A N 1
ATOM 2577 C CA . ASP A 1 333 ? 11.446 1.771 47.778 1.00 33.57 334 ASP A CA 1
ATOM 2578 C C . ASP A 1 333 ? 12.576 2.315 46.907 1.00 33.86 334 ASP A C 1
ATOM 2579 O O . ASP A 1 333 ? 13.667 1.750 46.859 1.00 32.59 334 ASP A O 1
ATOM 2584 N N . PRO A 1 334 ? 12.356 3.448 46.200 1.00 34.43 335 PRO A N 1
ATOM 2585 C CA . PRO A 1 334 ? 13.375 4.025 45.317 1.00 35.24 335 PRO A CA 1
ATOM 2586 C C . PRO A 1 334 ? 14.710 4.332 46.010 1.00 36.46 335 PRO A C 1
ATOM 2587 O O . PRO A 1 334 ? 15.727 4.303 45.338 1.00 37.13 335 PRO A O 1
ATOM 2591 N N . LYS A 1 335 ? 14.678 4.621 47.315 1.00 38.72 336 LYS A N 1
ATOM 2592 C CA . LYS A 1 335 ? 15.894 4.935 48.117 1.00 41.81 336 LYS A CA 1
ATOM 2593 C C . LYS A 1 335 ? 16.700 3.647 48.321 1.00 40.56 336 LYS A C 1
ATOM 2594 O O . LYS A 1 335 ? 17.937 3.689 48.137 1.00 41.38 336 LYS A O 1
ATOM 2600 N N . ALA A 1 336 ? 16.023 2.549 48.682 1.00 38.51 337 ALA A N 1
ATOM 2601 C CA . ALA A 1 336 ? 16.626 1.200 48.814 1.00 37.89 337 ALA A CA 1
ATOM 2602 C C . ALA A 1 336 ? 17.244 0.798 47.471 1.00 36.57 337 ALA A C 1
ATOM 2603 O O . ALA A 1 336 ? 18.388 0.312 47.490 1.00 37.39 337 ALA A O 1
ATOM 2605 N N . LEU A 1 337 ? 16.536 1.008 46.352 1.00 35.82 338 LEU A N 1
ATOM 2606 C CA . LEU A 1 337 ? 17.042 0.648 45.000 1.00 35.67 338 LEU A CA 1
ATOM 2607 C C . LEU A 1 337 ? 18.297 1.469 44.687 1.00 37.55 338 LEU A C 1
ATOM 2608 O O . LEU A 1 337 ? 19.282 0.872 44.244 1.00 37.88 338 LEU A O 1
ATOM 2613 N N . ALA A 1 338 ? 18.274 2.784 44.925 1.00 38.60 339 ALA A N 1
ATOM 2614 C CA . ALA A 1 338 ? 19.445 3.672 44.729 1.00 40.52 339 ALA A CA 1
ATOM 2615 C C . ALA A 1 338 ? 20.629 3.165 45.567 1.00 40.97 339 ALA A C 1
ATOM 2616 O O . ALA A 1 338 ? 21.747 3.087 45.026 1.00 41.69 339 ALA A O 1
ATOM 2618 N N . ASP A 1 339 ? 20.397 2.825 46.839 1.00 41.75 340 ASP A N 1
ATOM 2619 C CA . ASP A 1 339 ? 21.442 2.318 47.770 1.00 43.00 340 ASP A CA 1
ATOM 2620 C C . ASP A 1 339 ? 22.019 1.014 47.215 1.00 41.93 340 ASP A C 1
ATOM 2621 O O . ASP A 1 339 ? 23.271 0.871 47.191 1.00 41.50 340 ASP A O 1
ATOM 2626 N N . TYR A 1 340 ? 21.147 0.100 46.782 1.00 39.38 341 TYR A N 1
ATOM 2627 C CA . TYR A 1 340 ? 21.559 -1.211 46.221 1.00 39.28 341 TYR A CA 1
ATOM 2628 C C . TYR A 1 340 ? 22.399 -0.980 44.961 1.00 40.69 341 TYR A C 1
ATOM 2629 O O . TYR A 1 340 ? 23.480 -1.579 44.846 1.00 41.42 341 TYR A O 1
ATOM 2638 N N . LYS A 1 341 ? 21.935 -0.115 44.057 1.00 41.04 342 LYS A N 1
ATOM 2639 C CA . LYS A 1 341 ? 22.609 0.160 42.759 1.00 42.67 342 LYS A CA 1
ATOM 2640 C C . LYS A 1 341 ? 23.975 0.826 42.995 1.00 44.36 342 LYS A C 1
ATOM 2641 O O . LYS A 1 341 ? 24.852 0.636 42.139 1.00 45.06 342 LYS A O 1
ATOM 2647 N N . ALA A 1 342 ? 24.148 1.564 44.099 1.00 44.69 343 ALA A N 1
ATOM 2648 C CA . ALA A 1 342 ? 25.396 2.296 44.435 1.00 46.50 343 ALA A CA 1
ATOM 2649 C C . ALA A 1 342 ? 26.470 1.309 44.909 1.00 47.57 343 ALA A C 1
ATOM 2650 O O . ALA A 1 342 ? 27.670 1.578 44.670 1.00 49.42 343 ALA A O 1
ATOM 2652 N N . ASP A 1 343 ? 26.071 0.222 45.580 1.00 45.78 344 ASP A N 1
ATOM 2653 C CA . ASP A 1 343 ? 27.021 -0.757 46.174 1.00 46.59 344 ASP A CA 1
ATOM 2654 C C . ASP A 1 343 ? 26.279 -2.068 46.455 1.00 44.26 344 ASP A C 1
ATOM 2655 O O . ASP A 1 343 ? 25.770 -2.244 47.588 1.00 43.24 344 ASP A O 1
ATOM 2660 N N . HIS A 1 344 ? 26.241 -2.955 45.462 1.00 43.52 345 HIS A N 1
ATOM 2661 C CA . HIS A 1 344 ? 25.590 -4.290 45.546 1.00 43.11 345 HIS A CA 1
ATOM 2662 C C . HIS A 1 344 ? 26.087 -5.034 46.785 1.00 43.64 345 HIS A C 1
ATOM 2663 O O . HIS A 1 344 ? 25.249 -5.564 47.525 1.00 41.46 345 HIS A O 1
ATOM 2670 N N . ARG A 1 345 ? 27.409 -5.085 46.986 1.00 45.92 346 ARG A N 1
ATOM 2671 C CA . ARG A 1 345 ? 28.033 -5.909 48.052 1.00 47.89 346 ARG A CA 1
ATOM 2672 C C . ARG A 1 345 ? 27.632 -5.353 49.420 1.00 47.13 346 ARG A C 1
ATOM 2673 O O . ARG A 1 345 ? 27.111 -6.134 50.231 1.00 47.00 346 ARG A O 1
ATOM 2681 N N . ALA A 1 346 ? 27.859 -4.058 49.658 1.00 47.44 347 ALA A N 1
ATOM 2682 C CA . ALA A 1 346 ? 27.526 -3.375 50.930 1.00 48.00 347 ALA A CA 1
ATOM 2683 C C . ALA A 1 346 ? 26.048 -3.607 51.247 1.00 45.87 347 ALA A C 1
ATOM 2684 O O . ALA A 1 346 ? 25.728 -4.022 52.374 1.00 45.63 347 ALA A O 1
ATOM 2686 N N . PHE A 1 347 ? 25.177 -3.393 50.265 1.00 44.66 348 PHE A N 1
ATOM 2687 C CA . PHE A 1 347 ? 23.713 -3.552 50.441 1.00 43.05 348 PHE A CA 1
ATOM 2688 C C . PHE A 1 347 ? 23.404 -5.011 50.792 1.00 42.62 348 PHE A C 1
ATOM 2689 O O . PHE A 1 347 ? 22.743 -5.248 51.817 1.00 42.25 348 PHE A O 1
ATOM 2697 N N . ALA A 1 348 ? 23.878 -5.951 49.968 1.00 43.05 349 ALA A N 1
ATOM 2698 C CA . ALA A 1 348 ? 23.628 -7.406 50.110 1.00 43.76 349 ALA A CA 1
ATOM 2699 C C . ALA A 1 348 ? 24.066 -7.880 51.500 1.00 45.89 349 ALA A C 1
ATOM 2700 O O . ALA A 1 348 ? 23.327 -8.657 52.126 1.00 46.82 349 ALA A O 1
ATOM 2702 N N . GLN A 1 349 ? 25.218 -7.416 51.978 1.00 49.54 350 GLN A N 1
ATOM 2703 C CA . GLN A 1 349 ? 25.813 -7.910 53.250 1.00 52.78 350 GLN A CA 1
ATOM 2704 C C . GLN A 1 349 ? 25.072 -7.330 54.464 1.00 53.13 350 GLN A C 1
ATOM 2705 O O . GLN A 1 349 ? 25.249 -7.890 55.553 1.00 55.43 350 GLN A O 1
ATOM 2711 N N . SER A 1 350 ? 24.246 -6.293 54.290 1.00 53.22 351 SER A N 1
ATOM 2712 C CA . SER A 1 350 ? 23.494 -5.632 55.393 1.00 54.17 351 SER A CA 1
ATOM 2713 C C . SER A 1 350 ? 22.020 -6.069 55.403 1.00 53.13 351 SER A C 1
ATOM 2714 O O . SER A 1 350 ? 21.281 -5.607 56.289 1.00 52.71 351 SER A O 1
ATOM 2717 N N . VAL A 1 351 ? 21.604 -6.933 54.472 1.00 51.44 352 VAL A N 1
ATOM 2718 C CA . VAL A 1 351 ? 20.245 -7.552 54.486 1.00 50.98 352 VAL A CA 1
ATOM 2719 C C . VAL A 1 351 ? 20.270 -8.694 55.496 1.00 52.70 352 VAL A C 1
ATOM 2720 O O . VAL A 1 351 ? 21.012 -9.652 55.323 1.00 51.26 352 VAL A O 1
ATOM 2724 N N . PRO A 1 352 ? 19.450 -8.653 56.567 1.00 55.26 353 PRO A N 1
ATOM 2725 C CA . PRO A 1 352 ? 19.430 -9.743 57.540 1.00 56.54 353 PRO A CA 1
ATOM 2726 C C . PRO A 1 352 ? 18.672 -10.965 56.992 1.00 53.90 353 PRO A C 1
ATOM 2727 O O . PRO A 1 352 ? 17.778 -10.786 56.174 1.00 55.37 3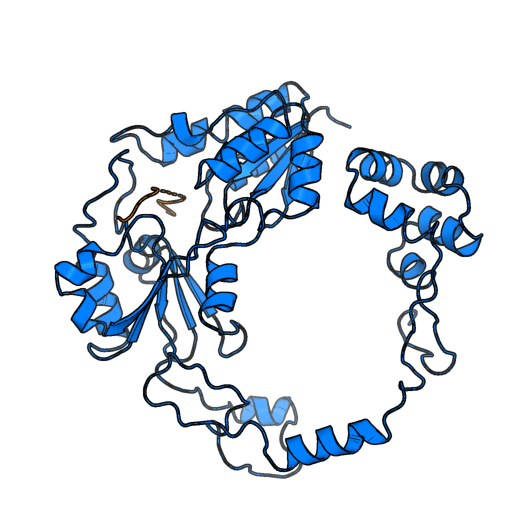53 PRO A O 1
ATOM 2731 N N . ASP A 1 353 ? 19.087 -12.161 57.417 1.00 53.01 354 ASP A N 1
ATOM 2732 C CA . ASP A 1 353 ? 18.339 -13.443 57.298 1.00 50.93 354 ASP A CA 1
ATOM 2733 C C . ASP A 1 353 ? 18.487 -14.053 55.899 1.00 46.70 354 ASP A C 1
ATOM 2734 O O . ASP A 1 353 ? 17.910 -15.127 55.688 1.00 45.60 354 ASP A O 1
ATOM 2739 N N . LEU A 1 354 ? 19.233 -13.428 54.983 1.00 43.35 355 LEU A N 1
ATOM 2740 C CA . LEU A 1 354 ? 19.500 -14.030 53.650 1.00 41.22 355 LEU A CA 1
ATOM 2741 C C . LEU A 1 354 ? 20.316 -15.308 53.854 1.00 41.58 355 LEU A C 1
ATOM 2742 O O . LEU A 1 354 ? 21.149 -15.343 54.793 1.00 43.83 355 LEU A O 1
ATOM 2747 N N . THR A 1 355 ? 20.070 -16.315 53.021 1.00 39.76 356 THR A N 1
ATOM 2748 C CA . THR A 1 355 ? 20.923 -17.529 52.913 1.00 40.34 356 THR A CA 1
ATOM 2749 C C . THR A 1 355 ? 22.215 -17.139 52.209 1.00 39.98 356 THR A C 1
ATOM 2750 O O . THR A 1 355 ? 22.281 -16.139 51.504 1.00 38.94 356 THR A O 1
ATOM 2754 N N . PRO A 1 356 ? 23.300 -17.923 52.354 1.00 39.50 357 PRO A N 1
ATOM 2755 C CA . PRO A 1 356 ? 24.514 -17.666 51.582 1.00 39.18 357 PRO A CA 1
ATOM 2756 C C . PRO A 1 356 ? 24.292 -17.494 50.073 1.00 37.30 357 PRO A C 1
ATOM 2757 O O . PRO A 1 356 ? 24.894 -16.602 49.504 1.00 37.44 357 PRO A O 1
ATOM 2761 N N . GLN A 1 357 ? 23.440 -18.320 49.454 1.00 36.77 358 GLN A N 1
ATOM 2762 C CA . GLN A 1 357 ? 23.185 -18.256 47.991 1.00 35.79 358 GLN A CA 1
ATOM 2763 C C . GLN A 1 357 ? 22.502 -16.925 47.678 1.00 34.99 358 GLN A C 1
ATOM 2764 O O . GLN A 1 357 ? 22.858 -16.282 46.670 1.00 34.32 358 GLN A O 1
ATOM 2770 N N . GLU A 1 358 ? 21.516 -16.570 48.495 1.00 34.99 359 GLU A N 1
ATOM 2771 C CA . GLU A 1 358 ? 20.718 -15.333 48.306 1.00 33.54 359 GLU A CA 1
ATOM 2772 C C . GLU A 1 358 ? 21.655 -14.126 48.381 1.00 34.06 359 GLU A C 1
ATOM 2773 O O . GLU A 1 358 ? 21.575 -13.242 47.496 1.00 32.39 359 GLU A O 1
ATOM 2779 N N . ARG A 1 359 ? 22.503 -14.089 49.408 1.00 35.75 360 ARG A N 1
ATOM 2780 C CA . ARG A 1 359 ? 23.486 -12.997 49.611 1.00 37.33 360 ARG A CA 1
ATOM 2781 C C . ARG A 1 359 ? 24.398 -12.923 48.382 1.00 37.29 360 ARG A C 1
ATOM 2782 O O . ARG A 1 359 ? 24.600 -11.816 47.849 1.00 36.48 360 ARG A O 1
ATOM 2790 N N . ALA A 1 360 ? 24.912 -14.065 47.927 1.00 36.12 361 ALA A N 1
ATOM 2791 C CA . ALA A 1 360 ? 25.845 -14.146 46.782 1.00 36.90 361 ALA A CA 1
ATOM 2792 C C . ALA A 1 360 ? 25.178 -13.604 45.516 1.00 36.18 361 ALA A C 1
ATOM 2793 O O . ALA A 1 360 ? 25.831 -12.838 44.796 1.00 36.47 361 ALA A O 1
ATOM 2795 N N . ALA A 1 361 ? 23.921 -13.983 45.260 1.00 36.04 362 ALA A N 1
ATOM 2796 C CA . ALA A 1 361 ? 23.159 -13.572 44.060 1.00 35.99 362 ALA A CA 1
ATOM 2797 C C . ALA A 1 361 ? 22.987 -12.052 44.070 1.00 36.32 362 ALA A C 1
ATOM 2798 O O . ALA A 1 361 ? 23.219 -11.418 43.025 1.00 37.06 362 ALA A O 1
ATOM 2800 N N . LEU A 1 362 ? 22.635 -11.483 45.220 1.00 36.67 363 LEU A N 1
ATOM 2801 C CA . LEU A 1 362 ? 22.396 -10.019 45.343 1.00 37.57 363 LEU A CA 1
ATOM 2802 C C . LEU A 1 362 ? 23.726 -9.273 45.201 1.00 39.06 363 LEU A C 1
ATOM 2803 O O . LEU A 1 362 ? 23.740 -8.186 44.589 1.00 38.31 363 LEU A O 1
ATOM 2808 N N . GLU A 1 363 ? 24.807 -9.831 45.757 1.00 39.86 364 GLU A N 1
ATOM 2809 C CA . GLU A 1 363 ? 26.166 -9.243 45.661 1.00 41.95 364 GLU A CA 1
ATOM 2810 C C . GLU A 1 363 ? 26.537 -9.057 44.188 1.00 42.39 364 GLU A C 1
ATOM 2811 O O . GLU A 1 363 ? 27.075 -7.998 43.861 1.00 44.59 364 GLU A O 1
ATOM 2817 N N . LEU A 1 364 ? 26.266 -10.056 43.347 1.00 43.00 365 LEU A N 1
ATOM 2818 C CA . LEU A 1 364 ? 26.599 -10.034 41.898 1.00 45.41 365 LEU A CA 1
ATOM 2819 C C . LEU A 1 364 ? 25.638 -9.083 41.176 1.00 45.21 365 LEU A C 1
ATOM 2820 O O . LEU A 1 364 ? 26.080 -8.381 40.256 1.00 45.74 365 LEU A O 1
ATOM 2825 N N . GLY A 1 365 ? 24.366 -9.081 41.577 1.00 45.73 366 GLY A N 1
ATOM 2826 C CA . GLY A 1 365 ? 23.303 -8.281 40.938 1.00 45.64 366 GLY A CA 1
ATOM 2827 C C . GLY A 1 365 ? 22.884 -8.894 39.617 1.00 46.24 366 GLY A C 1
ATOM 2828 O O . GLY A 1 365 ? 22.061 -8.289 38.916 1.00 47.70 366 GLY A O 1
ATOM 2829 N N . ASP A 1 366 ? 23.417 -10.073 39.294 1.00 46.68 367 ASP A N 1
ATOM 2830 C CA . ASP A 1 366 ? 23.133 -10.790 38.029 1.00 47.77 367 ASP A CA 1
ATOM 2831 C C . ASP A 1 366 ? 21.690 -11.298 38.068 1.00 46.20 367 ASP A C 1
ATOM 2832 O O . ASP A 1 366 ? 21.375 -12.112 38.973 1.00 44.74 367 ASP A O 1
ATOM 2837 N N . SER A 1 367 ? 20.860 -10.851 37.120 1.00 45.09 368 SER A N 1
ATOM 2838 C CA . SER A 1 367 ? 19.428 -11.229 37.022 1.00 44.73 368 SER A CA 1
ATOM 2839 C C . SER A 1 367 ? 19.306 -12.758 37.014 1.00 42.99 368 SER A C 1
ATOM 2840 O O . SER A 1 367 ? 18.352 -13.273 37.623 1.00 42.05 368 SER A O 1
ATOM 2843 N N . TRP A 1 368 ? 20.233 -13.467 36.369 1.00 42.34 369 TRP A N 1
ATOM 2844 C CA . TRP A 1 368 ? 20.134 -14.945 36.231 1.00 43.00 369 TRP A CA 1
ATOM 2845 C C . TRP A 1 368 ? 20.433 -15.614 37.579 1.00 42.15 369 TRP A C 1
ATOM 2846 O O . TRP A 1 368 ? 19.699 -16.554 37.940 1.00 42.79 369 TRP A O 1
ATOM 2857 N N . ALA A 1 369 ? 21.442 -15.130 38.310 1.00 40.75 370 ALA A N 1
ATOM 2858 C CA . ALA A 1 369 ? 21.819 -15.631 39.656 1.00 40.84 370 ALA A CA 1
ATOM 2859 C C . ALA A 1 369 ? 20.628 -15.485 40.615 1.00 38.44 370 ALA A C 1
ATOM 2860 O O . ALA A 1 369 ? 20.368 -16.414 41.403 1.00 38.22 370 ALA A O 1
ATOM 2862 N N . ILE A 1 370 ? 19.931 -14.352 40.552 1.00 38.09 371 ILE A N 1
ATOM 2863 C CA . ILE A 1 370 ? 18.772 -14.062 41.443 1.00 37.42 371 ILE A CA 1
ATOM 2864 C C . ILE A 1 370 ? 17.649 -15.050 41.107 1.00 38.55 371 ILE A C 1
ATOM 2865 O O . ILE A 1 370 ? 17.128 -15.717 42.037 1.00 37.26 371 ILE A O 1
ATOM 2870 N N . ARG A 1 371 ? 17.323 -15.189 39.820 1.00 38.50 372 ARG A N 1
ATOM 2871 C CA . ARG A 1 371 ? 16.278 -16.139 39.359 1.00 39.34 372 ARG A CA 1
ATOM 2872 C C . ARG A 1 371 ? 16.620 -17.543 39.876 1.00 38.53 372 ARG A C 1
ATOM 2873 O O . ARG A 1 371 ? 15.726 -18.217 40.395 1.00 40.14 372 ARG A O 1
ATOM 2881 N N A CYS A 1 372 ? 17.888 -17.958 39.729 0.50 40.02 373 CYS A N 1
ATOM 2882 N N B CYS A 1 372 ? 17.878 -17.963 39.771 0.50 38.86 373 CYS A N 1
ATOM 2883 C CA A CYS A 1 372 ? 18.440 -19.284 40.143 0.50 39.83 373 CYS A CA 1
ATOM 2884 C CA B CYS A 1 372 ? 18.310 -19.336 40.141 0.50 37.93 373 CYS A CA 1
ATOM 2885 C C A CYS A 1 372 ? 18.279 -19.494 41.657 0.50 38.28 373 CYS A C 1
ATOM 2886 C C B CYS A 1 372 ? 18.347 -19.517 41.672 0.50 37.43 373 CYS A C 1
ATOM 2887 O O A CYS A 1 372 ? 18.006 -20.633 42.065 0.50 37.45 373 CYS A O 1
ATOM 2888 O O B CYS A 1 372 ? 18.246 -20.668 42.117 0.50 37.22 373 CYS A O 1
ATOM 2893 N N . ALA A 1 373 ? 18.436 -18.438 42.461 1.00 36.73 374 ALA A N 1
ATOM 2894 C CA . ALA A 1 373 ? 18.359 -18.495 43.944 1.00 35.12 374 ALA A CA 1
ATOM 2895 C C . ALA A 1 373 ? 16.910 -18.629 44.446 1.00 33.33 374 ALA A C 1
ATOM 2896 O O . ALA A 1 373 ? 16.712 -18.960 45.645 1.00 32.30 374 ALA A O 1
ATOM 2898 N N . MET A 1 374 ? 15.930 -18.317 43.600 1.00 31.68 375 MET A N 1
ATOM 2899 C CA . MET A 1 374 ? 14.504 -18.216 44.004 1.00 30.72 375 MET A CA 1
ATOM 2900 C C . MET A 1 374 ? 13.675 -19.350 43.392 1.00 30.79 375 MET A C 1
ATOM 2901 O O . MET A 1 374 ? 12.504 -19.463 43.779 1.00 30.82 375 MET A O 1
ATOM 2906 N N . LYS A 1 375 ? 14.268 -20.172 42.515 1.00 32.04 376 LYS A N 1
ATOM 2907 C CA . LYS A 1 375 ? 13.562 -21.249 41.771 1.00 33.04 376 LYS A CA 1
ATOM 2908 C C . LYS A 1 375 ? 14.404 -22.520 41.833 1.00 34.63 376 LYS A C 1
ATOM 2909 O O . LYS A 1 375 ? 15.646 -22.429 41.763 1.00 34.79 376 LYS A O 1
ATOM 2915 N N A ASN A 1 376 ? 13.734 -23.659 42.007 0.50 35.87 377 ASN A N 1
ATOM 2916 N N B ASN A 1 376 ? 13.764 -23.683 41.939 0.50 34.09 377 ASN A N 1
ATOM 2917 C CA A ASN A 1 376 ? 14.383 -24.992 41.998 0.50 37.64 377 ASN A CA 1
ATOM 2918 C CA B ASN A 1 376 ? 14.472 -24.987 41.843 0.50 34.58 377 ASN A CA 1
ATOM 2919 C C A ASN A 1 376 ? 14.666 -25.364 40.541 0.50 38.95 377 ASN A C 1
ATOM 2920 C C B ASN A 1 376 ? 14.548 -25.346 40.348 0.50 34.82 377 ASN A C 1
ATOM 2921 O O A ASN A 1 376 ? 13.717 -25.406 39.733 0.50 37.63 377 ASN A O 1
ATOM 2922 O O B ASN A 1 376 ? 13.598 -25.968 39.826 0.50 33.87 377 ASN A O 1
ATOM 2931 N N A MET A 1 377 ? 15.936 -25.609 40.220 0.50 40.24 378 MET A N 1
ATOM 2932 N N B MET A 1 377 ? 15.654 -24.960 39.696 0.50 34.82 378 MET A N 1
ATOM 2933 C CA A MET A 1 377 ? 16.366 -26.073 38.879 0.50 41.60 378 MET A CA 1
ATOM 2934 C CA B MET A 1 377 ? 15.893 -25.060 38.228 0.50 34.72 378 MET A CA 1
ATOM 2935 C C A MET A 1 377 ? 16.526 -27.588 38.940 0.50 41.27 378 MET A C 1
ATOM 2936 C C B MET A 1 377 ? 16.522 -26.402 37.862 0.50 35.25 378 MET A C 1
ATOM 2937 O O A MET A 1 377 ? 17.486 -28.096 39.512 0.50 40.58 378 MET A O 1
ATOM 2938 O O B MET A 1 377 ? 17.503 -26.827 38.468 0.50 35.05 378 MET A O 1
ATOM 2947 N N A PRO A 1 378 ? 15.544 -28.354 38.417 0.50 40.09 379 PRO A N 1
ATOM 2948 N N B PRO A 1 378 ? 16.008 -27.074 36.810 0.50 34.94 379 PRO A N 1
ATOM 2949 C CA A PRO A 1 378 ? 15.644 -29.812 38.380 0.50 40.57 379 PRO A CA 1
ATOM 2950 C CA B PRO A 1 378 ? 16.626 -28.292 36.294 0.50 35.75 379 PRO A CA 1
ATOM 2951 C C A PRO A 1 378 ? 16.813 -30.249 37.484 0.50 41.05 379 PRO A C 1
ATOM 2952 C C B PRO A 1 378 ? 18.024 -28.019 35.721 0.50 35.82 379 PRO A C 1
ATOM 2953 O O A PRO A 1 378 ? 17.128 -29.544 36.544 0.50 40.15 379 PRO A O 1
ATOM 2954 O O B PRO A 1 378 ? 18.248 -26.942 35.200 0.50 35.30 379 PRO A O 1
ATOM 2961 N N A SER A 1 379 ? 17.438 -31.386 37.801 0.50 42.31 380 SER A N 1
ATOM 2962 N N B SER A 1 379 ? 18.928 -28.994 35.813 0.50 36.79 380 SER A N 1
ATOM 2963 C CA A SER A 1 379 ? 18.563 -31.971 37.032 0.50 44.54 380 SER A CA 1
ATOM 2964 C CA B SER A 1 379 ? 20.301 -28.902 35.257 0.50 37.83 380 SER A CA 1
ATOM 2965 C C A SER A 1 379 ? 18.156 -32.084 35.557 0.50 45.47 380 SER A C 1
ATOM 2966 C C B SER A 1 379 ? 20.213 -28.618 33.753 0.50 37.72 380 SER A C 1
ATOM 2967 O O A SER A 1 379 ? 18.985 -31.765 34.687 0.50 45.72 380 SER A O 1
ATOM 2968 O O B SER A 1 379 ? 21.023 -27.829 33.255 0.50 36.70 380 SER A O 1
ATOM 2973 N N A SER A 1 380 ? 16.914 -32.497 35.292 0.50 46.33 381 SER A N 1
ATOM 2974 N N B SER A 1 380 ? 19.240 -29.228 33.070 0.50 39.13 381 SER A N 1
ATOM 2975 C CA A SER A 1 380 ? 16.367 -32.702 33.924 0.50 47.76 381 SER A CA 1
ATOM 2976 C CA B SER A 1 380 ? 19.025 -29.111 31.601 0.50 40.13 381 SER A CA 1
ATOM 2977 C C A SER A 1 380 ? 16.518 -31.420 33.099 0.50 48.19 381 SER A C 1
ATOM 2978 C C B SER A 1 380 ? 18.820 -27.640 31.226 0.50 39.38 381 SER A C 1
ATOM 2979 O O A SER A 1 380 ? 16.882 -31.528 31.916 0.50 48.73 381 SER A O 1
ATOM 2980 O O B SER A 1 380 ? 19.355 -27.204 30.180 0.50 39.71 381 SER A O 1
ATOM 2985 N N A LEU A 1 381 ? 16.264 -30.253 33.701 0.50 49.73 382 LEU A N 1
ATOM 2986 N N B LEU A 1 381 ? 18.090 -26.902 32.066 0.50 38.35 382 LEU A N 1
ATOM 2987 C CA A LEU A 1 381 ? 16.266 -28.946 32.988 0.50 51.64 382 LEU A CA 1
ATOM 2988 C CA B LEU A 1 381 ? 17.807 -25.458 31.873 0.50 38.15 382 LEU A CA 1
ATOM 2989 C C A LEU A 1 381 ? 17.593 -28.781 32.234 0.50 55.05 382 LEU A C 1
ATOM 2990 C C B LEU A 1 381 ? 19.067 -24.639 32.161 0.50 37.58 382 LEU A C 1
ATOM 2991 O O A LEU A 1 381 ? 17.563 -28.243 31.113 0.50 56.28 382 LEU A O 1
ATOM 2992 O O B LEU A 1 381 ? 19.383 -23.738 31.368 0.50 37.32 382 LEU A O 1
ATOM 3001 N N A LEU A 1 382 ? 18.709 -29.255 32.798 0.50 60.06 383 LEU A N 1
ATOM 3002 N N B LEU A 1 382 ? 19.760 -24.950 33.257 0.50 37.33 383 LEU A N 1
ATOM 3003 C CA A LEU A 1 382 ? 20.023 -29.278 32.096 0.50 63.72 383 LEU A CA 1
ATOM 3004 C CA B LEU A 1 382 ? 20.976 -24.216 33.685 0.50 37.18 383 LEU A CA 1
ATOM 3005 C C A LEU A 1 382 ? 19.953 -28.318 30.902 0.50 66.55 383 LEU A C 1
ATOM 3006 C C B LEU A 1 382 ? 22.053 -24.363 32.603 0.50 37.98 383 LEU A C 1
ATOM 3007 O O A LEU A 1 382 ? 20.297 -28.745 29.779 0.50 68.28 383 LEU A O 1
ATOM 3008 O O B LEU A 1 382 ? 22.651 -23.337 32.230 0.50 37.39 383 LEU A O 1
ATOM 3017 N N A ASP A 1 383 ? 19.507 -27.079 31.137 0.50 68.61 384 ASP A N 1
ATOM 3018 N N B ASP A 1 383 ? 22.248 -25.579 32.086 0.50 39.56 384 ASP A N 1
ATOM 3019 C CA A ASP A 1 383 ? 19.223 -26.067 30.084 0.50 69.73 384 ASP A CA 1
ATOM 3020 C CA B ASP A 1 383 ? 23.209 -25.867 30.988 0.50 41.50 384 ASP A CA 1
ATOM 3021 C C A ASP A 1 383 ? 20.534 -25.623 29.423 0.50 71.60 384 ASP A C 1
ATOM 3022 C C B ASP A 1 383 ? 22.854 -25.003 29.771 0.50 42.70 384 ASP A C 1
ATOM 3023 O O A ASP A 1 383 ? 21.589 -26.209 29.739 0.50 73.49 384 ASP A O 1
ATOM 3024 O O B ASP A 1 383 ? 23.747 -24.302 29.265 0.50 42.86 384 ASP A O 1
ATOM 3033 N N A ALA A 1 384 ? 20.451 -24.624 28.536 0.50 73.09 385 ALA A N 1
ATOM 3034 N N B ALA A 1 384 ? 21.590 -25.039 29.338 0.50 44.38 385 ALA A N 1
ATOM 3035 C CA A ALA A 1 384 ? 21.580 -24.053 27.764 0.50 74.02 385 ALA A CA 1
ATOM 3036 C CA B ALA A 1 384 ? 21.077 -24.307 28.154 0.50 46.03 385 ALA A CA 1
ATOM 3037 C C A ALA A 1 384 ? 21.834 -22.608 28.211 0.50 74.06 385 ALA A C 1
ATOM 3038 C C B ALA A 1 384 ? 21.373 -22.810 28.299 0.50 47.25 385 ALA A C 1
ATOM 3039 O O A ALA A 1 384 ? 22.622 -21.912 27.540 0.50 74.53 385 ALA A O 1
ATOM 3040 O O B ALA A 1 384 ? 21.799 -22.195 27.305 0.50 47.66 385 ALA A O 1
ATOM 3043 N N A ALA A 1 385 ? 21.190 -22.181 29.302 0.50 73.74 386 ALA A N 1
ATOM 3044 N N B ALA A 1 385 ? 21.150 -22.244 29.490 0.50 49.10 386 ALA A N 1
ATOM 3045 C CA A ALA A 1 385 ? 21.275 -20.808 29.854 0.50 73.80 386 ALA A CA 1
ATOM 3046 C CA B ALA A 1 385 ? 21.360 -20.807 29.791 0.50 51.23 386 ALA A CA 1
ATOM 3047 C C A ALA A 1 385 ? 22.747 -20.411 30.015 0.50 74.62 386 ALA A C 1
ATOM 3048 C C B ALA A 1 385 ? 22.858 -20.490 29.742 0.50 54.66 386 ALA A C 1
ATOM 3049 O O A ALA A 1 385 ? 23.040 -19.198 29.970 0.50 75.50 386 ALA A O 1
ATOM 3050 O O B ALA A 1 385 ? 23.225 -19.431 29.194 0.50 54.67 386 ALA A O 1
ATOM 3053 N N A ARG A 1 386 ? 23.628 -21.402 30.189 0.50 74.39 387 ARG A N 1
ATOM 3054 N N B ARG A 1 386 ? 23.683 -21.391 30.286 0.50 58.28 387 ARG A N 1
ATOM 3055 C CA A ARG A 1 386 ? 25.095 -21.221 30.368 0.50 75.15 387 ARG A CA 1
ATOM 3056 C CA B ARG A 1 386 ? 25.160 -21.242 30.390 0.50 62.94 387 ARG A CA 1
ATOM 3057 C C A ARG A 1 386 ? 25.787 -21.226 28.998 0.50 74.96 387 ARG A C 1
ATOM 3058 C C B ARG A 1 386 ? 25.781 -21.212 28.987 0.50 67.58 387 ARG A C 1
ATOM 3059 O O A ARG A 1 386 ? 26.676 -20.376 28.786 0.50 76.42 387 ARG A O 1
ATOM 3060 O O B ARG A 1 386 ? 26.610 -20.313 28.735 0.50 69.55 387 ARG A O 1
ATOM 3075 N N . GLU A 1 387 ? 25.396 -22.156 28.118 1.00 72.39 388 GLU A N 1
ATOM 3076 C CA . GLU A 1 387 ? 25.959 -22.321 26.744 1.00 74.65 388 GLU A CA 1
ATOM 3077 C C . GLU A 1 387 ? 25.742 -21.047 25.913 1.00 74.54 388 GLU A C 1
ATOM 3078 O O . GLU A 1 387 ? 24.670 -20.425 26.072 1.00 72.65 388 GLU A O 1
ATOM 3084 N N . ASN B 2 1 ? -20.633 14.182 28.235 1.00 57.87 396 ASN B N 1
ATOM 3085 C CA . ASN B 2 1 ? -20.695 15.639 27.896 1.00 57.13 396 ASN B CA 1
ATOM 3086 C C . ASN B 2 1 ? -19.394 16.087 27.206 1.00 56.55 396 ASN B C 1
ATOM 3087 O O . ASN B 2 1 ? -19.238 17.309 26.993 1.00 56.94 396 ASN B O 1
ATOM 3092 N N . GLY B 2 2 ? -18.485 15.153 26.901 1.00 55.53 397 GLY B N 1
ATOM 3093 C CA . GLY B 2 2 ? -17.258 15.410 26.120 1.00 53.95 397 GLY B CA 1
ATOM 3094 C C . GLY B 2 2 ? -16.114 15.954 26.962 1.00 50.61 397 GLY B C 1
ATOM 3095 O O . GLY B 2 2 ? -15.030 16.172 26.388 1.00 49.01 397 GLY B O 1
ATOM 3096 N N . PHE B 2 3 ? -16.331 16.168 28.265 1.00 48.35 398 PHE B N 1
ATOM 3097 C CA . PHE B 2 3 ? -15.287 16.586 29.237 1.00 45.77 398 PHE B CA 1
ATOM 3098 C C . PHE B 2 3 ? -14.668 15.337 29.859 1.00 44.17 398 PHE B C 1
ATOM 3099 O O . PHE B 2 3 ? -15.280 14.270 29.858 1.00 43.63 398 PHE B O 1
ATOM 3107 N N . PRO B 2 4 ? -13.429 15.407 30.396 1.00 42.11 399 PRO B N 1
ATOM 3108 C CA . PRO B 2 4 ? -12.589 16.604 30.323 1.00 40.54 399 PRO B CA 1
ATOM 3109 C C . PRO B 2 4 ? -11.887 16.798 28.969 1.00 40.51 399 PRO B C 1
ATOM 3110 O O . PRO B 2 4 ? -12.073 15.992 28.082 1.00 40.42 399 PRO B O 1
ATOM 3114 N N . TRP B 2 5 ? -11.107 17.878 28.854 1.00 39.02 400 TRP B N 1
ATOM 3115 C CA . TRP B 2 5 ? -10.331 18.266 27.645 1.00 38.84 400 TRP B CA 1
ATOM 3116 C C . TRP B 2 5 ? -8.868 18.384 28.038 1.00 36.47 400 TRP B C 1
ATOM 3117 O O . TRP B 2 5 ? -8.415 19.489 28.344 1.00 37.24 400 TRP B O 1
ATOM 3136 N N . ILE B 2 7 ? -5.606 17.643 26.407 1.00 31.56 402 ILE B N 1
ATOM 3137 C CA . ILE B 2 7 ? -4.928 17.272 25.141 1.00 31.24 402 ILE B CA 1
ATOM 3138 C C . ILE B 2 7 ? -3.465 17.651 25.290 1.00 30.20 402 ILE B C 1
ATOM 3139 O O . ILE B 2 7 ? -3.170 18.838 25.434 1.00 31.09 402 ILE B O 1
ATOM 3152 N N . VAL B 2 9 ? -0.669 16.609 23.276 1.00 31.23 404 VAL B N 1
ATOM 3153 C CA . VAL B 2 9 ? 0.160 16.376 22.063 1.00 31.59 404 VAL B CA 1
ATOM 3154 C C . VAL B 2 9 ? -0.567 17.002 20.874 1.00 32.97 404 VAL B C 1
ATOM 3155 O O . VAL B 2 9 ? -1.809 17.162 20.938 1.00 33.29 404 VAL B O 1
ATOM 3159 N N . GLY B 2 10 ? 0.190 17.352 19.837 1.00 34.53 405 GLY B N 1
ATOM 3160 C CA . GLY B 2 10 ? -0.346 17.953 18.606 1.00 36.19 405 GLY B CA 1
ATOM 3161 C C . GLY B 2 10 ? -0.176 19.466 18.655 1.00 39.37 405 GLY B C 1
ATOM 3162 O O . GLY B 2 10 ? -0.315 20.070 19.719 1.00 40.10 405 GLY B O 1
ATOM 3163 N N . PRO B 2 11 ? 0.167 20.118 17.527 1.00 43.05 406 PRO B N 1
ATOM 3164 C CA . PRO B 2 11 ? 0.436 19.426 16.266 1.00 45.16 406 PRO B CA 1
ATOM 3165 C C . PRO B 2 11 ? 1.667 18.510 16.368 1.00 47.06 406 PRO B C 1
ATOM 3166 O O . PRO B 2 11 ? 2.504 18.730 17.233 1.00 46.47 406 PRO B O 1
ATOM 3170 N N . ILE B 2 12 ? 1.731 17.496 15.505 1.00 49.66 407 ILE B N 1
ATOM 3171 C CA . ILE B 2 12 ? 2.781 16.433 15.530 1.00 53.25 407 ILE B CA 1
ATOM 3172 C C . ILE B 2 12 ? 3.897 16.796 14.539 1.00 56.64 407 ILE B C 1
ATOM 3173 O O . ILE B 2 12 ? 5.026 16.291 14.728 1.00 57.82 407 ILE B O 1
ATOM 3178 N N . GLY B 2 13 ? 3.602 17.654 13.554 1.00 59.28 408 GLY B N 1
ATOM 3179 C CA . GLY B 2 13 ? 4.577 18.178 12.573 1.00 61.49 408 GLY B CA 1
ATOM 3180 C C . GLY B 2 13 ? 4.592 19.700 12.536 1.00 62.07 408 GLY B C 1
ATOM 3181 O O . GLY B 2 13 ? 3.673 20.357 13.022 1.00 62.32 408 GLY B O 1
#

Nearest PDB structures (foldseek):
  5n0w-assembly1_A  TM=9.993E-01  e=2.693E-76  Omphalotus olearius
  6qzz-assembly1_A  TM=9.933E-01  e=1.560E-76  Omphalotus olearius
  5n4i-assembly1_A  TM=9.918E-01  e=2.693E-76  Omphalotus olearius
  5n0v-assembly1_B  TM=9.938E-01  e=8.528E-76  Omphalotus olearius
  5n0r-assembly1_A-2  TM=9.912E-01  e=2.392E-75  Omphalotus olearius

Organism: Omphalotus olearius (NCBI:txid72120)